Protein AF-A0A7W4EKD0-F1 (afdb_monomer)

Foldseek 3Di:
DPPVVVVVVVVVVVVVVVVVVVVVVCVVVVCVVVVVVVLQVVLQVVLVVLVVVLVVLQVCQVVLPDDQDDDDVQQEAEQCDDPRDDDDQENAVSVQCLQQDPSHAEYEAEFAEGEYEAHENLRGENHEYEYQFDRAEYEYPLVHPAANYDHDQNGEAENYEYAFYEYADPDAAQDDAYENHYAELHEQYEYAQAEYHQAQFEPEEWAYDDALITYENYRAELAEYYQWNSSQAQRTEPYEGEANHEAHEHALYEQENTHHHEHYEWYYDPRAGHEAYEAELYEFEYDDGPRFYENEAYAARHDQYEHENYEYPAGRAEHEEPNYEQYEAELYEYENYCAEPYEANYEQYENEQYEQEAYNVVCVVVVDDLAGENYEYALYANYEHALYEHEDHSHAANYEDHDDHPALYAEENYHYDDPHYNYPDDGDPNYHYYPRGRHNPDHHDDPVSSVSRSPSGHTDDDDDPPDDDPPDDDDDDDDDDDDDDDDDDDDDDDDDDDDDDDDDDDDDDDDDDDDCVVVVVVVVVVVVVVVVVVVVVVVVVVVVVVVVD

pLDDT: mean 81.16, std 23.46, range [25.09, 98.94]

Radius of gyration: 32.1 Å; Cα contacts (8 Å, |Δi|>4): 1444; chains: 1; bounding box: 133×98×76 Å

Solvent-accessible surface area (backbone atoms only — not comparable to full-atom values): 26864 Å² total; per-residue (Å²): 120,82,70,64,58,55,60,51,53,53,54,51,51,53,52,49,51,54,48,51,50,50,49,50,49,52,51,50,53,46,48,66,49,50,51,58,52,50,52,47,54,50,24,36,51,51,30,52,51,50,54,48,51,51,52,51,52,53,50,57,49,65,73,60,58,80,75,82,76,81,84,50,93,74,22,62,42,47,45,68,41,82,100,34,56,71,66,93,56,45,44,41,71,51,54,43,49,50,43,58,38,89,66,34,36,36,36,40,46,49,76,45,75,30,39,27,55,67,36,74,30,34,67,23,52,59,31,37,43,34,36,53,13,65,46,11,36,41,33,42,49,64,84,54,95,62,34,49,32,32,23,46,64,89,25,56,23,30,41,36,36,42,30,19,24,31,40,38,37,70,39,59,70,65,72,49,86,41,34,39,31,36,31,21,33,23,34,44,39,32,39,33,23,20,31,39,31,32,15,17,11,16,38,34,35,32,22,40,52,61,91,76,19,17,18,32,42,31,36,38,33,25,22,27,32,38,34,11,2,35,36,44,35,74,71,5,12,29,35,34,36,20,12,32,13,29,46,30,31,42,31,31,18,28,27,30,50,13,15,6,16,24,26,39,30,28,38,37,51,100,47,28,32,21,27,48,29,38,41,33,28,24,30,28,20,42,38,90,39,90,48,43,30,24,28,32,33,27,33,54,58,20,24,50,23,40,40,28,41,30,41,28,49,37,13,51,20,27,21,33,37,34,39,13,34,47,26,41,36,33,36,27,37,27,31,48,7,22,29,23,22,28,36,33,40,16,39,46,25,36,44,34,11,26,41,28,33,37,17,5,45,44,27,68,77,69,71,45,88,59,74,26,14,38,28,34,33,41,49,20,29,45,28,32,43,22,46,25,36,36,38,68,59,48,35,47,20,52,40,27,70,38,77,69,73,70,30,47,26,32,40,16,65,54,48,65,74,73,95,62,52,56,52,77,57,85,78,50,93,62,36,35,58,39,86,76,18,69,54,36,84,54,75,61,69,53,71,66,64,55,65,54,37,23,66,78,34,18,30,53,80,68,84,61,94,87,65,79,77,85,82,74,74,83,76,90,76,73,92,74,89,81,80,89,79,89,84,88,87,89,77,88,86,84,86,88,80,86,88,85,82,84,92,85,87,88,86,83,87,85,90,82,84,87,69,72,67,62,58,54,54,52,52,51,52,52,53,52,51,52,54,53,50,52,52,51,53,51,51,51,51,52,57,56,54,70,72,76,113

Secondary structure (DSSP, 8-state):
-HHHHHHHHHHHHHHHHHHHHHHHHHHHHHHHHHHHHHHHHHHHHHHHHHHHHHHHHHHHHHTTSPPPPP--TT-EEETTSGGG---TTB-HHHHHHHHH-SS--EEEPPSEEEEE--EE-TT-EEEEEE--GGGEEEEE-TT-SS-SEEE-TT---EEEEEES-EEE--PPTTS----SEEEES-EEEEEES-EEEEESS-SEEEE--STT---TT-EEES-EEEEE-TT-STT--SEEEESS-TT-EEES-EEEEEESS-SEEEE-BTTB---S-EEES-EEEEE--SS---SEEE-TT--S-EEES-EE--BSS-SEEE-SSS-EEES-EEESBSS-SEEE-SSS-EEES-EEEEE-HHHHHHT--S--EEEEEES-BS-EEES-EEEEES-SEEEEEESS--B--EEES-EEE-SS-SBSSPPPTTSEEGGGSPP--PPPPPHHHHHHTTTT-SS--PPPTTPPPS--PPP------------------------------------PPP-THHHHHHHHHHHHHHHHHHHHHHHHHHHHHTT--

Sequence (549 aa):
MKQQTLNMVGNVWQRAQYGCLAVVIIATMGLSLVIPAGQAWASQAEGQAMLQRVASAEQAARGSLMPMPQAEAGAVAKLGSDGWQFSGGNITGVLQRALDDGNVRVIELPVGTFTIGAISLNAAKNKVVRGNGSLTTLVFDASQPQPPFMNTSGGRAEKLLFTEFTLDARWPPGRKTQNAFQLTNARDIQFYKMAIKNVAQSAILAQGLGAGGGTPNLLVLDTVVENAGLADQTTGFGVLVKDNSPHAKVVGSRVVGVKGGMGVGAHATKVGAPVNMTIISNHISMVRSATAFEGIGLTKGAHNAVVARNVIEPSFDNGISLSSNNNLAVQNFVSSAWNHGCSLEGEGNMLVANEVTAVGHQNYALGEHNDYAGVAIENGTRNTVSGNKITGGDMVYAVKFNQAQRGSNKIGHNQFAWNKAEFNKKPLASDVIGDSAPDYHIALLNADQRAAIASNAGPTQVATPGTPDSTYKPDEKKKEDTKKKDDKKKSRSHDDNGVAPQQHQQQSQDQGAFDPSRLIWLAVGIIVLIIAGGSLIALFIYYRMRKRQ

Mean predicted aligned error: 13.58 Å

Structure (mmCIF, N/CA/C/O backbone):
data_AF-A0A7W4EKD0-F1
#
_entry.id   AF-A0A7W4EKD0-F1
#
loop_
_atom_site.group_PDB
_atom_site.id
_atom_site.type_symbol
_atom_site.label_atom_id
_atom_site.label_alt_id
_atom_site.label_comp_id
_atom_site.label_asym_id
_atom_site.label_entity_id
_atom_site.label_seq_id
_atom_site.pdbx_PDB_ins_code
_atom_site.Cartn_x
_atom_site.Cartn_y
_atom_site.Cartn_z
_atom_site.occupancy
_atom_site.B_iso_or_equiv
_atom_site.auth_seq_id
_atom_site.auth_comp_id
_atom_site.auth_asym_id
_atom_site.auth_atom_id
_atom_site.pdbx_PDB_model_num
ATOM 1 N N . MET A 1 1 ? 86.029 11.719 -37.191 1.00 47.88 1 MET A N 1
ATOM 2 C CA . MET A 1 1 ? 85.217 12.029 -35.988 1.00 47.88 1 MET A CA 1
ATOM 3 C C . MET A 1 1 ? 83.790 12.531 -36.259 1.00 47.88 1 MET A C 1
ATOM 5 O O . MET A 1 1 ? 82.918 12.094 -35.531 1.00 47.88 1 MET A O 1
ATOM 9 N N . LYS A 1 2 ? 83.473 13.373 -37.263 1.00 46.50 2 LYS A N 1
ATOM 10 C CA . LYS A 1 2 ? 82.099 13.934 -37.405 1.00 46.50 2 LYS A CA 1
ATOM 11 C C . LYS A 1 2 ? 80.969 12.965 -37.828 1.00 46.50 2 LYS A C 1
ATOM 13 O O . LYS A 1 2 ? 79.808 13.317 -37.665 1.00 46.50 2 LYS A O 1
ATOM 18 N N . GLN A 1 3 ? 81.268 11.772 -38.353 1.00 40.84 3 GLN A N 1
ATOM 19 C CA . GLN A 1 3 ? 80.250 10.902 -38.979 1.00 40.84 3 GLN A CA 1
ATOM 20 C C . GLN A 1 3 ? 79.733 9.761 -38.077 1.00 40.84 3 GLN A C 1
ATOM 22 O O . GLN A 1 3 ? 78.611 9.301 -38.260 1.00 40.84 3 GLN A O 1
ATOM 27 N N . GLN A 1 4 ? 80.489 9.352 -37.050 1.00 41.50 4 GLN A N 1
ATOM 28 C CA . GLN A 1 4 ? 80.016 8.371 -36.056 1.00 41.50 4 GLN A CA 1
ATOM 29 C C . GLN A 1 4 ? 79.016 8.983 -35.060 1.00 41.50 4 GLN A C 1
ATOM 31 O O . GLN A 1 4 ? 78.087 8.304 -34.628 1.00 41.50 4 GLN A O 1
ATOM 36 N N . THR A 1 5 ? 79.144 10.277 -34.746 1.00 41.44 5 THR A N 1
ATOM 37 C CA . THR A 1 5 ? 78.252 10.974 -33.804 1.00 41.44 5 THR A CA 1
ATOM 38 C C . THR A 1 5 ? 76.815 11.082 -34.332 1.00 41.44 5 THR A C 1
ATOM 40 O O . THR A 1 5 ? 75.871 10.885 -33.572 1.00 41.44 5 THR A O 1
ATOM 43 N N . LEU A 1 6 ? 76.629 11.317 -35.637 1.00 42.34 6 LEU A N 1
ATOM 44 C CA . LEU A 1 6 ? 75.299 11.412 -36.262 1.00 42.34 6 LEU A CA 1
ATOM 45 C C . LEU A 1 6 ? 74.536 10.074 -36.239 1.00 42.34 6 LEU A C 1
ATOM 47 O O . LEU A 1 6 ? 73.349 10.052 -35.913 1.00 42.34 6 LEU A O 1
ATOM 51 N N . ASN A 1 7 ? 75.219 8.950 -36.485 1.00 42.69 7 ASN A N 1
ATOM 52 C CA . ASN A 1 7 ? 74.593 7.621 -36.470 1.00 42.69 7 ASN A CA 1
ATOM 53 C C . ASN A 1 7 ? 74.208 7.144 -35.055 1.00 42.69 7 ASN A C 1
ATOM 55 O O . ASN A 1 7 ? 73.258 6.370 -34.906 1.00 42.69 7 ASN A O 1
ATOM 59 N N . MET A 1 8 ? 74.903 7.612 -34.010 1.00 38.88 8 MET A N 1
ATOM 60 C CA . MET A 1 8 ? 74.488 7.373 -32.622 1.00 38.88 8 MET A CA 1
ATOM 61 C C . MET A 1 8 ? 73.252 8.200 -32.248 1.00 38.88 8 MET A C 1
ATOM 63 O O . MET A 1 8 ? 72.318 7.653 -31.666 1.00 38.88 8 MET A O 1
ATOM 67 N N . VAL A 1 9 ? 73.199 9.483 -32.627 1.00 46.25 9 VAL A N 1
ATOM 68 C CA . VAL A 1 9 ? 72.046 10.352 -32.322 1.00 46.25 9 VAL A CA 1
ATOM 69 C C . VAL A 1 9 ? 70.769 9.859 -33.015 1.00 46.25 9 VAL A C 1
ATOM 71 O O . VAL A 1 9 ? 69.727 9.792 -32.366 1.00 46.25 9 VAL A O 1
ATOM 74 N N . GLY A 1 10 ? 70.844 9.421 -34.279 1.00 43.41 10 GLY A N 1
ATOM 75 C CA . GLY A 1 10 ? 69.690 8.858 -34.998 1.00 43.41 10 GLY A CA 1
ATOM 76 C C . GLY A 1 10 ? 69.115 7.585 -34.354 1.00 43.41 10 GLY A C 1
ATOM 77 O O . GLY A 1 10 ? 67.902 7.474 -34.176 1.00 43.41 10 GLY A O 1
ATOM 78 N N . ASN A 1 11 ? 69.979 6.656 -33.924 1.00 46.22 11 ASN A N 1
ATOM 79 C CA . ASN A 1 11 ? 69.553 5.429 -33.237 1.00 46.22 11 ASN A CA 1
ATOM 80 C C . ASN A 1 11 ? 68.950 5.695 -31.847 1.00 46.22 11 ASN A C 1
ATOM 82 O O . ASN A 1 11 ? 68.014 5.005 -31.442 1.00 46.22 11 ASN A O 1
ATOM 86 N N . VAL A 1 12 ? 69.460 6.693 -31.116 1.00 48.84 12 VAL A N 1
ATOM 87 C CA . VAL A 1 12 ? 68.881 7.108 -29.828 1.00 48.84 12 VAL A CA 1
ATOM 88 C C . VAL A 1 12 ? 67.508 7.753 -30.036 1.00 48.84 12 VAL A C 1
ATOM 90 O O . VAL A 1 12 ? 66.579 7.426 -29.301 1.00 48.84 12 VAL A O 1
ATOM 93 N N . TRP A 1 13 ? 67.334 8.585 -31.069 1.00 42.34 13 TRP A N 1
ATOM 94 C CA . TRP A 1 13 ? 66.042 9.211 -31.377 1.00 42.34 13 TRP A CA 1
ATOM 95 C C . TRP A 1 13 ? 64.968 8.202 -31.803 1.00 42.34 13 TRP A C 1
ATOM 97 O O . TRP A 1 13 ? 63.852 8.260 -31.289 1.00 42.34 13 TRP A O 1
ATOM 107 N N . GLN A 1 14 ? 65.294 7.224 -32.659 1.00 47.34 14 GLN A N 1
ATOM 108 C CA . GLN A 1 14 ? 64.343 6.156 -33.000 1.00 47.34 14 GLN A CA 1
ATOM 109 C C . GLN A 1 14 ? 63.974 5.302 -31.779 1.00 47.34 14 GLN A C 1
ATOM 111 O O . GLN A 1 14 ? 62.794 5.037 -31.556 1.00 47.34 14 GLN A O 1
ATOM 116 N N . ARG A 1 15 ? 64.945 4.906 -30.943 1.00 46.31 15 ARG A N 1
ATOM 117 C CA . ARG A 1 15 ? 64.654 4.140 -29.715 1.00 46.31 15 ARG A CA 1
ATOM 118 C C . ARG A 1 15 ? 63.828 4.942 -28.706 1.00 46.31 15 ARG A C 1
ATOM 120 O O . ARG A 1 15 ? 62.952 4.364 -28.070 1.00 46.31 15 ARG A O 1
ATOM 127 N N . ALA A 1 16 ? 64.040 6.255 -28.605 1.00 46.34 16 ALA A N 1
ATOM 128 C CA . ALA A 1 16 ? 63.205 7.140 -27.797 1.00 46.34 16 ALA A CA 1
ATOM 129 C C . ALA A 1 16 ? 61.776 7.258 -28.356 1.00 46.34 16 ALA A C 1
ATOM 131 O O . ALA A 1 16 ? 60.824 7.190 -27.586 1.00 46.34 16 ALA A O 1
ATOM 132 N N . GLN A 1 17 ? 61.597 7.353 -29.680 1.00 45.91 17 GLN A N 1
ATOM 133 C CA . GLN A 1 17 ? 60.265 7.364 -30.297 1.00 45.91 17 GLN A CA 1
ATOM 134 C C . GLN A 1 17 ? 59.509 6.046 -30.079 1.00 45.91 17 GLN A C 1
ATOM 136 O O . GLN A 1 17 ? 58.356 6.089 -29.657 1.00 45.91 17 GLN A O 1
ATOM 141 N N . TYR A 1 18 ? 60.143 4.885 -30.281 1.00 46.16 18 TYR A N 1
ATOM 142 C CA . TYR A 1 18 ? 59.506 3.593 -29.994 1.00 46.16 18 TYR A CA 1
ATOM 143 C C . TYR A 1 18 ? 59.244 3.385 -28.495 1.00 46.16 18 TYR A C 1
ATOM 145 O O . TYR A 1 18 ? 58.198 2.851 -28.138 1.00 46.16 18 TYR A O 1
ATOM 153 N N . GLY A 1 19 ? 60.136 3.855 -27.616 1.00 41.28 19 GLY A N 1
ATOM 154 C CA . GLY A 1 19 ? 59.929 3.841 -26.165 1.00 41.28 19 GLY A CA 1
AT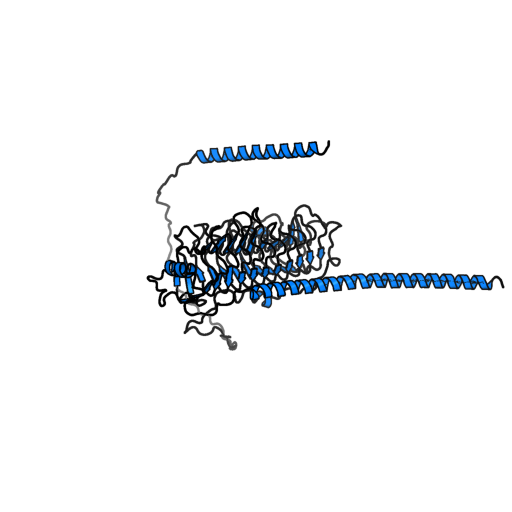OM 155 C C . GLY A 1 19 ? 58.739 4.701 -25.734 1.00 41.28 19 GLY A C 1
ATOM 156 O O . GLY A 1 19 ? 57.856 4.215 -25.035 1.00 41.28 19 GLY A O 1
ATOM 157 N N . CYS A 1 20 ? 58.657 5.947 -26.206 1.00 41.91 20 CYS A N 1
ATOM 158 C CA . CYS A 1 20 ? 57.522 6.829 -25.933 1.00 41.91 20 CYS A CA 1
ATOM 159 C C . CYS A 1 20 ? 56.215 6.296 -26.536 1.00 41.91 20 CYS A C 1
ATOM 161 O O . CYS A 1 20 ? 55.186 6.356 -25.870 1.00 41.91 20 CYS A O 1
ATOM 163 N N . LEU A 1 21 ? 56.236 5.731 -27.748 1.00 39.00 21 LEU A N 1
ATOM 164 C CA . LEU A 1 21 ? 55.047 5.132 -28.359 1.00 39.00 21 LEU A CA 1
ATOM 165 C C . LEU A 1 21 ? 54.574 3.901 -27.570 1.00 39.00 21 LEU A C 1
ATOM 167 O O . LEU A 1 21 ? 53.384 3.780 -27.297 1.00 39.00 21 LEU A O 1
ATOM 171 N N . ALA A 1 22 ? 55.490 3.029 -27.136 1.00 40.91 22 ALA A N 1
ATOM 172 C CA . ALA A 1 22 ? 55.166 1.879 -26.294 1.00 40.91 22 ALA A CA 1
ATOM 173 C C . ALA A 1 22 ? 54.631 2.302 -24.916 1.00 40.91 22 ALA A C 1
ATOM 175 O O . ALA A 1 22 ? 53.649 1.732 -24.451 1.00 40.91 22 ALA A O 1
ATOM 176 N N . VAL A 1 23 ? 55.210 3.330 -24.286 1.00 43.69 23 VAL A N 1
ATOM 177 C CA . VAL A 1 23 ? 54.710 3.882 -23.014 1.00 43.69 23 VAL A CA 1
ATOM 178 C C . VAL A 1 23 ? 53.338 4.532 -23.191 1.00 43.69 23 VAL A C 1
ATOM 180 O O . VAL A 1 23 ? 52.476 4.329 -22.344 1.00 43.69 23 VAL A O 1
ATOM 183 N N . VAL A 1 24 ? 53.080 5.244 -24.292 1.00 45.88 24 VAL A N 1
ATOM 184 C CA . VAL A 1 24 ? 51.749 5.802 -24.590 1.00 45.88 24 VAL A CA 1
ATOM 185 C C . VAL A 1 24 ? 50.732 4.693 -24.866 1.00 45.88 24 VAL A C 1
ATOM 187 O O . VAL A 1 24 ? 49.617 4.774 -24.359 1.00 45.88 24 VAL A O 1
ATOM 190 N N . ILE A 1 25 ? 51.092 3.629 -25.591 1.00 49.16 25 ILE A N 1
ATOM 191 C CA . ILE A 1 25 ? 50.210 2.471 -25.825 1.00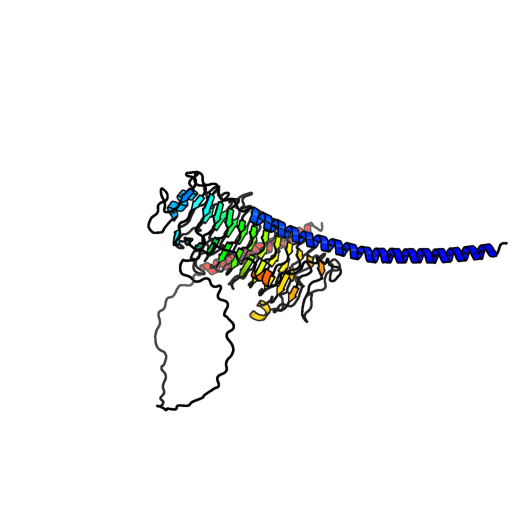 49.16 25 ILE A CA 1
ATOM 192 C C . ILE A 1 25 ? 49.926 1.723 -24.514 1.00 49.16 25 ILE A C 1
ATOM 194 O O . ILE A 1 25 ? 48.771 1.451 -24.212 1.00 49.16 25 ILE A O 1
ATOM 198 N N . ILE A 1 26 ? 50.933 1.460 -23.678 1.00 48.22 26 ILE A N 1
ATOM 199 C CA . ILE A 1 26 ? 50.744 0.802 -22.373 1.00 48.22 26 ILE A CA 1
ATOM 200 C C . ILE A 1 26 ? 49.949 1.697 -21.409 1.00 48.22 26 ILE A C 1
ATOM 202 O O . ILE A 1 26 ? 49.084 1.195 -20.697 1.00 48.22 26 ILE A O 1
ATOM 206 N N . ALA A 1 27 ? 50.169 3.015 -21.407 1.00 42.75 27 ALA A N 1
ATOM 207 C CA . ALA A 1 27 ? 49.405 3.951 -20.583 1.00 42.75 27 ALA A CA 1
ATOM 208 C C . ALA A 1 27 ? 47.953 4.100 -21.061 1.00 42.75 27 ALA A C 1
ATOM 210 O O . ALA A 1 27 ? 47.050 4.165 -20.232 1.00 42.75 27 ALA A O 1
ATOM 211 N N . THR A 1 28 ? 47.706 4.118 -22.376 1.00 43.75 28 THR A N 1
ATOM 212 C CA . THR A 1 28 ? 46.343 4.184 -22.934 1.00 43.75 28 THR A CA 1
ATOM 213 C C . THR A 1 28 ? 45.598 2.867 -22.782 1.00 43.75 28 THR A C 1
ATOM 215 O O . THR A 1 28 ? 44.475 2.899 -22.305 1.00 43.75 28 THR A O 1
ATOM 218 N N . MET A 1 29 ? 46.212 1.712 -23.056 1.00 42.28 29 MET A N 1
ATOM 219 C CA . MET A 1 29 ? 45.602 0.405 -22.770 1.00 42.28 29 MET A CA 1
ATOM 220 C C . MET A 1 29 ? 45.404 0.190 -21.261 1.00 42.28 29 MET A C 1
ATOM 222 O O . MET A 1 29 ? 44.376 -0.338 -20.850 1.00 42.28 29 MET A O 1
ATOM 226 N N . GLY A 1 30 ? 46.338 0.663 -20.429 1.00 39.66 30 GLY A N 1
ATOM 227 C CA . GLY A 1 30 ? 46.215 0.677 -18.972 1.00 39.66 30 GLY A CA 1
ATOM 228 C C . GLY A 1 30 ? 45.028 1.517 -18.498 1.00 39.66 30 GLY A C 1
ATOM 229 O O . GLY A 1 30 ? 44.179 1.004 -17.776 1.00 39.66 30 GLY A O 1
ATOM 230 N N . LEU A 1 31 ? 44.896 2.769 -18.957 1.00 36.91 31 LEU A N 1
ATOM 231 C CA . LEU A 1 31 ? 43.711 3.596 -18.683 1.00 36.91 31 LEU A CA 1
ATOM 232 C C . LEU A 1 31 ? 42.427 2.943 -19.215 1.00 36.91 31 LEU A C 1
ATOM 234 O O . LEU A 1 31 ? 41.437 2.875 -18.494 1.00 36.91 31 LEU A O 1
ATOM 238 N N . SER A 1 32 ? 42.441 2.426 -20.444 1.00 43.59 32 SER A N 1
ATOM 239 C CA . SER A 1 32 ? 41.285 1.787 -21.084 1.00 43.59 32 SER A CA 1
ATOM 240 C C . SER A 1 32 ? 40.859 0.467 -20.439 1.00 43.59 32 SER A C 1
ATOM 242 O O . SER A 1 32 ? 39.749 0.025 -20.708 1.00 43.59 32 SER A O 1
ATOM 244 N N . LEU A 1 33 ? 41.683 -0.147 -19.583 1.00 43.31 33 LEU A N 1
ATOM 245 C CA . LEU A 1 33 ? 41.311 -1.304 -18.757 1.00 43.31 33 LEU A CA 1
ATOM 246 C C . LEU A 1 33 ? 40.946 -0.896 -17.320 1.00 43.31 33 LEU A C 1
ATOM 248 O O . LEU A 1 33 ? 39.995 -1.429 -16.752 1.00 43.31 33 LEU A O 1
ATOM 252 N N . VAL A 1 34 ? 41.645 0.087 -16.744 1.00 44.56 34 VAL A N 1
ATOM 253 C CA . VAL A 1 34 ? 41.385 0.593 -15.384 1.00 44.56 34 VAL A CA 1
ATOM 254 C C . VAL A 1 34 ? 40.067 1.370 -15.298 1.00 44.56 34 VAL A C 1
ATOM 256 O O . VAL A 1 34 ? 39.366 1.254 -14.295 1.00 44.56 34 VAL A O 1
ATOM 259 N N . ILE A 1 35 ? 39.683 2.121 -16.336 1.00 50.56 35 ILE A N 1
ATOM 260 C CA . ILE A 1 35 ? 38.418 2.875 -16.366 1.00 50.56 35 ILE A CA 1
ATOM 261 C C . ILE A 1 35 ? 37.187 1.944 -16.338 1.00 50.56 35 ILE A C 1
ATOM 263 O O . ILE A 1 35 ? 36.370 2.118 -15.430 1.00 50.56 35 ILE A O 1
ATOM 267 N N . PRO A 1 36 ? 37.026 0.944 -17.233 1.00 54.41 36 PRO A N 1
ATOM 268 C CA . PRO A 1 36 ? 35.886 0.029 -17.160 1.00 54.41 36 PRO A CA 1
ATOM 269 C C . PRO A 1 36 ? 35.912 -0.856 -15.907 1.00 54.41 36 PRO A C 1
ATOM 271 O O . PRO A 1 36 ? 34.858 -1.066 -15.312 1.00 54.41 36 PRO A O 1
ATOM 274 N N . ALA A 1 37 ? 37.083 -1.303 -15.432 1.00 55.03 37 ALA A N 1
ATOM 275 C CA . ALA A 1 37 ? 37.176 -2.032 -14.161 1.00 55.03 37 ALA A CA 1
ATOM 276 C C . ALA A 1 37 ? 36.710 -1.173 -12.967 1.00 55.03 37 ALA A C 1
ATOM 278 O O . ALA A 1 37 ? 35.925 -1.632 -12.138 1.00 55.03 37 ALA A O 1
ATOM 279 N N . GLY A 1 38 ? 37.123 0.098 -12.913 1.00 55.16 38 GLY A N 1
ATOM 280 C CA . GLY A 1 38 ? 36.685 1.047 -11.888 1.00 55.16 38 GLY A CA 1
ATOM 281 C C . GLY A 1 38 ? 35.189 1.369 -11.956 1.00 55.16 38 GLY A C 1
ATOM 282 O O . GLY A 1 38 ? 34.539 1.463 -10.916 1.00 55.16 38 GLY A O 1
ATOM 283 N N . GLN A 1 39 ? 34.617 1.487 -13.159 1.00 60.09 39 GLN A N 1
ATOM 284 C CA . GLN A 1 39 ? 33.175 1.698 -13.349 1.00 60.09 39 GLN A CA 1
ATOM 285 C C . GLN A 1 39 ? 32.343 0.465 -12.970 1.00 60.09 39 GLN A C 1
ATOM 287 O O . GLN A 1 39 ? 31.291 0.617 -12.345 1.00 60.09 39 GLN A O 1
ATOM 292 N N . ALA A 1 40 ? 32.821 -0.745 -13.276 1.00 61.88 40 ALA A N 1
ATOM 293 C CA . ALA A 1 40 ? 32.181 -1.989 -12.855 1.00 61.88 40 ALA A CA 1
ATOM 294 C C . ALA A 1 40 ? 32.184 -2.127 -11.322 1.00 61.88 40 ALA A C 1
ATOM 296 O O . ALA A 1 40 ? 31.133 -2.333 -10.719 1.00 61.88 40 ALA A O 1
ATOM 297 N N . TRP A 1 41 ? 33.332 -1.910 -10.666 1.00 61.34 41 TRP A N 1
ATOM 298 C CA . TRP A 1 41 ? 33.428 -1.949 -9.200 1.00 61.34 41 TRP A CA 1
ATOM 299 C C . TRP A 1 41 ? 32.575 -0.873 -8.514 1.00 61.34 41 TRP A C 1
ATOM 301 O O . TRP A 1 41 ? 31.942 -1.155 -7.496 1.00 61.34 41 TRP A O 1
ATOM 311 N N . ALA A 1 42 ? 32.501 0.339 -9.075 1.00 73.69 42 ALA A N 1
ATOM 312 C CA . ALA A 1 42 ? 31.620 1.390 -8.565 1.00 73.69 42 ALA A CA 1
ATOM 313 C C . ALA A 1 42 ? 30.136 0.995 -8.674 1.00 73.69 42 ALA A C 1
ATOM 315 O O . ALA A 1 42 ? 29.393 1.127 -7.702 1.00 73.69 42 ALA A O 1
ATOM 316 N N . SER A 1 43 ? 29.717 0.444 -9.817 1.00 82.56 43 SER A N 1
ATOM 317 C CA . SER A 1 43 ? 28.330 0.010 -10.047 1.00 82.56 43 SER A CA 1
ATOM 318 C C . SER A 1 43 ? 27.946 -1.174 -9.145 1.00 82.56 43 SER A C 1
ATOM 320 O O . SER A 1 43 ? 26.865 -1.183 -8.553 1.00 82.56 43 SER A O 1
ATOM 322 N N . GLN A 1 44 ? 28.866 -2.118 -8.921 1.00 86.62 44 GLN A N 1
ATOM 323 C CA . GLN A 1 44 ? 28.694 -3.207 -7.956 1.00 86.62 44 GLN A CA 1
ATOM 324 C C . GLN A 1 44 ? 28.531 -2.689 -6.516 1.00 86.62 44 GLN A C 1
ATOM 326 O O . GLN A 1 44 ? 27.673 -3.172 -5.773 1.00 86.62 44 GLN A O 1
ATOM 331 N N . ALA A 1 45 ? 29.328 -1.692 -6.113 1.00 90.69 45 ALA A N 1
ATOM 332 C CA . ALA A 1 45 ? 29.226 -1.065 -4.796 1.00 90.69 45 ALA A CA 1
ATOM 333 C C . ALA A 1 45 ? 27.901 -0.297 -4.622 1.00 90.69 45 ALA A C 1
ATOM 335 O O . ALA A 1 45 ? 27.261 -0.421 -3.576 1.00 90.69 45 ALA A O 1
ATOM 336 N N . GLU A 1 46 ? 27.438 0.423 -5.653 1.00 94.50 46 GLU A N 1
ATOM 337 C CA . GLU A 1 46 ? 26.097 1.028 -5.681 1.00 94.50 46 GLU A CA 1
ATOM 338 C C . GLU A 1 46 ? 24.996 -0.037 -5.525 1.00 94.50 46 GLU A C 1
ATOM 340 O O . GLU A 1 46 ? 24.052 0.160 -4.757 1.00 94.50 46 GLU A O 1
ATOM 345 N N . GLY A 1 47 ? 25.133 -1.195 -6.180 1.00 95.88 47 GLY A N 1
ATOM 346 C CA . GLY A 1 47 ? 24.197 -2.316 -6.055 1.00 95.88 47 GLY A CA 1
ATOM 347 C C . GLY A 1 47 ? 24.112 -2.878 -4.630 1.00 95.88 47 GLY A C 1
ATOM 348 O O . GLY A 1 47 ? 23.017 -3.071 -4.094 1.00 95.88 47 GLY A O 1
ATOM 349 N N . GLN A 1 48 ? 25.255 -3.060 -3.961 1.00 95.31 48 GLN A N 1
ATOM 350 C CA . GLN A 1 48 ? 25.283 -3.458 -2.547 1.00 95.31 48 GLN A CA 1
ATOM 351 C C . GLN A 1 48 ? 24.676 -2.384 -1.632 1.00 95.31 48 GLN A C 1
ATOM 353 O O . GLN A 1 48 ? 23.903 -2.715 -0.731 1.00 95.31 48 GLN A O 1
ATOM 358 N N . ALA A 1 49 ? 24.931 -1.098 -1.897 1.00 96.44 49 ALA A N 1
ATOM 359 C CA . ALA A 1 49 ? 24.324 0.003 -1.150 1.00 96.44 49 ALA A CA 1
ATOM 360 C C . ALA A 1 49 ? 22.789 0.053 -1.312 1.00 96.44 49 ALA A C 1
ATOM 362 O O . ALA A 1 49 ? 22.079 0.349 -0.347 1.00 96.44 49 ALA A O 1
ATOM 363 N N . MET A 1 50 ? 22.245 -0.296 -2.487 1.00 98.00 50 MET A N 1
ATOM 364 C CA . MET A 1 50 ? 20.795 -0.450 -2.680 1.00 98.00 50 MET A CA 1
ATOM 365 C C . MET A 1 50 ? 20.225 -1.594 -1.837 1.00 98.00 50 MET A C 1
ATOM 367 O O . MET A 1 50 ? 19.218 -1.401 -1.154 1.00 98.00 50 MET A O 1
ATOM 371 N N . LEU A 1 51 ? 20.868 -2.766 -1.838 1.00 98.00 51 LEU A N 1
ATOM 372 C CA . LEU A 1 51 ? 20.429 -3.908 -1.028 1.00 98.00 51 LEU A CA 1
ATOM 373 C C . LEU A 1 51 ? 20.522 -3.617 0.476 1.00 98.00 51 LEU A C 1
ATOM 375 O O . LEU A 1 51 ? 19.607 -3.973 1.221 1.00 98.00 51 LEU A O 1
ATOM 379 N N . GLN A 1 52 ? 21.562 -2.905 0.914 1.00 97.81 52 GLN A N 1
ATOM 380 C CA . GLN A 1 52 ? 21.681 -2.422 2.288 1.00 97.81 52 GLN A CA 1
ATOM 381 C C . GLN A 1 52 ? 20.564 -1.425 2.628 1.00 97.81 52 GLN A C 1
ATOM 383 O O . GLN A 1 52 ? 19.914 -1.584 3.658 1.00 97.81 52 GLN A O 1
ATOM 388 N N . ARG A 1 53 ? 20.261 -0.455 1.750 1.00 97.56 53 ARG A N 1
ATOM 389 C CA . ARG A 1 53 ? 19.138 0.487 1.930 1.00 97.56 53 ARG A CA 1
ATOM 390 C C . ARG A 1 53 ? 17.800 -0.244 2.075 1.00 97.56 53 ARG A C 1
ATOM 392 O O . ARG A 1 53 ? 17.013 0.128 2.942 1.00 97.56 53 ARG A O 1
ATOM 399 N N . VAL A 1 54 ? 17.548 -1.281 1.273 1.00 98.50 54 VAL A N 1
ATOM 400 C CA . VAL A 1 54 ? 16.344 -2.129 1.375 1.00 98.50 54 VAL A CA 1
ATOM 401 C C . VAL A 1 54 ? 16.301 -2.866 2.714 1.00 98.50 54 VAL A C 1
ATOM 403 O O . VAL A 1 54 ? 15.295 -2.787 3.417 1.00 98.50 54 VAL A O 1
ATOM 406 N N . ALA A 1 55 ? 17.392 -3.534 3.101 1.00 97.88 55 ALA A N 1
ATOM 407 C CA . ALA A 1 55 ? 17.468 -4.281 4.356 1.00 97.88 55 ALA A CA 1
ATOM 408 C C . ALA A 1 55 ? 17.294 -3.372 5.586 1.00 97.88 55 ALA A C 1
ATOM 410 O O . ALA A 1 55 ? 16.499 -3.680 6.472 1.00 97.88 55 ALA A O 1
ATOM 411 N N . SER A 1 56 ? 17.967 -2.217 5.616 1.00 97.94 56 SER A N 1
ATOM 412 C CA . SER A 1 56 ? 17.820 -1.226 6.684 1.00 97.94 56 SER A CA 1
ATOM 413 C C . SER A 1 56 ? 16.421 -0.606 6.721 1.00 97.94 56 SER A C 1
ATOM 415 O O . SER A 1 56 ? 15.909 -0.366 7.811 1.00 97.94 56 SER A O 1
ATOM 417 N N . ALA A 1 57 ? 15.768 -0.382 5.574 1.00 98.12 57 ALA A N 1
ATOM 418 C CA . ALA A 1 57 ? 14.393 0.118 5.530 1.00 98.12 57 ALA A CA 1
ATOM 419 C C . ALA A 1 57 ? 13.380 -0.912 6.065 1.00 98.12 57 ALA A C 1
ATOM 421 O O . ALA A 1 57 ? 12.502 -0.548 6.848 1.00 98.12 57 ALA A O 1
ATOM 422 N N . GLU A 1 58 ? 13.522 -2.197 5.718 1.00 97.94 58 GLU A N 1
ATOM 423 C CA . GLU A 1 58 ? 12.684 -3.266 6.280 1.00 97.94 58 GLU A CA 1
ATOM 424 C C . GLU A 1 58 ? 12.937 -3.451 7.786 1.00 97.94 58 GLU A C 1
ATOM 426 O O . GLU A 1 58 ? 11.988 -3.485 8.574 1.00 97.94 58 GLU A O 1
ATOM 431 N N . GLN A 1 59 ? 14.203 -3.478 8.218 1.00 97.88 59 GLN A N 1
ATOM 432 C CA . GLN A 1 59 ? 14.570 -3.561 9.634 1.00 97.88 59 GLN A CA 1
ATOM 433 C C . GLN A 1 59 ? 14.023 -2.367 10.434 1.00 97.88 59 GLN A C 1
ATOM 435 O O . GLN A 1 59 ? 13.458 -2.559 11.510 1.00 97.88 59 GLN A O 1
ATOM 440 N N . ALA A 1 60 ? 14.118 -1.144 9.903 1.00 97.44 60 ALA A N 1
ATOM 441 C CA . ALA A 1 60 ? 13.580 0.066 10.528 1.00 97.44 60 ALA A CA 1
ATOM 442 C C . ALA A 1 60 ? 12.045 0.180 10.442 1.00 97.44 60 ALA A C 1
ATOM 444 O O . ALA A 1 60 ? 11.450 0.998 11.147 1.00 97.44 60 ALA A O 1
ATOM 445 N N . ALA A 1 61 ? 11.378 -0.604 9.590 1.00 97.31 61 ALA A N 1
ATOM 446 C CA . ALA A 1 61 ? 9.928 -0.765 9.625 1.00 97.31 61 ALA A CA 1
ATOM 447 C C . ALA A 1 61 ? 9.525 -1.717 10.756 1.00 97.31 61 ALA A C 1
ATOM 449 O O . ALA A 1 61 ? 8.787 -1.312 11.656 1.00 97.31 61 ALA A O 1
ATOM 450 N N . ARG A 1 62 ? 10.088 -2.932 10.767 1.00 97.06 62 ARG A N 1
ATOM 451 C CA . ARG A 1 62 ? 9.819 -3.966 11.781 1.00 97.06 62 ARG A CA 1
ATOM 452 C C . ARG A 1 62 ? 10.186 -3.495 13.193 1.00 97.06 62 ARG A C 1
ATOM 454 O O . ARG A 1 62 ? 9.378 -3.613 14.106 1.00 97.06 62 ARG A O 1
ATOM 461 N N . GLY A 1 63 ? 11.345 -2.856 13.354 1.00 96.50 63 GLY A N 1
ATOM 462 C CA . GLY A 1 63 ? 11.800 -2.263 14.616 1.00 96.50 63 GLY A CA 1
ATOM 463 C C . GLY A 1 63 ? 11.085 -0.971 15.034 1.00 96.50 63 GLY A C 1
ATOM 464 O O . GLY A 1 63 ? 11.362 -0.466 16.115 1.00 96.50 63 GLY A O 1
ATOM 465 N N . SER A 1 64 ? 10.178 -0.426 14.210 1.00 96.06 64 SER A N 1
ATOM 466 C CA . SER A 1 64 ? 9.330 0.720 14.589 1.00 96.06 64 SER A CA 1
ATOM 467 C C . SER A 1 64 ? 7.949 0.328 15.118 1.00 96.06 64 SER A C 1
ATOM 469 O O . SER A 1 64 ? 7.160 1.213 15.452 1.00 96.06 64 SER A O 1
ATOM 471 N N . LEU A 1 65 ? 7.656 -0.975 15.202 1.00 96.38 65 LEU A N 1
ATOM 472 C CA . LEU A 1 65 ? 6.461 -1.481 15.868 1.00 96.38 65 LEU A CA 1
ATOM 473 C C . LEU A 1 65 ? 6.458 -1.033 17.338 1.00 96.38 65 LEU A C 1
ATOM 475 O O . LEU A 1 65 ? 7.457 -1.187 18.042 1.00 96.38 65 LEU A O 1
ATOM 479 N N . MET A 1 66 ? 5.343 -0.470 17.800 1.00 92.56 66 MET A N 1
ATOM 480 C CA . MET A 1 66 ? 5.185 -0.048 19.189 1.00 92.56 66 MET A CA 1
ATOM 481 C C . MET A 1 66 ? 5.381 -1.242 20.135 1.00 92.56 66 MET A C 1
ATOM 483 O O . MET A 1 66 ? 4.771 -2.293 19.916 1.00 92.56 66 MET A O 1
ATOM 487 N N . PRO A 1 67 ? 6.176 -1.100 21.212 1.00 86.44 67 PRO A N 1
ATOM 488 C CA . PRO A 1 67 ? 6.260 -2.133 22.231 1.00 86.44 67 PRO A CA 1
ATOM 489 C C . PRO A 1 67 ? 4.900 -2.294 22.915 1.00 86.44 67 PRO A C 1
ATOM 491 O O . PRO A 1 67 ? 4.177 -1.316 23.127 1.00 86.44 67 PRO A O 1
ATOM 494 N N . MET A 1 68 ? 4.570 -3.523 23.313 1.00 80.31 68 MET A N 1
ATOM 495 C CA . MET A 1 68 ? 3.432 -3.757 24.200 1.00 80.31 68 MET A CA 1
ATOM 496 C C . MET A 1 68 ? 3.678 -3.012 25.525 1.00 80.31 68 MET A C 1
ATOM 498 O O . MET A 1 68 ? 4.729 -3.230 26.135 1.00 80.31 68 MET A O 1
ATOM 502 N N . PRO A 1 69 ? 2.753 -2.148 25.988 1.00 74.06 69 PRO A N 1
ATOM 503 C CA . PRO A 1 69 ? 2.876 -1.493 27.284 1.00 74.06 69 PRO A CA 1
ATOM 504 C C . PRO A 1 69 ? 3.034 -2.522 28.403 1.00 74.06 69 PRO A C 1
ATOM 506 O O . PRO A 1 69 ? 2.346 -3.546 28.407 1.00 74.06 69 PRO A O 1
ATOM 509 N N . GLN A 1 70 ? 3.905 -2.239 29.374 1.00 65.75 70 GLN A N 1
ATOM 510 C CA . GLN A 1 70 ? 3.924 -3.016 30.611 1.00 65.75 70 GLN A CA 1
ATOM 511 C C . GLN A 1 70 ? 2.581 -2.827 31.330 1.00 65.75 70 GLN A C 1
ATOM 513 O O . GLN A 1 70 ? 2.065 -1.713 31.434 1.00 65.75 70 GLN A O 1
ATOM 518 N N . ALA A 1 71 ? 1.982 -3.935 31.765 1.00 58.94 71 ALA A N 1
ATOM 519 C CA . ALA A 1 71 ? 0.647 -3.946 32.345 1.00 58.94 71 ALA A CA 1
ATOM 520 C C . ALA A 1 71 ? 0.680 -3.486 33.811 1.00 58.94 71 ALA A C 1
ATOM 522 O O . ALA A 1 71 ? 0.713 -4.300 34.731 1.00 58.94 71 ALA A O 1
ATOM 523 N N . GLU A 1 72 ? 0.656 -2.172 34.024 1.00 65.94 72 GLU A N 1
ATOM 524 C CA . GLU A 1 72 ? 0.350 -1.590 35.333 1.00 65.94 72 GLU A CA 1
ATOM 525 C C . GLU A 1 72 ? -1.116 -1.871 35.716 1.00 65.94 72 GLU A C 1
ATOM 527 O O . GLU A 1 72 ? -2.008 -1.940 34.860 1.00 65.94 72 GLU A O 1
ATOM 532 N N . ALA A 1 73 ? -1.387 -2.045 37.012 1.00 58.88 73 ALA A N 1
ATOM 533 C CA . ALA A 1 73 ? -2.735 -2.324 37.500 1.00 58.88 73 ALA A CA 1
ATOM 534 C C . ALA A 1 73 ? -3.690 -1.163 37.158 1.00 58.88 73 ALA A C 1
ATOM 536 O O . ALA A 1 73 ? -3.440 -0.015 37.515 1.00 58.88 73 ALA A O 1
ATOM 537 N N . GLY A 1 74 ? -4.783 -1.464 36.449 1.00 65.81 74 GLY A N 1
ATOM 538 C CA . GLY A 1 74 ? -5.735 -0.467 35.938 1.00 65.81 74 GLY A CA 1
ATOM 539 C C . GLY A 1 74 ? -5.444 0.055 34.522 1.00 65.81 74 GLY A C 1
ATOM 540 O O . GLY A 1 74 ? -6.323 0.660 33.915 1.00 65.81 74 GLY A O 1
ATOM 541 N N . ALA A 1 75 ? -4.275 -0.235 33.937 1.00 86.81 75 ALA A N 1
ATOM 542 C CA . ALA A 1 75 ? -3.939 0.177 32.568 1.00 86.81 75 ALA A CA 1
ATOM 543 C C . ALA A 1 75 ? -4.504 -0.755 31.470 1.00 86.81 75 ALA A C 1
ATOM 545 O O . ALA A 1 75 ? -4.339 -0.471 30.279 1.00 86.81 75 ALA A O 1
ATOM 546 N N . VAL A 1 76 ? -5.163 -1.861 31.838 1.00 93.06 76 VAL A N 1
ATOM 547 C CA . VAL A 1 76 ? -5.692 -2.871 30.904 1.00 93.06 76 VAL A CA 1
ATOM 548 C C . VAL A 1 76 ? -7.221 -2.928 30.961 1.00 93.06 76 VAL A C 1
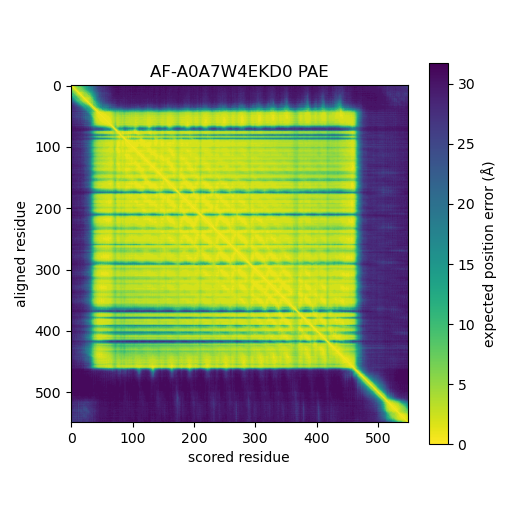ATOM 550 O O . VAL A 1 76 ? -7.802 -3.228 32.003 1.00 93.06 76 VAL A O 1
ATOM 553 N N . ALA A 1 77 ? -7.872 -2.693 29.822 1.00 94.25 77 ALA A N 1
ATOM 554 C CA . ALA A 1 77 ? -9.307 -2.856 29.626 1.00 94.25 77 ALA A CA 1
ATOM 555 C C . ALA A 1 77 ? -9.604 -4.205 28.957 1.00 94.25 77 ALA A C 1
ATOM 557 O O . ALA A 1 77 ? -9.436 -4.354 27.747 1.00 94.25 77 ALA A O 1
ATOM 558 N N . LYS A 1 78 ? -10.040 -5.194 29.744 1.00 94.62 78 LYS A N 1
ATOM 559 C CA . LYS A 1 78 ? -10.404 -6.535 29.259 1.00 94.62 78 LYS A CA 1
ATOM 560 C C . LYS A 1 78 ? -11.890 -6.589 28.930 1.00 94.62 78 LYS A C 1
ATOM 562 O O . LYS A 1 78 ? -12.709 -6.757 29.830 1.00 94.62 78 LYS A O 1
ATOM 567 N N . LEU A 1 79 ? -12.260 -6.386 27.667 1.00 95.81 79 LEU A N 1
ATOM 568 C CA . LEU A 1 79 ? -13.672 -6.222 27.312 1.00 95.81 79 LEU A CA 1
ATOM 569 C C . LEU A 1 79 ? -14.426 -7.548 27.520 1.00 95.81 79 LEU A C 1
ATOM 571 O O . LEU A 1 79 ? -14.042 -8.581 26.978 1.00 95.81 79 LEU A O 1
ATOM 575 N N . GLY A 1 80 ? -15.507 -7.513 28.302 1.00 92.12 80 GLY A N 1
ATOM 576 C CA . GLY A 1 80 ? -16.240 -8.699 28.769 1.00 92.12 80 GLY A CA 1
ATOM 577 C C . GLY A 1 80 ? -15.833 -9.183 30.169 1.00 92.12 80 GLY A C 1
ATOM 578 O O . GLY A 1 80 ? -16.420 -10.132 30.683 1.00 92.12 80 GLY A O 1
ATOM 579 N N . SER A 1 81 ? -14.869 -8.530 30.822 1.00 89.94 81 SER A N 1
ATOM 580 C CA . SER A 1 81 ? -14.472 -8.795 32.213 1.00 89.94 81 SER A CA 1
ATOM 581 C C . SER A 1 81 ? -14.599 -7.538 33.078 1.00 89.94 81 SER A C 1
ATOM 583 O O . SER A 1 81 ? -14.468 -6.414 32.591 1.00 89.94 81 SER A O 1
ATOM 585 N N . ASP A 1 82 ? -14.864 -7.732 34.372 1.00 83.38 82 ASP A N 1
ATOM 586 C CA . ASP A 1 82 ? -14.853 -6.689 35.409 1.00 83.38 82 ASP A CA 1
ATOM 587 C C . ASP A 1 82 ? -15.609 -5.402 35.008 1.00 83.38 82 ASP A C 1
ATOM 589 O O . ASP A 1 82 ? -16.735 -5.474 34.518 1.00 83.38 82 ASP A O 1
ATOM 593 N N . GLY A 1 83 ? -15.018 -4.212 35.178 1.00 85.94 83 GLY A N 1
ATOM 594 C CA . GLY A 1 83 ? -15.632 -2.919 34.820 1.00 85.94 83 GLY A CA 1
ATOM 595 C C . GLY A 1 83 ? -15.909 -2.694 33.319 1.00 85.94 83 GLY A C 1
ATOM 596 O O . GLY A 1 83 ? -16.466 -1.658 32.939 1.00 85.94 83 GLY A O 1
ATOM 597 N N . TRP A 1 84 ? -15.555 -3.656 32.462 1.00 93.88 84 TRP A N 1
ATOM 598 C CA . TRP A 1 84 ? -15.654 -3.595 31.002 1.00 93.88 84 TRP A CA 1
ATOM 599 C C . TRP A 1 84 ? -16.694 -4.579 30.436 1.00 93.88 84 TRP A C 1
ATOM 601 O O . TRP A 1 84 ? -16.556 -5.060 29.309 1.00 93.88 84 TRP A O 1
ATOM 611 N N . GLN A 1 85 ? -17.756 -4.868 31.195 1.00 92.81 85 GLN A N 1
ATOM 612 C CA . GLN A 1 85 ? -18.906 -5.643 30.709 1.00 92.81 85 GLN A CA 1
ATOM 613 C C . GLN A 1 85 ? -19.627 -4.994 29.515 1.00 92.81 85 GLN A C 1
ATOM 615 O O . GLN A 1 85 ? -19.659 -3.769 29.353 1.00 92.81 85 GLN A O 1
ATOM 620 N N . PHE A 1 86 ? -20.267 -5.849 28.716 1.00 92.88 86 PHE A N 1
ATOM 621 C CA . PHE A 1 86 ? -21.199 -5.505 27.642 1.00 92.88 86 PHE A CA 1
ATOM 622 C C . PHE A 1 86 ? -22.254 -6.614 27.487 1.00 92.88 86 PHE A C 1
ATOM 624 O O . PHE A 1 86 ? -22.073 -7.723 27.983 1.00 92.88 86 PHE A O 1
ATOM 631 N N . SER A 1 87 ? -23.353 -6.335 26.784 1.00 84.69 87 SER A N 1
ATOM 632 C CA . SER A 1 87 ? -24.430 -7.301 26.525 1.00 84.69 87 SER A CA 1
ATOM 633 C C . SER A 1 87 ? -24.777 -7.374 25.033 1.00 84.69 87 SER A C 1
ATOM 635 O O . SER A 1 87 ? -24.486 -6.462 24.260 1.00 84.69 87 SER A O 1
ATOM 637 N N . GLY A 1 88 ? -25.372 -8.491 24.599 1.00 78.06 88 GLY A N 1
ATOM 638 C CA . GLY A 1 88 ? -25.914 -8.636 23.239 1.00 78.06 88 GLY A CA 1
ATOM 639 C C . GLY A 1 88 ? -24.887 -8.665 22.096 1.00 78.06 88 GLY A C 1
ATOM 640 O O . GLY A 1 88 ? -25.247 -8.383 20.958 1.00 78.06 88 GLY A O 1
ATOM 641 N N . GLY A 1 89 ? -23.611 -8.963 22.370 1.00 89.19 89 GLY A N 1
ATOM 642 C CA . GLY A 1 89 ? -22.565 -9.112 21.344 1.00 89.19 89 GLY A CA 1
ATOM 643 C C . GLY A 1 89 ? -22.137 -7.819 20.631 1.00 89.19 89 GLY A C 1
ATOM 644 O O . GLY A 1 89 ? -21.251 -7.863 19.778 1.00 89.19 89 GLY A O 1
ATOM 645 N N . ASN A 1 90 ? -22.726 -6.671 20.974 1.00 95.94 90 ASN A N 1
ATOM 646 C CA . ASN A 1 90 ? -22.319 -5.358 20.482 1.00 95.94 90 ASN A CA 1
ATOM 647 C C . ASN A 1 90 ? -21.346 -4.719 21.483 1.00 95.94 90 ASN A C 1
ATOM 649 O O . ASN A 1 90 ? -21.726 -4.419 22.613 1.00 95.94 90 ASN A O 1
ATOM 653 N N . ILE A 1 91 ? -20.097 -4.489 21.065 1.00 98.19 91 ILE A N 1
ATOM 654 C CA . ILE A 1 91 ? -19.049 -3.943 21.946 1.00 98.19 91 ILE A CA 1
ATOM 655 C C . ILE A 1 91 ? -18.782 -2.447 21.734 1.00 98.19 91 ILE A C 1
ATOM 657 O O . ILE A 1 91 ? -17.893 -1.894 22.376 1.00 98.19 91 ILE A O 1
ATOM 661 N N . THR A 1 92 ? -19.547 -1.767 20.869 1.00 98.00 92 THR A N 1
ATOM 662 C CA . THR A 1 92 ? -19.281 -0.375 20.441 1.00 98.00 92 THR A CA 1
ATOM 663 C C . THR A 1 92 ? -19.071 0.571 21.623 1.00 98.00 92 THR A C 1
ATOM 665 O O . THR A 1 92 ? -18.044 1.238 21.714 1.00 98.00 92 THR A O 1
ATOM 668 N N . GLY A 1 93 ? -20.022 0.598 22.564 1.00 97.38 93 GLY A N 1
ATOM 669 C CA . GLY A 1 93 ? -19.983 1.524 23.696 1.00 97.38 93 GLY A CA 1
ATOM 670 C C . GLY A 1 93 ? -18.862 1.228 24.694 1.00 97.38 93 GLY A C 1
ATOM 671 O O . GLY A 1 93 ? -18.303 2.153 25.276 1.00 97.38 93 GLY A O 1
ATOM 672 N N . VAL A 1 94 ? -18.495 -0.043 24.893 1.00 98.00 94 VAL A N 1
ATOM 673 C CA . VAL A 1 94 ? -17.411 -0.399 25.821 1.00 98.00 94 VAL A CA 1
ATOM 674 C C . VAL A 1 94 ? -16.028 -0.203 25.191 1.00 98.00 94 VAL A C 1
ATOM 676 O O . VAL A 1 94 ? -15.127 0.294 25.863 1.00 98.00 94 VAL A O 1
ATOM 679 N N . LEU A 1 95 ? -15.885 -0.474 23.889 1.00 98.44 95 LEU A N 1
ATOM 680 C CA . LEU A 1 95 ? -14.674 -0.179 23.122 1.00 98.44 95 LEU A CA 1
ATOM 681 C C . LEU A 1 95 ? -14.422 1.334 23.034 1.00 98.44 95 LEU A C 1
ATOM 683 O O . LEU A 1 95 ? -13.300 1.771 23.276 1.00 98.44 95 LEU A O 1
ATOM 687 N N . GLN A 1 96 ? -15.460 2.138 22.769 1.00 98.44 96 GLN A N 1
ATOM 688 C CA . GLN A 1 96 ? -15.352 3.601 22.769 1.00 98.44 96 GLN A CA 1
ATOM 689 C C . GLN A 1 96 ? -14.915 4.127 24.146 1.00 98.44 96 GLN A C 1
ATOM 691 O O . GLN A 1 96 ? -13.930 4.855 24.224 1.00 98.44 96 GLN A O 1
ATOM 696 N N . ARG A 1 97 ? -15.549 3.675 25.246 1.00 97.56 97 ARG A N 1
ATOM 697 C CA . ARG A 1 97 ? -15.117 4.038 26.612 1.00 97.56 97 ARG A CA 1
ATOM 698 C C . ARG A 1 97 ? -13.642 3.708 26.865 1.00 97.56 97 ARG A C 1
ATOM 700 O O . ARG A 1 97 ? -12.925 4.547 27.395 1.00 97.56 97 ARG A O 1
ATOM 707 N N . ALA A 1 98 ? -13.173 2.525 26.469 1.00 96.94 98 ALA A N 1
ATOM 708 C CA . ALA A 1 98 ? -11.780 2.118 26.669 1.00 96.94 98 ALA A CA 1
ATOM 709 C C . ALA A 1 98 ? -10.783 2.934 25.814 1.00 96.94 98 ALA A C 1
ATOM 711 O O . ALA A 1 98 ? -9.640 3.163 26.224 1.00 96.94 98 ALA A O 1
ATOM 712 N N . LEU A 1 99 ? -11.207 3.398 24.635 1.00 97.75 99 LEU A N 1
ATOM 713 C CA . LEU A 1 99 ? -10.431 4.292 23.771 1.00 97.75 99 LEU A CA 1
ATOM 714 C C . LEU A 1 99 ? -10.375 5.732 24.296 1.00 97.75 99 LEU A C 1
ATOM 716 O O . LEU A 1 99 ? -9.341 6.375 24.128 1.00 97.75 99 LEU A O 1
ATOM 720 N N . ASP A 1 100 ? -11.424 6.205 24.967 1.00 96.94 100 ASP A N 1
ATOM 721 C CA . ASP A 1 100 ? -11.488 7.558 25.533 1.00 96.94 100 ASP A CA 1
ATOM 722 C C . ASP A 1 100 ? -10.872 7.659 26.946 1.00 96.94 100 ASP A C 1
ATOM 724 O O . ASP A 1 100 ? -10.427 8.733 27.350 1.00 96.94 100 ASP A O 1
ATOM 728 N N . ASP A 1 101 ? -10.796 6.553 27.699 1.00 95.06 101 ASP A N 1
ATOM 729 C CA . ASP A 1 101 ? -10.244 6.525 29.062 1.00 95.06 101 ASP A CA 1
ATOM 730 C C . ASP A 1 101 ? -8.737 6.855 29.089 1.00 95.06 101 ASP A C 1
ATOM 732 O O . ASP A 1 101 ? -7.905 6.133 28.530 1.00 95.06 101 ASP A O 1
ATOM 736 N N . GLY A 1 102 ? -8.364 7.937 29.778 1.00 92.38 102 GLY A N 1
ATOM 737 C CA . GLY A 1 102 ? -6.982 8.413 29.886 1.00 92.38 102 GLY A CA 1
ATOM 738 C C . GLY A 1 102 ? -6.019 7.488 30.645 1.00 92.38 102 GLY A C 1
ATOM 739 O O . GLY A 1 102 ? -4.805 7.631 30.482 1.00 92.38 102 GLY A O 1
ATOM 740 N N . ASN A 1 103 ? -6.514 6.520 31.418 1.00 92.19 103 ASN A N 1
ATOM 741 C CA . ASN A 1 103 ? -5.710 5.565 32.190 1.00 92.19 103 ASN A CA 1
ATOM 742 C C . ASN A 1 103 ? -5.406 4.286 31.395 1.00 92.19 103 ASN A C 1
ATOM 744 O O . ASN A 1 103 ? -4.322 3.719 31.517 1.00 92.19 103 ASN A O 1
ATOM 748 N N . VAL A 1 104 ? -6.321 3.861 30.519 1.00 94.00 104 VAL A N 1
ATOM 749 C CA . VAL A 1 104 ? -6.169 2.631 29.725 1.00 94.00 104 VAL A CA 1
ATOM 750 C C . VAL A 1 104 ? -5.047 2.764 28.685 1.00 94.00 104 VAL A C 1
ATOM 752 O O . VAL A 1 104 ? -5.016 3.716 27.897 1.00 94.00 104 VAL A O 1
ATOM 755 N N . ARG A 1 105 ? -4.148 1.775 28.642 1.00 94.62 105 ARG A N 1
ATOM 756 C CA . ARG A 1 105 ? -3.036 1.617 27.680 1.00 94.62 105 ARG A CA 1
ATOM 757 C C . ARG A 1 105 ? -3.190 0.380 26.796 1.00 94.62 105 ARG A C 1
ATOM 759 O O . ARG A 1 105 ? -2.740 0.394 25.655 1.00 94.62 105 ARG A O 1
ATOM 766 N N . VAL A 1 106 ? -3.833 -0.676 27.291 1.00 95.69 106 VAL A N 1
ATOM 767 C CA . VAL A 1 106 ? -4.099 -1.905 26.527 1.00 95.69 106 VAL A CA 1
ATOM 768 C C . VAL A 1 106 ? -5.591 -2.207 26.567 1.00 95.69 106 VAL A C 1
ATOM 770 O O . VAL A 1 106 ? -6.199 -2.180 27.630 1.00 95.69 106 VAL A O 1
ATOM 773 N N . ILE A 1 107 ? -6.176 -2.495 25.410 1.00 97.25 107 ILE A N 1
ATOM 774 C CA . ILE A 1 107 ? -7.567 -2.914 25.243 1.00 97.25 107 ILE A CA 1
ATOM 775 C C . ILE A 1 107 ? -7.530 -4.341 24.702 1.00 97.25 107 ILE A C 1
ATOM 777 O O . ILE A 1 107 ? -7.133 -4.553 23.556 1.00 97.25 107 ILE A O 1
ATOM 781 N N . GLU A 1 108 ? -7.908 -5.311 25.531 1.00 96.56 108 GLU A N 1
ATOM 782 C CA . GLU A 1 108 ? -7.996 -6.722 25.152 1.00 96.56 108 GLU A CA 1
ATOM 783 C C . GLU A 1 108 ? -9.418 -7.017 24.658 1.00 96.56 108 GLU A C 1
ATOM 785 O O . GLU A 1 108 ? -10.391 -6.940 25.413 1.00 96.56 108 GLU A O 1
ATOM 790 N N . LEU A 1 109 ? -9.536 -7.326 23.367 1.00 97.62 109 LEU A N 1
ATOM 791 C CA . LEU A 1 109 ? -10.770 -7.753 22.720 1.00 97.62 109 LEU A CA 1
ATOM 792 C C . LEU A 1 109 ? -11.003 -9.253 22.993 1.00 97.62 109 LEU A C 1
ATOM 794 O O . LEU A 1 109 ? -10.072 -10.045 22.826 1.00 97.62 109 LEU A O 1
ATOM 798 N N . PRO A 1 110 ? -12.224 -9.675 23.356 1.00 95.75 110 PRO A N 1
ATOM 799 C CA . PRO A 1 110 ? -12.523 -11.070 23.664 1.00 95.75 110 PRO A CA 1
ATOM 800 C C . PRO A 1 110 ? -12.411 -12.003 22.446 1.00 95.75 110 PRO A C 1
ATOM 802 O O . PRO A 1 110 ? -12.414 -11.583 21.285 1.00 95.75 110 PRO A O 1
ATOM 805 N N . VAL A 1 111 ? -12.335 -13.305 22.726 1.00 96.00 111 VAL A N 1
ATOM 806 C CA . VAL A 1 111 ? -12.528 -14.371 21.731 1.00 96.00 111 VAL A CA 1
ATOM 807 C C . VAL A 1 111 ? -13.987 -14.378 21.277 1.00 96.00 111 VAL A C 1
ATOM 809 O O . VAL A 1 111 ? -14.894 -14.320 22.106 1.00 96.00 111 VAL A O 1
ATOM 812 N N . GLY A 1 112 ? -14.215 -14.465 19.967 1.00 96.25 112 GLY A N 1
ATOM 813 C CA . GLY A 1 112 ? -15.541 -14.514 19.358 1.00 96.25 112 GLY A CA 1
ATOM 814 C C . GLY A 1 112 ? -15.738 -13.507 18.225 1.00 96.25 112 GLY A C 1
ATOM 815 O O . GLY A 1 112 ? -14.803 -12.864 17.741 1.00 96.25 112 GLY A O 1
ATOM 816 N N . THR A 1 113 ? -16.993 -13.388 17.794 1.00 97.75 113 THR A N 1
ATOM 817 C CA . THR A 1 113 ? -17.436 -12.451 16.754 1.00 97.75 113 THR A CA 1
ATOM 818 C C . THR A 1 113 ? -18.348 -11.401 17.378 1.00 97.75 113 THR A C 1
ATOM 820 O O . THR A 1 113 ? -19.372 -11.751 17.963 1.00 97.75 113 THR A O 1
ATOM 823 N N . PHE A 1 114 ? -17.991 -10.123 17.250 1.00 98.31 114 PHE A N 1
ATOM 824 C CA . PHE A 1 114 ? -18.659 -9.014 17.938 1.00 98.31 114 PHE A CA 1
ATOM 825 C C . PHE A 1 114 ? -19.049 -7.907 16.969 1.00 98.31 114 PHE A C 1
ATOM 827 O O . PHE A 1 114 ? -18.278 -7.555 16.080 1.00 98.31 114 PHE A O 1
ATOM 834 N N . THR A 1 115 ? -20.231 -7.323 17.155 1.00 98.12 115 THR A N 1
ATOM 835 C CA . THR A 1 115 ? -20.683 -6.196 16.330 1.00 98.12 115 THR A CA 1
ATOM 836 C C . THR A 1 115 ? -20.100 -4.880 16.845 1.00 98.12 115 THR A C 1
ATOM 838 O O . THR A 1 115 ? -20.113 -4.623 18.052 1.00 98.12 115 THR A O 1
ATOM 841 N N . ILE A 1 116 ? -19.646 -4.025 15.927 1.00 98.44 116 ILE A N 1
ATOM 842 C CA . ILE A 1 116 ? -19.309 -2.624 16.197 1.00 98.44 116 ILE A CA 1
ATOM 843 C C . ILE A 1 116 ? -20.071 -1.676 15.261 1.00 98.44 116 ILE A C 1
ATOM 845 O O . ILE A 1 116 ? -20.222 -1.939 14.069 1.00 98.44 116 ILE A O 1
ATOM 849 N N . GLY A 1 117 ? -20.538 -0.557 15.809 1.00 97.38 117 GLY A N 1
ATOM 850 C CA . GLY A 1 117 ? -20.880 0.643 15.055 1.00 97.38 117 GLY A CA 1
ATOM 851 C C . GLY A 1 117 ? -19.629 1.472 14.755 1.00 97.38 117 GLY A C 1
ATOM 852 O O . GLY A 1 117 ? -18.510 0.960 14.770 1.00 97.38 117 GLY A O 1
ATOM 853 N N . ALA A 1 118 ? -19.809 2.764 14.486 1.00 97.00 118 ALA A N 1
ATOM 854 C CA . ALA A 1 118 ? -18.690 3.674 14.250 1.00 97.00 118 ALA A CA 1
ATOM 855 C C . ALA A 1 118 ? -17.952 4.020 15.556 1.00 97.00 118 ALA A C 1
ATOM 857 O O . ALA A 1 118 ? -18.580 4.378 16.552 1.00 97.00 118 ALA A O 1
ATOM 858 N N . ILE A 1 119 ? -16.620 3.954 15.523 1.00 98.62 119 ILE A N 1
ATOM 859 C CA . ILE A 1 119 ? -15.717 4.264 16.634 1.00 98.62 119 ILE A CA 1
ATOM 860 C C . ILE A 1 119 ? -14.922 5.537 16.318 1.00 98.62 119 ILE A C 1
ATOM 862 O O . ILE A 1 119 ? -14.248 5.655 15.289 1.00 98.62 119 ILE A O 1
ATOM 866 N N . SER A 1 120 ? -14.972 6.494 17.241 1.00 98.38 120 SER A N 1
ATOM 867 C CA . SER A 1 120 ? -14.185 7.724 17.207 1.00 98.38 120 SER A CA 1
ATOM 868 C C . SER A 1 120 ? -12.817 7.492 17.843 1.00 98.38 120 SER A C 1
ATOM 870 O O . SER A 1 120 ? -12.713 7.161 19.021 1.00 98.38 120 SER A O 1
ATOM 872 N N . LEU A 1 121 ? -11.754 7.755 17.083 1.00 98.62 121 LEU A N 1
ATOM 873 C CA . LEU A 1 121 ? -10.371 7.751 17.568 1.00 98.62 121 LEU A CA 1
ATOM 874 C C . LEU A 1 121 ? -9.921 9.127 18.093 1.00 98.62 121 LEU A C 1
ATOM 876 O O . LEU A 1 121 ? -8.781 9.269 18.526 1.00 98.62 121 LEU A O 1
ATOM 880 N N . ASN A 1 122 ? -10.795 10.142 18.075 1.00 97.56 122 ASN A N 1
ATOM 881 C CA . ASN A 1 122 ? -10.430 11.545 18.311 1.00 97.56 122 ASN A CA 1
ATOM 882 C C . ASN A 1 122 ? -9.725 11.812 19.658 1.00 97.56 122 ASN A C 1
ATOM 884 O O . ASN A 1 122 ? -8.936 12.755 19.732 1.00 97.56 122 ASN A O 1
ATOM 888 N N . ALA A 1 123 ? -9.991 11.020 20.702 1.00 95.38 123 ALA A N 1
ATOM 889 C CA . ALA A 1 123 ? -9.340 11.128 22.014 1.00 95.38 123 ALA A CA 1
ATOM 890 C C . ALA A 1 123 ? -8.274 10.043 22.276 1.00 95.38 123 ALA A C 1
ATOM 892 O O . ALA A 1 123 ? -7.509 10.153 23.235 1.00 95.38 123 ALA A O 1
ATOM 893 N N . ALA A 1 124 ? -8.192 9.013 21.429 1.00 96.94 124 ALA A N 1
ATOM 894 C CA . ALA A 1 124 ? -7.375 7.833 21.676 1.00 96.94 124 ALA A CA 1
ATOM 895 C C . ALA A 1 124 ? -5.875 8.144 21.537 1.00 96.94 124 ALA A C 1
ATOM 897 O O . ALA A 1 124 ? -5.397 8.519 20.466 1.00 96.94 124 ALA A O 1
ATOM 898 N N . LYS A 1 125 ? -5.111 7.944 22.617 1.00 95.31 125 LYS A N 1
ATOM 899 C CA . LYS A 1 125 ? -3.658 8.164 22.646 1.00 95.31 125 LYS A CA 1
ATOM 900 C C . LYS A 1 125 ? -2.908 7.075 23.398 1.00 95.31 125 LYS A C 1
ATOM 902 O O . LYS A 1 125 ? -3.345 6.697 24.482 1.00 95.31 125 LYS A O 1
ATOM 907 N N . ASN A 1 126 ? -1.741 6.675 22.885 1.00 94.94 126 ASN A N 1
ATOM 908 C CA . ASN A 1 126 ? -0.815 5.727 23.524 1.00 94.94 126 ASN A CA 1
ATOM 909 C C . ASN A 1 126 ? -1.503 4.405 23.921 1.00 94.94 126 ASN A C 1
ATOM 911 O O . ASN A 1 126 ? -1.471 4.005 25.088 1.00 94.94 126 ASN A O 1
ATOM 915 N N . LYS A 1 127 ? -2.177 3.761 22.960 1.00 95.94 127 LYS A N 1
ATOM 916 C CA . LYS A 1 127 ? -3.001 2.564 23.199 1.00 95.94 127 LYS A CA 1
ATOM 917 C C . LYS A 1 127 ? -2.663 1.423 22.251 1.00 95.94 127 LYS A C 1
ATOM 919 O O . LYS A 1 127 ? -2.429 1.640 21.064 1.00 95.94 127 LYS A O 1
ATOM 924 N N . VAL A 1 128 ? -2.740 0.204 22.773 1.00 97.56 128 VAL A N 1
ATOM 925 C CA . VAL A 1 128 ? -2.803 -1.023 21.975 1.00 97.56 128 VAL A CA 1
ATOM 926 C C . VAL A 1 128 ? -4.219 -1.587 22.034 1.00 97.56 128 VAL A C 1
ATOM 928 O O . VAL A 1 128 ? -4.734 -1.826 23.122 1.00 97.56 128 VAL A O 1
ATOM 931 N N . VAL A 1 129 ? -4.833 -1.832 20.879 1.00 98.25 129 VAL A N 1
ATOM 932 C CA . VAL A 1 129 ? -6.077 -2.596 20.728 1.00 98.25 129 VAL A CA 1
ATOM 933 C C . VAL A 1 129 ? -5.702 -3.978 20.209 1.00 98.25 129 VAL A C 1
ATOM 935 O O . VAL A 1 129 ? -5.252 -4.104 19.071 1.00 98.25 129 VAL A O 1
ATOM 938 N N . ARG A 1 130 ? -5.851 -5.005 21.047 1.00 97.31 130 ARG A N 1
ATOM 939 C CA . ARG A 1 130 ? -5.360 -6.361 20.787 1.00 97.31 130 ARG A CA 1
ATOM 940 C C . ARG A 1 130 ? -6.487 -7.386 20.834 1.00 97.31 130 ARG A C 1
ATOM 942 O O . ARG A 1 130 ? -7.222 -7.417 21.814 1.00 97.31 130 ARG A O 1
ATOM 949 N N . GLY A 1 131 ? -6.579 -8.258 19.834 1.00 97.31 131 GLY A N 1
ATOM 950 C CA . GLY A 1 131 ? -7.411 -9.465 19.893 1.00 97.31 131 GLY A CA 1
ATOM 951 C C . GLY A 1 131 ? -6.620 -10.754 20.124 1.00 97.31 131 GLY A C 1
ATOM 952 O O . GLY A 1 131 ? -5.441 -10.740 20.487 1.00 97.31 131 GLY A O 1
ATOM 953 N N . ASN A 1 132 ? -7.299 -11.881 19.908 1.00 96.44 132 ASN A N 1
ATOM 954 C CA . ASN A 1 132 ? -6.786 -13.238 20.103 1.00 96.44 132 ASN A CA 1
ATOM 955 C C . ASN A 1 132 ? -6.459 -13.933 18.765 1.00 96.44 132 ASN A C 1
ATOM 957 O O . ASN A 1 132 ? -6.803 -15.094 18.543 1.00 96.44 132 ASN A O 1
ATOM 961 N N . GLY A 1 133 ? -5.824 -13.203 17.847 1.00 96.31 133 GLY A N 1
ATOM 962 C CA . GLY A 1 133 ? -5.442 -13.697 16.527 1.00 96.31 133 GLY A CA 1
ATOM 963 C C . GLY A 1 133 ? -6.662 -13.999 15.661 1.00 96.31 133 GLY A C 1
ATOM 964 O O . GLY A 1 133 ? -7.603 -13.204 15.588 1.00 96.31 133 GLY A O 1
ATOM 965 N N . SER A 1 134 ? -6.674 -15.164 15.013 1.00 96.12 134 SER A N 1
ATOM 966 C CA . SER A 1 134 ? -7.809 -15.619 14.197 1.00 96.12 134 SER A CA 1
ATOM 967 C C . SER A 1 134 ? -9.113 -15.819 14.987 1.00 96.12 134 SER A C 1
ATOM 969 O O . SER A 1 134 ? -10.177 -15.914 14.377 1.00 96.12 134 SER A O 1
ATOM 971 N N . LEU A 1 135 ? -9.064 -15.841 16.326 1.00 97.38 135 LEU A N 1
ATOM 972 C CA . LEU A 1 135 ? -10.227 -16.064 17.193 1.00 97.38 135 LEU A CA 1
ATOM 973 C C . LEU A 1 135 ? -11.048 -14.802 17.506 1.00 97.38 135 LEU A C 1
ATOM 975 O O . LEU A 1 135 ? -12.116 -14.922 18.107 1.00 97.38 135 LEU A O 1
ATOM 979 N N . THR A 1 136 ? -10.586 -13.604 17.132 1.00 98.31 136 THR A N 1
ATOM 980 C CA . THR A 1 136 ? -11.319 -12.345 17.359 1.00 98.31 136 THR A CA 1
ATOM 981 C C . THR A 1 136 ? -11.713 -11.705 16.030 1.00 98.31 136 THR A C 1
ATOM 983 O O . THR A 1 136 ? -10.856 -11.301 15.242 1.00 98.31 136 THR A O 1
ATOM 986 N N . THR A 1 137 ? -13.021 -11.542 15.810 1.00 98.56 137 THR A N 1
ATOM 987 C CA . THR A 1 137 ? -13.570 -10.806 14.661 1.00 98.56 137 THR A CA 1
ATOM 988 C C . THR A 1 137 ? -14.480 -9.673 15.126 1.00 98.56 137 THR A C 1
ATOM 990 O O . THR A 1 137 ? -15.480 -9.897 15.806 1.00 98.56 137 THR A O 1
ATOM 993 N N . LEU A 1 138 ? -14.152 -8.448 14.723 1.00 98.81 138 LEU A N 1
ATOM 994 C CA . LEU A 1 138 ? -15.029 -7.289 14.804 1.00 98.81 138 LEU A CA 1
ATOM 995 C C . LEU A 1 138 ? -15.788 -7.153 13.488 1.00 98.81 138 LEU A C 1
ATOM 997 O O . LEU A 1 138 ? -15.195 -7.094 12.413 1.00 98.81 138 LEU A O 1
ATOM 1001 N N . VAL A 1 139 ? -17.106 -7.102 13.587 1.00 98.50 139 VAL A N 1
ATOM 1002 C CA . VAL A 1 139 ? -18.026 -7.080 12.459 1.00 98.50 139 VAL A CA 1
ATOM 1003 C C . VAL A 1 139 ? -18.743 -5.742 12.442 1.00 98.50 139 VAL A C 1
ATOM 1005 O O . VAL A 1 139 ? -19.441 -5.390 13.392 1.00 98.50 139 VAL A O 1
ATOM 1008 N N . PHE A 1 140 ? -18.596 -4.986 11.361 1.00 97.50 140 PHE A N 1
ATOM 1009 C CA . PHE A 1 140 ? -19.217 -3.672 11.274 1.00 97.50 140 PHE A CA 1
ATOM 1010 C C . PHE A 1 140 ? -20.730 -3.755 11.027 1.00 97.50 140 PHE A C 1
ATOM 1012 O O . PHE A 1 140 ? -21.238 -4.588 10.260 1.00 97.50 140 PHE A O 1
ATOM 1019 N N . ASP A 1 141 ? -21.459 -2.839 11.653 1.00 94.44 141 ASP A N 1
ATOM 1020 C CA . ASP A 1 141 ? -22.808 -2.462 11.263 1.00 94.44 141 ASP A CA 1
ATOM 1021 C C . ASP A 1 141 ? -22.758 -1.561 10.015 1.00 94.44 141 ASP A C 1
ATOM 1023 O O . ASP A 1 141 ? -22.714 -0.334 10.086 1.00 94.44 141 ASP A O 1
ATOM 1027 N N . ALA A 1 142 ? -22.803 -2.186 8.837 1.00 89.88 142 ALA A N 1
ATOM 1028 C CA . ALA A 1 142 ? -22.778 -1.495 7.549 1.00 89.88 142 ALA A CA 1
ATOM 1029 C C . ALA A 1 142 ? -23.976 -0.544 7.303 1.00 89.88 142 ALA A C 1
ATOM 1031 O O . ALA A 1 142 ? -23.989 0.164 6.287 1.00 89.88 142 ALA A O 1
ATOM 1032 N N . SER A 1 143 ? -24.978 -0.481 8.197 1.00 88.50 143 SER A N 1
ATOM 1033 C CA . SER A 1 143 ? -26.024 0.549 8.137 1.00 88.50 143 SER A CA 1
ATOM 1034 C C . SER A 1 143 ? -25.463 1.951 8.417 1.00 88.50 143 SER A C 1
ATOM 1036 O O . SER A 1 143 ? -25.884 2.912 7.766 1.00 88.50 143 SER A O 1
ATOM 1038 N N . GLN A 1 144 ? -24.431 2.052 9.262 1.00 90.69 144 GLN A N 1
ATOM 1039 C CA . GLN A 1 144 ? -23.877 3.305 9.776 1.00 90.69 144 GLN A CA 1
ATOM 1040 C C . GLN A 1 144 ? -23.396 4.279 8.672 1.00 90.69 144 GLN A C 1
ATOM 1042 O O . GLN A 1 144 ? -22.913 3.861 7.606 1.00 90.69 144 GLN A O 1
ATOM 1047 N N . PRO A 1 145 ? -23.503 5.605 8.898 1.00 89.38 145 PRO A N 1
ATOM 1048 C CA . PRO A 1 145 ? -23.090 6.626 7.932 1.00 89.38 145 PRO A CA 1
ATOM 1049 C C . PRO A 1 145 ? -21.594 6.981 8.002 1.00 89.38 145 PRO A C 1
ATOM 1051 O O . PRO A 1 145 ? -21.090 7.634 7.091 1.00 89.38 145 PRO A O 1
ATOM 1054 N N . GLN A 1 146 ? -20.873 6.536 9.035 1.00 93.75 146 GLN A N 1
ATOM 1055 C CA . GLN A 1 146 ? -19.445 6.814 9.246 1.00 93.75 146 GLN A CA 1
ATOM 1056 C C . GLN A 1 146 ? -18.569 5.566 9.020 1.00 93.75 146 GLN A C 1
ATOM 1058 O O . GLN A 1 146 ? -19.102 4.457 9.021 1.00 93.75 146 GLN A O 1
ATOM 1063 N N . PRO A 1 147 ? -17.241 5.716 8.851 1.00 95.75 147 PRO A N 1
ATOM 1064 C CA . PRO A 1 147 ? -16.281 4.610 8.930 1.00 95.75 147 PRO A CA 1
ATOM 1065 C C . PRO A 1 147 ? -16.348 3.825 10.261 1.00 95.75 147 PRO A C 1
ATOM 1067 O O . PRO A 1 147 ? -16.635 4.433 11.296 1.00 95.75 147 PRO A O 1
ATOM 1070 N N . PRO A 1 148 ? -15.994 2.522 10.271 1.00 97.94 148 PRO A N 1
ATOM 1071 C CA . PRO A 1 148 ? -15.755 1.730 11.478 1.00 97.94 148 PRO A CA 1
ATOM 1072 C C . PRO A 1 148 ? -14.816 2.414 12.467 1.00 97.94 148 PRO A C 1
ATOM 1074 O O . PRO A 1 148 ? -15.130 2.472 13.650 1.00 97.94 148 PRO A O 1
ATOM 1077 N N . PHE A 1 149 ? -13.704 2.977 11.988 1.00 98.69 149 PHE A N 1
ATOM 1078 C CA . PHE A 1 149 ? -12.753 3.723 12.808 1.00 98.69 149 PHE A CA 1
ATOM 1079 C C . PHE A 1 149 ? -12.384 5.049 12.139 1.00 98.69 149 PHE A C 1
ATOM 1081 O O . PHE A 1 149 ? -11.923 5.075 10.994 1.00 98.69 149 PHE A O 1
ATOM 1088 N N . MET A 1 150 ? -12.553 6.162 12.857 1.00 98.31 150 MET A N 1
ATOM 1089 C CA . MET A 1 150 ? -12.297 7.499 12.316 1.00 98.31 150 MET A CA 1
ATOM 1090 C C . MET A 1 150 ? -11.567 8.418 13.304 1.00 98.31 150 MET A C 1
ATOM 1092 O O . MET A 1 150 ? -12.059 8.673 14.402 1.00 98.31 150 MET A O 1
ATOM 1096 N N . ASN A 1 151 ? -10.444 9.002 12.870 1.00 98.31 151 ASN A N 1
ATOM 1097 C CA . ASN A 1 151 ? -9.912 10.248 13.431 1.00 98.31 151 ASN A CA 1
ATOM 1098 C C . ASN A 1 151 ? -10.252 11.403 12.481 1.00 98.31 151 ASN A C 1
ATOM 1100 O O . ASN A 1 151 ? -9.862 11.403 11.309 1.00 98.31 151 ASN A O 1
ATOM 1104 N N . THR A 1 152 ? -10.986 12.384 12.995 1.00 95.94 152 THR A N 1
ATOM 1105 C CA . THR A 1 152 ? -11.328 13.620 12.280 1.00 95.94 152 THR A CA 1
ATOM 1106 C C . THR A 1 152 ? -10.147 14.593 12.291 1.00 95.94 152 THR A C 1
ATOM 1108 O O . THR A 1 152 ? -9.226 14.451 13.087 1.00 95.94 152 THR A O 1
ATOM 1111 N N . SER A 1 153 ? -10.176 15.629 11.451 1.00 92.81 153 SER A N 1
ATOM 1112 C CA . SER A 1 153 ? -9.099 16.629 11.361 1.00 92.81 153 SER A CA 1
ATOM 1113 C C . SER A 1 153 ? -8.831 17.420 12.650 1.00 92.81 153 SER A C 1
ATOM 1115 O O . SER A 1 153 ? -7.721 17.923 12.816 1.00 92.81 153 SER A O 1
ATOM 1117 N N . GLY A 1 154 ? -9.831 17.539 13.535 1.00 90.88 154 GLY A N 1
ATOM 1118 C CA . GLY A 1 154 ? -9.705 18.108 14.884 1.00 90.88 154 GLY A CA 1
ATOM 1119 C C . GLY A 1 154 ? -9.455 17.066 15.983 1.00 90.88 154 GLY A C 1
ATOM 1120 O O . GLY A 1 154 ? -9.265 17.430 17.144 1.00 90.88 154 GLY A O 1
ATOM 1121 N N . GLY A 1 155 ? -9.463 15.778 15.628 1.00 92.25 155 GLY A N 1
ATOM 1122 C CA . GLY A 1 155 ? -9.088 14.677 16.504 1.00 92.25 155 GLY A CA 1
ATOM 1123 C C . GLY A 1 155 ? -7.588 14.660 16.792 1.00 92.25 155 GLY A C 1
ATOM 1124 O O . GLY A 1 155 ? -6.788 15.292 16.105 1.00 92.25 155 GLY A O 1
ATOM 1125 N N . ARG A 1 156 ? -7.202 13.934 17.840 1.00 89.19 156 ARG A N 1
ATOM 1126 C CA . ARG A 1 156 ? -5.835 13.895 18.371 1.00 89.19 156 ARG A CA 1
ATOM 1127 C C . ARG A 1 156 ? -5.266 12.472 18.420 1.00 89.19 156 ARG A C 1
ATOM 1129 O O . ARG A 1 156 ? -4.391 12.232 19.247 1.00 89.19 156 ARG A O 1
ATOM 1136 N N . ALA A 1 157 ? -5.741 11.549 17.577 1.00 97.06 157 ALA A N 1
ATOM 1137 C CA . ALA A 1 157 ? -5.245 10.171 17.549 1.00 97.06 157 ALA A CA 1
ATOM 1138 C C . ALA A 1 157 ? -3.716 10.111 17.384 1.00 97.06 157 ALA A C 1
ATOM 1140 O O . ALA A 1 157 ? -3.167 10.612 16.400 1.00 97.06 157 ALA A O 1
ATOM 1141 N N . GLU A 1 158 ? -3.032 9.494 18.346 1.00 96.69 158 GLU A N 1
ATOM 1142 C CA . GLU A 1 158 ? -1.567 9.440 18.401 1.00 96.69 158 GLU A CA 1
ATOM 1143 C C . GLU A 1 158 ? -1.097 8.126 19.036 1.00 96.69 158 GLU A C 1
ATOM 1145 O O . GLU A 1 158 ? -1.586 7.768 20.110 1.00 96.69 158 GLU A O 1
ATOM 1150 N N . LYS A 1 159 ? -0.116 7.444 18.427 1.00 96.88 159 LYS A N 1
ATOM 1151 C CA . LYS A 1 159 ? 0.506 6.218 18.971 1.00 96.88 159 LYS A CA 1
ATOM 1152 C C . LYS A 1 159 ? -0.547 5.161 19.302 1.00 96.88 159 LYS A C 1
ATOM 1154 O O . LYS A 1 159 ? -0.804 4.841 20.467 1.00 96.88 159 LYS A O 1
ATOM 1159 N N . LEU A 1 160 ? -1.195 4.671 18.250 1.00 98.38 160 LEU A N 1
ATOM 1160 C CA . LEU A 1 160 ? -2.201 3.616 18.328 1.00 98.38 160 LEU A CA 1
ATOM 1161 C C . LEU A 1 160 ? -1.707 2.393 17.570 1.00 98.38 160 LEU A C 1
ATOM 1163 O O . LEU A 1 160 ? -1.399 2.499 16.387 1.00 98.38 160 LEU A O 1
ATOM 1167 N N . LEU A 1 161 ? -1.690 1.241 18.234 1.00 98.62 161 LEU A N 1
ATOM 1168 C CA . LEU A 1 161 ? -1.432 -0.054 17.614 1.00 98.62 161 LEU A CA 1
ATOM 1169 C C . LEU A 1 161 ? -2.715 -0.881 17.624 1.00 98.62 161 LEU A C 1
ATOM 1171 O O . LEU A 1 161 ? -3.228 -1.211 18.690 1.00 98.62 161 LEU A O 1
ATOM 1175 N N . PHE A 1 162 ? -3.208 -1.256 16.452 1.00 98.81 162 PHE A N 1
ATOM 1176 C CA . PHE A 1 162 ? -4.249 -2.268 16.299 1.00 98.81 162 PHE A CA 1
ATOM 1177 C C . PHE A 1 162 ? -3.573 -3.595 15.920 1.00 98.81 162 PHE A C 1
ATOM 1179 O O . PHE A 1 162 ? -2.699 -3.610 15.048 1.00 98.81 162 PHE A O 1
ATOM 1186 N N . THR A 1 163 ? -3.907 -4.694 16.608 1.00 98.56 163 THR A N 1
ATOM 1187 C CA . THR A 1 163 ? -3.174 -5.959 16.450 1.00 98.56 163 THR A CA 1
ATOM 1188 C C . THR A 1 163 ? -3.969 -7.230 16.762 1.00 98.56 163 THR A C 1
ATOM 1190 O O . THR A 1 163 ? -4.796 -7.246 17.671 1.00 98.56 163 THR A O 1
ATOM 1193 N N . GLU A 1 164 ? -3.688 -8.321 16.045 1.00 97.88 164 GLU A N 1
ATOM 1194 C CA . GLU A 1 164 ? -4.206 -9.675 16.320 1.00 97.88 164 GLU A CA 1
ATOM 1195 C C . GLU A 1 164 ? -5.748 -9.798 16.317 1.00 97.88 164 GLU A C 1
ATOM 1197 O O . GLU A 1 164 ? -6.331 -10.445 17.186 1.00 97.88 164 GLU A O 1
ATOM 1202 N N . PHE A 1 165 ? -6.436 -9.179 15.350 1.00 98.69 165 PHE A N 1
ATOM 1203 C CA . PHE A 1 165 ? -7.868 -9.417 15.092 1.00 98.69 165 PHE A CA 1
ATOM 1204 C C . PHE A 1 165 ? -8.260 -9.168 13.627 1.00 98.69 165 PHE A C 1
ATOM 1206 O O . PHE A 1 165 ? -7.531 -8.533 12.859 1.00 98.69 165 PHE A O 1
ATOM 1213 N N . THR A 1 166 ? -9.450 -9.642 13.249 1.00 98.88 166 THR A N 1
ATOM 1214 C CA . THR A 1 166 ? -10.100 -9.315 11.969 1.00 98.88 166 THR A CA 1
ATOM 1215 C C . THR A 1 166 ? -11.114 -8.186 12.147 1.00 98.88 166 THR A C 1
ATOM 1217 O O . THR A 1 166 ? -11.967 -8.268 13.024 1.00 98.88 166 THR A O 1
ATOM 1220 N N . LEU A 1 167 ? -11.074 -7.162 11.295 1.00 98.88 167 LEU A N 1
ATOM 1221 C CA . LEU A 1 167 ? -12.189 -6.251 11.035 1.00 98.88 167 LEU A CA 1
ATOM 1222 C C . LEU A 1 167 ? -12.857 -6.664 9.718 1.00 98.88 167 LEU A C 1
ATOM 1224 O O . LEU A 1 167 ? -12.269 -6.484 8.654 1.00 98.88 167 LEU A O 1
ATOM 1228 N N . ASP A 1 168 ? -14.083 -7.176 9.775 1.00 98.50 168 ASP A N 1
ATOM 1229 C CA . ASP A 1 168 ? -14.924 -7.372 8.592 1.00 98.50 168 ASP A CA 1
ATOM 1230 C C . ASP A 1 168 ? -15.963 -6.254 8.514 1.00 98.50 168 ASP A C 1
ATOM 1232 O O . ASP A 1 168 ? -16.858 -6.140 9.358 1.00 98.50 168 ASP A O 1
ATOM 1236 N N . ALA A 1 169 ? -15.839 -5.410 7.493 1.00 96.00 169 ALA A N 1
ATOM 1237 C CA . ALA A 1 169 ? -16.735 -4.283 7.321 1.00 96.00 169 ALA A CA 1
ATOM 1238 C C . ALA A 1 169 ? -18.055 -4.647 6.605 1.00 96.00 169 ALA A C 1
ATOM 1240 O O . ALA A 1 169 ? -18.994 -3.848 6.611 1.00 96.00 169 ALA A O 1
ATOM 1241 N N . ARG A 1 170 ? -18.150 -5.862 6.035 1.00 92.19 170 ARG A N 1
ATOM 1242 C CA . ARG A 1 170 ? -19.336 -6.445 5.373 1.00 92.19 170 ARG A CA 1
ATOM 1243 C C . ARG A 1 170 ? -20.052 -5.543 4.358 1.00 92.19 170 ARG A C 1
ATOM 1245 O O . ARG A 1 170 ? -21.259 -5.699 4.145 1.00 92.19 170 ARG A O 1
ATOM 1252 N N . TRP A 1 171 ? -19.369 -4.596 3.716 1.00 90.06 171 TRP A N 1
ATOM 1253 C CA . TRP A 1 171 ? -20.030 -3.799 2.684 1.00 90.06 171 TRP A CA 1
ATOM 1254 C C . TRP A 1 171 ? -20.184 -4.620 1.398 1.00 90.06 171 TRP A C 1
ATOM 1256 O O . TRP A 1 171 ? -19.196 -5.152 0.894 1.00 90.06 171 TRP A O 1
ATOM 1266 N N . PRO A 1 172 ? -21.398 -4.716 0.828 1.00 83.62 172 PRO A N 1
ATOM 1267 C CA . PRO A 1 172 ? -21.587 -5.350 -0.468 1.00 83.62 172 PRO A CA 1
ATOM 1268 C C . PRO A 1 172 ? -21.091 -4.432 -1.603 1.00 83.62 172 PRO A C 1
ATOM 1270 O O . PRO A 1 172 ? -21.066 -3.204 -1.433 1.00 83.62 172 PRO A O 1
ATOM 1273 N N . PRO A 1 173 ? -20.759 -4.996 -2.780 1.00 84.88 173 PRO A N 1
ATOM 1274 C CA . PRO A 1 173 ? -20.349 -4.227 -3.951 1.00 84.88 173 PRO A CA 1
ATOM 1275 C C . PRO A 1 173 ? -21.313 -3.097 -4.343 1.00 84.88 173 PRO A C 1
ATOM 1277 O O . PRO A 1 173 ? -22.530 -3.221 -4.209 1.00 84.88 173 PRO A O 1
ATOM 1280 N N . GLY A 1 174 ? -20.754 -1.989 -4.835 1.00 78.88 174 GLY A N 1
ATOM 1281 C CA . GLY A 1 174 ? -21.478 -0.861 -5.437 1.00 78.88 174 GLY A CA 1
ATOM 1282 C C . GLY A 1 174 ? -22.353 -0.006 -4.504 1.00 78.88 174 GLY A C 1
ATOM 1283 O O . GLY A 1 174 ? -23.006 0.915 -4.984 1.00 78.88 174 GLY A O 1
ATOM 1284 N N . ARG A 1 175 ? -22.411 -0.283 -3.190 1.00 68.81 175 ARG A N 1
ATOM 1285 C CA . ARG A 1 175 ? -23.473 0.268 -2.318 1.00 68.81 175 ARG A CA 1
ATOM 1286 C C . ARG A 1 175 ? -23.148 1.573 -1.577 1.00 68.81 175 ARG A C 1
ATOM 1288 O O . ARG A 1 175 ? -24.063 2.346 -1.305 1.00 68.81 175 ARG A O 1
ATOM 1295 N N . LYS A 1 176 ? -21.893 1.805 -1.184 1.00 78.69 176 LYS A N 1
ATOM 1296 C CA . LYS A 1 176 ? -21.439 2.989 -0.419 1.00 78.69 176 LYS A CA 1
ATOM 1297 C C . LYS A 1 176 ? -19.980 3.308 -0.761 1.00 78.69 176 LYS A C 1
ATOM 1299 O O . LYS A 1 176 ? -19.260 2.418 -1.188 1.00 78.69 176 LYS A O 1
ATOM 1304 N N . THR A 1 177 ? -19.529 4.535 -0.503 1.00 87.75 177 THR A N 1
ATOM 1305 C CA . THR A 1 177 ? -18.109 4.941 -0.523 1.00 87.75 177 TH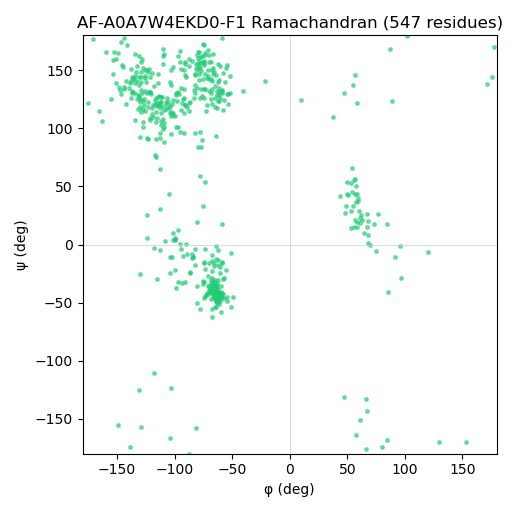R A CA 1
ATOM 1306 C C . THR A 1 177 ? -17.669 5.278 0.901 1.00 87.75 177 THR A C 1
ATOM 1308 O O . THR A 1 177 ? -17.887 6.391 1.380 1.00 87.75 177 THR A O 1
ATOM 1311 N N . GLN A 1 178 ? -17.145 4.285 1.620 1.00 93.12 178 GLN A N 1
ATOM 1312 C CA . GLN A 1 178 ? -16.703 4.419 3.011 1.00 93.12 178 GLN A CA 1
ATOM 1313 C C . GLN A 1 178 ? -15.396 3.652 3.227 1.00 93.12 178 GLN A C 1
ATOM 1315 O O . GLN A 1 178 ? -15.242 2.515 2.776 1.00 93.12 178 GLN A O 1
ATOM 1320 N N . ASN A 1 179 ? -14.449 4.289 3.913 1.00 96.94 179 ASN A N 1
ATOM 1321 C CA . ASN A 1 179 ? -13.179 3.681 4.305 1.00 96.94 179 ASN A CA 1
ATOM 1322 C C . ASN A 1 179 ? -13.367 2.842 5.579 1.00 96.94 179 ASN A C 1
ATOM 1324 O O . ASN A 1 179 ? -14.272 3.138 6.358 1.00 96.94 179 ASN A O 1
ATOM 1328 N N . ALA A 1 180 ? -12.523 1.836 5.831 1.00 98.00 180 ALA A N 1
ATOM 1329 C CA . ALA A 1 180 ? -12.578 1.088 7.095 1.00 98.00 180 ALA A CA 1
ATOM 1330 C C . ALA A 1 180 ? -11.870 1.848 8.234 1.00 98.00 180 ALA A C 1
ATOM 1332 O O . ALA A 1 180 ? -12.473 2.101 9.278 1.00 98.00 180 ALA A O 1
ATOM 1333 N N . PHE A 1 181 ? -10.632 2.290 7.988 1.00 98.75 181 PHE A N 1
ATOM 1334 C CA . PHE A 1 181 ? -9.899 3.229 8.839 1.00 98.75 181 PHE A CA 1
ATOM 1335 C C . PHE A 1 181 ? -9.705 4.562 8.113 1.00 98.75 181 PHE A C 1
ATOM 1337 O O . PHE A 1 181 ? -9.028 4.624 7.086 1.00 98.75 181 PHE A O 1
ATOM 1344 N N . GLN A 1 182 ? -10.273 5.638 8.660 1.00 98.44 182 GLN A N 1
ATOM 1345 C CA . GLN A 1 182 ? -10.104 7.001 8.153 1.00 98.44 182 GLN A CA 1
ATOM 1346 C C . GLN A 1 182 ? -9.295 7.844 9.140 1.00 98.44 182 GLN A C 1
ATOM 1348 O O . GLN A 1 182 ? -9.806 8.300 10.164 1.00 98.44 182 GLN A O 1
ATOM 1353 N N . LEU A 1 183 ? -8.024 8.063 8.821 1.00 98.56 183 LEU A N 1
ATOM 1354 C CA . LEU A 1 183 ? -7.045 8.732 9.668 1.00 98.56 183 LEU A CA 1
ATOM 1355 C C . LEU A 1 183 ? -6.713 10.100 9.063 1.00 98.56 183 LEU A C 1
ATOM 1357 O O . LEU A 1 183 ? -5.944 10.203 8.110 1.00 98.56 183 LEU A O 1
ATOM 1361 N N . THR A 1 184 ? -7.322 11.160 9.595 1.00 98.00 184 THR A N 1
ATOM 1362 C CA . THR A 1 184 ? -7.038 12.545 9.182 1.00 98.00 184 THR A CA 1
ATOM 1363 C C . THR A 1 184 ? -6.261 13.235 10.292 1.00 98.00 184 THR A C 1
ATOM 1365 O O . THR A 1 184 ? -6.765 13.283 11.407 1.00 98.00 184 THR A O 1
ATOM 1368 N N . ASN A 1 185 ? -5.067 13.767 10.018 1.00 96.94 185 ASN A N 1
ATOM 1369 C CA . ASN A 1 185 ? -4.194 14.407 11.024 1.00 96.94 185 ASN A CA 1
ATOM 1370 C C . ASN A 1 185 ? -3.817 13.512 12.236 1.00 96.94 185 ASN A C 1
ATOM 1372 O O . ASN A 1 185 ? -3.463 14.027 13.297 1.00 96.94 185 ASN A O 1
ATOM 1376 N N . ALA A 1 186 ? -3.904 12.183 12.104 1.00 97.31 186 ALA A N 1
ATOM 1377 C CA . ALA A 1 186 ? -3.486 11.243 13.150 1.00 97.31 186 ALA A CA 1
ATOM 1378 C C . ALA A 1 186 ? -1.959 11.044 13.113 1.00 97.31 186 ALA A C 1
ATOM 1380 O O . ALA A 1 186 ? -1.332 11.365 12.113 1.00 97.31 186 ALA A O 1
ATOM 1381 N N . ARG A 1 187 ? -1.311 10.514 14.156 1.00 96.12 187 ARG A N 1
ATOM 1382 C CA . ARG A 1 187 ? 0.158 10.322 14.147 1.00 96.12 187 ARG A CA 1
ATOM 1383 C C . ARG A 1 187 ? 0.567 8.965 14.699 1.00 96.12 187 ARG A C 1
ATOM 1385 O O . ARG A 1 187 ? -0.027 8.496 15.665 1.00 96.12 187 ARG A O 1
ATOM 1392 N N . ASP A 1 188 ? 1.599 8.363 14.108 1.00 97.75 188 ASP A N 1
ATOM 1393 C CA . ASP A 1 188 ? 2.204 7.116 14.599 1.00 97.75 188 ASP A CA 1
ATOM 1394 C C . ASP A 1 188 ? 1.161 5.984 14.767 1.00 97.75 188 ASP A C 1
ATOM 1396 O O . ASP A 1 188 ? 1.094 5.315 15.799 1.00 97.75 188 ASP A O 1
ATOM 1400 N N . ILE A 1 189 ? 0.286 5.817 13.767 1.00 98.69 189 ILE A N 1
ATOM 1401 C CA . ILE A 1 189 ? -0.779 4.802 13.769 1.00 98.69 189 ILE A CA 1
ATOM 1402 C C . ILE A 1 189 ? -0.268 3.521 13.111 1.00 98.69 189 ILE A C 1
ATOM 1404 O O . ILE A 1 189 ? 0.347 3.566 12.043 1.00 98.69 189 ILE A O 1
ATOM 1408 N N . GLN A 1 190 ? -0.524 2.383 13.749 1.00 98.88 190 GLN A N 1
ATOM 1409 C CA . GLN A 1 190 ? 0.081 1.105 13.408 1.00 98.88 190 GLN A CA 1
ATOM 1410 C C . GLN A 1 190 ? -0.950 -0.023 13.324 1.00 98.88 190 GLN A C 1
ATOM 1412 O O . GLN A 1 190 ? -1.858 -0.130 14.149 1.00 98.88 190 GLN A O 1
ATOM 1417 N N . PHE A 1 191 ? -0.757 -0.888 12.335 1.00 98.88 191 PHE A N 1
ATOM 1418 C CA . PHE A 1 191 ? -1.533 -2.090 12.061 1.00 98.88 191 PHE A CA 1
ATOM 1419 C C . PHE A 1 191 ? -0.550 -3.257 11.982 1.00 98.88 191 PHE A C 1
ATOM 1421 O O . PHE A 1 191 ? 0.369 -3.224 11.161 1.00 98.88 191 PHE A O 1
ATOM 1428 N N . TYR A 1 192 ? -0.710 -4.259 12.844 1.00 98.75 192 TYR A N 1
ATOM 1429 C CA . TYR A 1 192 ? 0.187 -5.414 12.909 1.00 98.75 192 TYR A CA 1
ATOM 1430 C C . TYR A 1 192 ? -0.612 -6.705 13.040 1.00 98.75 192 TYR A C 1
ATOM 1432 O O . TYR A 1 192 ? -1.494 -6.771 13.886 1.00 98.75 192 TYR A O 1
ATOM 1440 N N . LYS A 1 193 ? -0.333 -7.738 12.234 1.00 98.25 193 LYS A N 1
ATOM 1441 C CA . LYS A 1 193 ? -1.031 -9.040 12.345 1.00 98.25 193 LYS A CA 1
ATOM 1442 C C . LYS A 1 193 ? -2.561 -8.894 12.390 1.00 98.25 193 LYS A C 1
ATOM 1444 O O . LYS A 1 193 ? -3.254 -9.498 13.203 1.00 98.25 193 LYS A O 1
ATOM 1449 N N . MET A 1 194 ? -3.104 -8.037 11.531 1.00 97.62 194 MET A N 1
ATOM 1450 C CA . MET A 1 194 ? -4.545 -7.809 11.407 1.00 97.62 194 MET A CA 1
ATOM 1451 C C . MET A 1 194 ? -5.087 -8.353 10.096 1.00 97.62 194 MET A C 1
ATOM 1453 O O . MET A 1 194 ? -4.339 -8.527 9.138 1.00 97.62 194 MET A O 1
ATOM 1457 N N . ALA A 1 195 ? -6.402 -8.545 10.022 1.00 98.75 195 ALA A N 1
ATOM 1458 C CA . ALA A 1 195 ? -7.113 -8.627 8.751 1.00 98.75 195 ALA A CA 1
ATOM 1459 C C . ALA A 1 195 ? -8.142 -7.494 8.651 1.00 98.75 195 ALA A C 1
ATOM 1461 O O . ALA A 1 195 ? -8.860 -7.231 9.611 1.00 98.75 195 ALA A O 1
ATOM 1462 N N . ILE A 1 196 ? -8.237 -6.838 7.496 1.00 98.88 196 ILE A N 1
ATOM 1463 C CA . ILE A 1 196 ? -9.269 -5.841 7.185 1.00 98.88 196 ILE A CA 1
ATOM 1464 C C . ILE A 1 196 ? -9.984 -6.305 5.917 1.00 98.88 196 ILE A C 1
ATOM 1466 O O . ILE A 1 196 ? -9.340 -6.462 4.879 1.00 98.88 196 ILE A O 1
ATOM 1470 N N . LYS A 1 197 ? -11.292 -6.560 6.003 1.00 98.38 197 LYS A N 1
ATOM 1471 C CA . LYS A 1 197 ? -12.054 -7.260 4.960 1.00 98.38 197 LYS A CA 1
ATOM 1472 C C . LYS A 1 197 ? -13.280 -6.494 4.470 1.00 98.38 197 LYS A C 1
ATOM 1474 O O . LYS A 1 197 ? -13.926 -5.782 5.240 1.00 98.38 197 LYS A O 1
ATOM 1479 N N . ASN A 1 198 ? -13.619 -6.726 3.201 1.00 96.94 198 ASN A N 1
ATOM 1480 C CA . ASN A 1 198 ? -14.884 -6.351 2.556 1.00 96.94 198 ASN A CA 1
ATOM 1481 C C . ASN A 1 198 ? -15.190 -4.850 2.674 1.00 96.94 198 ASN A C 1
ATOM 1483 O O . ASN A 1 198 ? -16.225 -4.428 3.202 1.00 96.94 198 ASN A O 1
ATOM 1487 N N . VAL A 1 199 ? -14.238 -4.038 2.209 1.00 96.31 199 VAL A N 1
ATOM 1488 C CA . VAL A 1 199 ? -14.247 -2.585 2.370 1.00 96.31 199 VAL A CA 1
ATOM 1489 C C . VAL A 1 199 ? -14.827 -1.894 1.141 1.00 96.31 199 VAL A C 1
ATOM 1491 O O . VAL A 1 199 ? -14.405 -2.131 0.012 1.00 96.31 199 VAL A O 1
ATOM 1494 N N . ALA A 1 200 ? -15.780 -0.991 1.369 1.00 94.31 200 ALA A N 1
ATOM 1495 C CA . ALA A 1 200 ? -16.446 -0.233 0.319 1.00 94.31 200 ALA A CA 1
ATOM 1496 C C . ALA A 1 200 ? -15.473 0.654 -0.483 1.00 94.31 200 ALA A C 1
ATOM 1498 O O . ALA A 1 200 ? -15.482 0.625 -1.710 1.00 94.31 200 ALA A O 1
ATOM 1499 N N . GLN A 1 201 ? -14.626 1.424 0.202 1.00 94.94 201 GLN A N 1
ATOM 1500 C CA . GLN A 1 201 ? -13.644 2.327 -0.402 1.00 94.94 201 GLN A CA 1
ATOM 1501 C C . GLN A 1 201 ? -12.213 1.908 -0.019 1.00 94.94 201 GLN A C 1
ATOM 1503 O O . GLN A 1 201 ? -11.765 0.866 -0.482 1.00 94.94 201 GLN A O 1
ATOM 1508 N N . SER A 1 202 ? -11.479 2.661 0.807 1.00 97.00 202 SER A N 1
ATOM 1509 C CA . SER A 1 202 ? -10.109 2.297 1.201 1.00 97.00 202 SER A CA 1
ATOM 1510 C C . SER A 1 202 ? -10.084 1.527 2.519 1.00 97.00 202 SER A C 1
ATOM 1512 O O . SER A 1 202 ? -10.725 1.953 3.483 1.00 97.00 202 SER A O 1
ATOM 1514 N N . ALA A 1 203 ? -9.326 0.431 2.618 1.00 98.44 203 ALA A N 1
ATOM 1515 C CA . ALA A 1 203 ? -9.174 -0.259 3.905 1.00 98.44 203 ALA A CA 1
ATOM 1516 C C . ALA A 1 203 ? -8.446 0.628 4.925 1.00 98.44 203 ALA A C 1
ATOM 1518 O O . ALA A 1 203 ? -8.928 0.800 6.046 1.00 98.44 203 ALA A O 1
ATOM 1519 N N . ILE A 1 204 ? -7.356 1.278 4.510 1.00 98.88 204 ILE A N 1
ATOM 1520 C CA . ILE A 1 204 ? -6.659 2.290 5.310 1.00 98.88 204 ILE A CA 1
ATOM 1521 C C . ILE A 1 204 ? -6.501 3.567 4.481 1.00 98.88 204 ILE A C 1
ATOM 1523 O O . ILE A 1 204 ? -5.904 3.543 3.407 1.00 98.88 204 ILE A O 1
ATOM 1527 N N . LEU A 1 205 ? -7.005 4.687 5.003 1.00 98.56 205 LEU A N 1
ATOM 1528 C CA . LEU A 1 205 ? -6.767 6.035 4.488 1.00 98.56 205 LEU A CA 1
ATOM 1529 C C . LEU A 1 205 ? -6.005 6.857 5.533 1.00 98.56 205 LEU A C 1
ATOM 1531 O O . LEU A 1 205 ? -6.560 7.185 6.580 1.00 98.56 205 LEU A O 1
ATOM 1535 N N . ALA A 1 206 ? -4.763 7.224 5.221 1.00 98.44 206 ALA A N 1
ATOM 1536 C CA . ALA A 1 206 ? -3.936 8.152 5.988 1.00 98.44 206 ALA A CA 1
ATOM 1537 C C . ALA A 1 206 ? -3.791 9.470 5.216 1.00 98.44 206 ALA A C 1
ATOM 1539 O O . ALA A 1 206 ? -3.246 9.490 4.115 1.00 98.44 206 ALA A O 1
ATOM 1540 N N . GLN A 1 207 ? -4.305 10.568 5.768 1.00 97.31 207 GLN A N 1
ATOM 1541 C CA . GLN A 1 207 ? -4.421 11.844 5.055 1.00 97.31 207 GLN A CA 1
ATOM 1542 C C . GLN A 1 207 ? -4.241 13.064 5.967 1.00 97.31 207 GLN A C 1
ATOM 1544 O O . GLN A 1 207 ? -4.140 12.952 7.195 1.00 97.31 207 GLN A O 1
ATOM 1549 N N . GLY A 1 208 ? -4.216 14.246 5.354 1.00 95.06 208 GLY A N 1
ATOM 1550 C CA . GLY A 1 208 ? -4.056 15.533 6.021 1.00 95.06 208 GLY A CA 1
ATOM 1551 C C . GLY A 1 208 ? -5.185 16.507 5.714 1.00 95.06 208 GLY A C 1
ATOM 1552 O O . GLY A 1 208 ? -5.764 16.493 4.632 1.00 95.06 208 GLY A O 1
ATOM 1553 N N . LEU A 1 209 ? -5.492 17.393 6.661 1.00 93.75 209 LEU A N 1
ATOM 1554 C CA . LEU A 1 209 ? -6.404 18.509 6.425 1.00 93.75 209 LEU A CA 1
ATOM 1555 C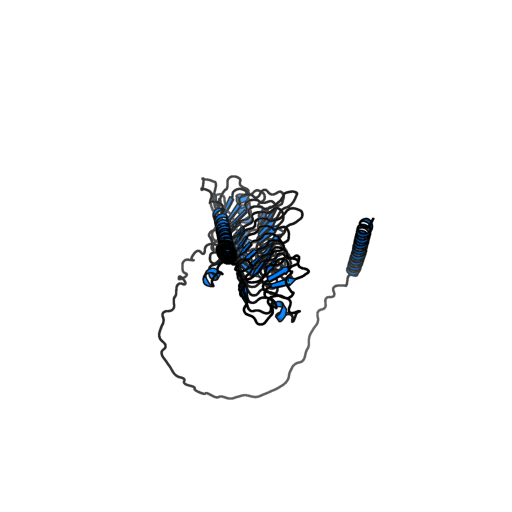 C . LEU A 1 209 ? -5.960 19.759 7.190 1.00 93.75 209 LEU A C 1
ATOM 1557 O O . LEU A 1 209 ? -5.672 19.695 8.385 1.00 93.75 209 LEU A O 1
ATOM 1561 N N . GLY A 1 210 ? -5.969 20.905 6.506 1.00 87.44 210 GLY A N 1
ATOM 1562 C CA . GLY A 1 210 ? -5.447 22.172 7.028 1.00 87.44 210 GLY A CA 1
ATOM 1563 C C . GLY A 1 210 ? -3.945 22.342 6.773 1.00 87.44 210 GLY A C 1
ATOM 1564 O O . GLY A 1 210 ? -3.262 21.410 6.355 1.00 87.44 210 GLY A O 1
ATOM 1565 N N . ALA A 1 211 ? -3.423 23.551 6.983 1.00 77.06 211 ALA A N 1
ATOM 1566 C CA . ALA A 1 211 ? -2.015 23.856 6.723 1.00 77.06 211 ALA A CA 1
ATOM 1567 C C . ALA A 1 211 ? -1.087 23.013 7.621 1.00 77.06 211 ALA A C 1
ATOM 1569 O O . ALA A 1 211 ? -1.213 23.038 8.842 1.00 77.06 211 ALA A O 1
ATOM 1570 N N . GLY A 1 212 ? -0.176 22.250 7.008 1.00 72.94 212 GLY A N 1
ATOM 1571 C CA . GLY A 1 212 ? 0.742 21.339 7.705 1.00 72.94 212 GLY A CA 1
ATOM 1572 C C . GLY A 1 212 ? 0.115 20.034 8.222 1.00 72.94 212 GLY A C 1
ATOM 1573 O O . GLY A 1 212 ? 0.855 19.169 8.693 1.00 72.94 212 GLY A O 1
ATOM 1574 N N . GLY A 1 213 ? -1.208 19.862 8.115 1.00 88.38 213 GLY A N 1
ATOM 1575 C CA . GLY A 1 213 ? -1.917 18.661 8.560 1.00 88.38 213 GLY A CA 1
ATOM 1576 C C . GLY A 1 213 ? -1.570 17.427 7.724 1.00 88.38 213 GLY A C 1
ATOM 1577 O O . GLY A 1 213 ? -1.427 17.512 6.506 1.00 88.38 213 GLY A O 1
ATOM 1578 N N . GLY A 1 214 ? -1.442 16.270 8.371 1.00 93.88 214 GLY A N 1
ATOM 1579 C CA . GLY A 1 214 ? -1.044 15.018 7.732 1.00 93.88 214 GLY A CA 1
ATOM 1580 C C . GLY A 1 214 ? -0.909 13.869 8.722 1.00 93.88 214 GLY A C 1
ATOM 1581 O O . GLY A 1 214 ? -0.960 14.087 9.933 1.00 93.88 214 GLY A O 1
ATOM 1582 N N . THR A 1 215 ? -0.745 12.654 8.198 1.00 97.56 215 THR A N 1
ATOM 1583 C CA . THR A 1 215 ? -0.664 11.409 8.972 1.00 97.56 215 THR A CA 1
ATOM 1584 C C . THR A 1 215 ? 0.714 10.743 8.819 1.00 97.56 215 THR A C 1
ATOM 1586 O O . THR A 1 215 ? 0.860 9.778 8.066 1.00 97.56 215 THR A O 1
ATOM 1589 N N . PRO A 1 216 ? 1.767 11.278 9.472 1.00 97.38 216 PRO A N 1
ATOM 1590 C CA . PRO A 1 216 ? 3.121 10.738 9.384 1.00 97.38 216 PRO A CA 1
ATOM 1591 C C . PRO A 1 216 ? 3.259 9.386 10.094 1.00 97.38 216 PRO A C 1
ATOM 1593 O O . PRO A 1 216 ? 2.533 9.089 11.047 1.00 97.38 216 PRO A O 1
ATOM 1596 N N . ASN A 1 217 ? 4.273 8.621 9.678 1.00 98.19 217 ASN A N 1
ATOM 1597 C CA . ASN A 1 217 ? 4.724 7.386 10.334 1.00 98.19 217 ASN A CA 1
ATOM 1598 C C . ASN A 1 217 ? 3.658 6.272 10.426 1.00 98.19 217 ASN A C 1
ATOM 1600 O O . ASN A 1 217 ? 3.703 5.454 11.347 1.00 98.19 217 ASN A O 1
ATOM 1604 N N . LEU A 1 218 ? 2.711 6.219 9.481 1.00 98.81 218 LEU A N 1
ATOM 1605 C CA . LEU A 1 218 ? 1.814 5.069 9.327 1.00 98.81 218 LEU A CA 1
ATOM 1606 C C . LEU A 1 218 ? 2.642 3.779 9.186 1.00 98.81 218 LEU A C 1
ATOM 1608 O O . LEU A 1 218 ? 3.518 3.714 8.323 1.00 98.81 218 LEU A O 1
ATOM 1612 N N . LEU A 1 219 ? 2.332 2.747 9.970 1.00 98.88 219 LEU A N 1
ATOM 1613 C CA . LEU A 1 219 ? 2.914 1.410 9.824 1.00 98.88 219 LEU A CA 1
ATOM 1614 C C . LEU A 1 219 ? 1.813 0.389 9.529 1.00 98.88 219 LEU A C 1
ATOM 1616 O O . LEU A 1 219 ? 0.914 0.191 10.338 1.00 98.88 219 LEU A O 1
ATOM 1620 N N . VAL A 1 220 ? 1.907 -0.290 8.391 1.00 98.94 220 VAL A N 1
ATOM 1621 C CA . VAL A 1 220 ? 1.112 -1.475 8.056 1.00 98.94 220 VAL A CA 1
ATOM 1622 C C . VAL A 1 220 ? 2.093 -2.633 7.931 1.00 98.94 220 VAL A C 1
ATOM 1624 O O . VAL A 1 220 ? 2.882 -2.675 6.988 1.00 98.94 220 VAL A O 1
ATOM 1627 N N . LEU A 1 221 ? 2.109 -3.518 8.924 1.00 98.81 221 LEU A N 1
ATOM 1628 C CA . LEU A 1 221 ? 3.109 -4.572 9.070 1.00 98.81 221 LEU A CA 1
ATOM 1629 C C . LEU A 1 221 ? 2.440 -5.944 9.159 1.00 98.81 221 LEU A C 1
ATOM 1631 O O . LEU A 1 221 ? 1.518 -6.131 9.951 1.00 98.81 221 LEU A O 1
ATOM 1635 N N . ASP A 1 222 ? 2.909 -6.902 8.359 1.00 98.75 222 ASP A N 1
ATOM 1636 C CA . ASP A 1 222 ? 2.447 -8.298 8.349 1.00 98.75 222 ASP A CA 1
ATOM 1637 C C . ASP A 1 222 ? 0.904 -8.415 8.429 1.00 98.75 222 ASP A C 1
ATOM 1639 O O . ASP A 1 222 ? 0.355 -9.210 9.190 1.00 98.75 222 ASP A O 1
ATOM 1643 N N . THR A 1 223 ? 0.189 -7.557 7.693 1.00 98.88 223 THR A N 1
ATOM 1644 C CA . THR A 1 223 ? -1.268 -7.360 7.783 1.00 98.88 223 THR A CA 1
ATOM 1645 C C . THR A 1 223 ? -1.953 -7.803 6.490 1.00 98.88 223 THR A C 1
ATOM 1647 O O . THR A 1 223 ? -1.391 -7.688 5.402 1.00 98.88 223 THR A O 1
ATOM 1650 N N . VAL A 1 224 ? -3.175 -8.323 6.598 1.00 98.88 224 VAL A N 1
ATOM 1651 C CA . VAL A 1 224 ? -4.031 -8.682 5.462 1.00 98.88 224 VAL A CA 1
ATOM 1652 C C . VAL A 1 224 ? -5.040 -7.566 5.202 1.00 98.88 224 VAL A C 1
ATOM 1654 O O . VAL A 1 224 ? -5.786 -7.167 6.094 1.00 98.88 224 VAL A O 1
ATOM 1657 N N . VAL A 1 225 ? -5.116 -7.115 3.956 1.00 98.81 225 VAL A N 1
ATOM 1658 C CA . VAL A 1 225 ? -6.260 -6.382 3.412 1.00 98.81 225 VAL A CA 1
ATOM 1659 C C . VAL A 1 225 ? -6.884 -7.252 2.330 1.00 98.81 225 VAL A C 1
ATOM 1661 O O . VAL A 1 225 ? -6.186 -7.705 1.425 1.00 98.81 225 VAL A O 1
ATOM 1664 N N . GLU A 1 226 ? -8.187 -7.495 2.428 1.00 98.00 226 GLU A N 1
ATOM 1665 C CA . GLU A 1 226 ? -8.929 -8.369 1.521 1.00 98.00 226 GLU A CA 1
ATOM 1666 C C . GLU A 1 226 ? -10.194 -7.663 1.020 1.00 98.00 226 GLU A C 1
ATOM 1668 O O . GLU A 1 226 ? -10.999 -7.178 1.818 1.00 98.00 226 GLU A O 1
ATOM 1673 N N . ASN A 1 227 ? -10.399 -7.630 -0.299 1.00 96.25 227 ASN A N 1
ATOM 1674 C CA . ASN A 1 227 ? -11.609 -7.091 -0.931 1.00 96.25 227 ASN A CA 1
ATOM 1675 C C . ASN A 1 227 ? -11.881 -5.624 -0.541 1.00 96.25 227 ASN A C 1
ATOM 1677 O O . ASN A 1 227 ? -12.940 -5.296 0.000 1.00 96.25 227 ASN A O 1
ATOM 1681 N N . ALA A 1 228 ? -10.912 -4.737 -0.782 1.00 96.62 228 ALA A N 1
ATOM 1682 C CA . ALA A 1 228 ? -11.101 -3.291 -0.657 1.00 96.62 228 ALA A CA 1
ATOM 1683 C C . ALA A 1 228 ? -11.551 -2.661 -1.986 1.00 96.62 228 ALA A C 1
ATOM 1685 O O . ALA A 1 228 ? -11.271 -3.187 -3.062 1.00 96.62 228 ALA A O 1
ATOM 1686 N N . GLY A 1 229 ? -12.234 -1.519 -1.919 1.00 95.38 229 GLY A N 1
ATOM 1687 C CA . GLY A 1 229 ? -12.716 -0.787 -3.089 1.00 95.38 229 GLY A CA 1
ATOM 1688 C C . GLY A 1 229 ? -13.956 -1.386 -3.756 1.00 95.38 229 GLY A C 1
ATOM 1689 O O . GLY A 1 229 ? -14.194 -1.172 -4.944 1.00 95.38 229 GLY A O 1
ATOM 1690 N N . LEU A 1 230 ? -14.781 -2.119 -3.001 1.00 93.81 230 LEU A N 1
ATOM 1691 C CA . LEU A 1 230 ? -15.992 -2.780 -3.505 1.00 93.81 230 LEU A CA 1
ATOM 1692 C C . LEU A 1 230 ? -17.031 -1.824 -4.128 1.00 93.81 230 LEU A C 1
ATOM 1694 O O . LEU A 1 230 ? -17.897 -2.277 -4.875 1.00 93.81 230 LEU A O 1
ATOM 1698 N N . ALA A 1 231 ? -16.931 -0.514 -3.886 1.00 91.44 231 ALA A N 1
ATOM 1699 C CA . ALA A 1 231 ? -17.683 0.526 -4.593 1.00 91.44 231 ALA A CA 1
ATOM 1700 C C . ALA A 1 231 ? -17.380 0.609 -6.103 1.00 91.44 231 ALA A C 1
ATOM 1702 O O . ALA A 1 231 ? -18.176 1.199 -6.826 1.00 91.44 231 ALA A O 1
ATOM 1703 N N . ASP A 1 232 ? -16.264 0.028 -6.566 1.00 90.50 232 ASP A N 1
ATOM 1704 C CA . ASP A 1 232 ? -15.809 0.029 -7.965 1.00 90.50 232 ASP A CA 1
ATOM 1705 C C . ASP A 1 232 ? -15.616 1.442 -8.547 1.00 90.50 232 ASP A C 1
ATOM 1707 O O . ASP A 1 232 ? -16.136 1.796 -9.603 1.00 90.50 232 ASP A O 1
ATOM 1711 N N . GLN A 1 233 ? -14.884 2.273 -7.802 1.00 88.50 233 GLN A N 1
ATOM 1712 C CA . GLN A 1 233 ? -14.543 3.648 -8.170 1.00 88.50 233 GLN A CA 1
ATOM 1713 C C . GLN A 1 233 ? -13.037 3.878 -8.052 1.00 88.50 233 GLN A C 1
ATOM 1715 O O . GLN A 1 233 ? -12.384 3.231 -7.232 1.00 88.50 233 GLN A O 1
ATOM 1720 N N . THR A 1 234 ? -12.538 4.916 -8.734 1.00 87.75 234 THR A N 1
ATOM 1721 C CA . THR A 1 234 ? -11.151 5.445 -8.698 1.00 87.75 234 THR A CA 1
ATOM 1722 C C . THR A 1 234 ? -10.585 5.722 -7.294 1.00 87.75 234 THR A C 1
ATOM 1724 O O . THR A 1 234 ? -9.421 6.084 -7.137 1.00 87.75 234 THR A O 1
ATOM 1727 N N . THR A 1 235 ? -11.418 5.614 -6.258 1.00 86.31 235 THR A N 1
ATOM 1728 C CA . THR A 1 235 ? -11.128 5.961 -4.868 1.00 86.31 235 THR A CA 1
ATOM 1729 C C . THR A 1 235 ? -10.982 4.750 -3.936 1.00 86.31 235 THR A C 1
ATOM 1731 O O . THR A 1 235 ? -10.818 4.953 -2.732 1.00 86.31 235 THR A O 1
ATOM 1734 N N . GLY A 1 236 ? -11.061 3.514 -4.446 1.00 92.12 236 GLY A N 1
ATOM 1735 C CA . GLY A 1 236 ? -10.935 2.276 -3.665 1.00 92.12 236 GLY A CA 1
ATOM 1736 C C . GLY A 1 236 ? -9.492 1.778 -3.553 1.00 92.12 236 GLY A C 1
ATOM 1737 O O . GLY A 1 236 ? -8.887 1.457 -4.564 1.00 92.12 236 GLY A O 1
ATOM 1738 N N . PHE A 1 237 ? -8.933 1.689 -2.345 1.00 97.12 237 PHE A N 1
ATOM 1739 C CA . PHE A 1 237 ? -7.524 1.312 -2.151 1.00 97.12 237 PHE A CA 1
ATOM 1740 C C . PHE A 1 237 ? -7.336 0.242 -1.079 1.00 97.12 237 PHE A C 1
ATOM 1742 O O . PHE A 1 237 ? -8.089 0.169 -0.107 1.00 97.12 237 PHE A O 1
ATOM 1749 N N . GLY A 1 238 ? -6.256 -0.531 -1.186 1.00 98.31 238 GLY A N 1
ATOM 1750 C CA . GLY A 1 238 ? -5.774 -1.302 -0.043 1.00 98.31 238 GLY A CA 1
ATOM 1751 C C . GLY A 1 238 ? -5.252 -0.362 1.047 1.00 98.31 238 GLY A C 1
ATOM 1752 O O . GLY A 1 238 ? -5.828 -0.255 2.130 1.00 98.31 238 GLY A O 1
ATOM 1753 N N . VAL A 1 239 ? -4.205 0.395 0.719 1.00 98.81 239 VAL A N 1
ATOM 1754 C CA . VAL A 1 239 ? -3.669 1.471 1.565 1.00 98.81 239 VAL A CA 1
ATOM 1755 C C . VAL A 1 239 ? -3.515 2.740 0.732 1.00 98.81 239 VAL A C 1
ATOM 1757 O O . VAL A 1 239 ? -2.797 2.737 -0.265 1.00 98.81 239 VAL A O 1
ATOM 1760 N N . LEU A 1 240 ? -4.159 3.830 1.152 1.00 98.44 240 LEU A N 1
ATOM 1761 C CA . LEU A 1 240 ? -4.031 5.153 0.541 1.00 98.44 240 LEU A CA 1
ATOM 1762 C C . LEU A 1 240 ? -3.362 6.124 1.517 1.00 98.44 240 LEU A C 1
ATOM 1764 O O . LEU A 1 240 ? -3.889 6.397 2.597 1.00 98.44 240 LEU A O 1
ATOM 1768 N N . VAL A 1 241 ? -2.220 6.676 1.111 1.00 98.62 241 VAL A N 1
ATOM 1769 C CA . VAL A 1 241 ? -1.481 7.702 1.857 1.00 98.62 241 VAL A CA 1
ATOM 1770 C C . VAL A 1 241 ? -1.511 9.012 1.071 1.00 98.62 241 VAL A C 1
ATOM 1772 O O . VAL A 1 241 ? -1.183 9.042 -0.115 1.00 98.62 241 VAL A O 1
ATOM 1775 N N . LYS A 1 242 ? -1.920 10.109 1.711 1.00 95.44 242 LYS A N 1
ATOM 1776 C CA . LYS A 1 242 ? -2.121 11.411 1.060 1.00 95.44 242 LYS A CA 1
ATOM 1777 C C . LYS A 1 242 ? -1.532 12.569 1.845 1.00 95.44 242 LYS A C 1
ATOM 1779 O O . LYS A 1 242 ? -1.328 12.460 3.052 1.00 95.44 242 LYS A O 1
ATOM 1784 N N . ASP A 1 243 ? -1.384 13.711 1.178 1.00 96.06 243 ASP A N 1
ATOM 1785 C CA . ASP A 1 243 ? -1.081 14.997 1.819 1.00 96.06 243 ASP A CA 1
ATOM 1786 C C . ASP A 1 243 ? 0.261 14.954 2.578 1.00 96.06 243 ASP A C 1
ATOM 1788 O O . ASP A 1 243 ? 1.160 14.215 2.183 1.00 96.06 243 ASP A O 1
ATOM 1792 N N . ASN A 1 244 ? 0.438 15.737 3.649 1.00 96.25 244 ASN A N 1
ATOM 1793 C CA . ASN A 1 244 ? 1.677 15.796 4.440 1.00 96.25 244 ASN A CA 1
ATOM 1794 C C . ASN A 1 244 ? 1.890 14.553 5.341 1.00 96.25 244 ASN A C 1
ATOM 1796 O O . ASN A 1 244 ? 2.074 14.671 6.553 1.00 96.25 244 ASN A O 1
ATOM 1800 N N . SER A 1 245 ? 1.840 13.353 4.761 1.00 97.81 245 SER A N 1
ATOM 1801 C CA . SER A 1 245 ? 1.915 12.059 5.460 1.00 97.81 245 SER A CA 1
ATOM 1802 C C . SER A 1 245 ? 3.215 11.302 5.121 1.00 97.81 245 SER A C 1
ATOM 1804 O O . SER A 1 245 ? 3.170 10.267 4.453 1.00 97.81 245 SER A O 1
ATOM 1806 N N . PRO A 1 246 ? 4.398 11.821 5.507 1.00 97.94 246 PRO A N 1
ATOM 1807 C CA . PRO A 1 246 ? 5.681 11.211 5.176 1.00 97.94 246 PRO A CA 1
ATOM 1808 C C . PRO A 1 246 ? 5.960 9.939 5.991 1.00 97.94 246 PRO A C 1
ATOM 1810 O O . PRO A 1 246 ? 5.354 9.690 7.036 1.00 97.94 246 PRO A O 1
ATOM 1813 N N . HIS A 1 247 ? 6.948 9.168 5.533 1.00 98.38 247 HIS A N 1
ATOM 1814 C CA . HIS A 1 247 ? 7.492 7.991 6.226 1.00 98.38 247 HIS A CA 1
ATOM 1815 C C . HIS A 1 247 ? 6.483 6.860 6.486 1.00 98.38 247 HIS A C 1
ATOM 1817 O O . HIS A 1 247 ? 6.696 6.038 7.379 1.00 98.38 247 HIS A O 1
ATOM 1823 N N . ALA A 1 248 ? 5.401 6.791 5.706 1.00 98.69 248 ALA A N 1
ATOM 1824 C CA . ALA A 1 248 ? 4.484 5.660 5.733 1.00 98.69 248 ALA A CA 1
ATOM 1825 C C . ALA A 1 248 ? 5.178 4.373 5.244 1.00 98.69 248 ALA A C 1
ATOM 1827 O O . ALA A 1 248 ? 5.917 4.380 4.252 1.00 98.69 248 ALA A O 1
ATOM 1828 N N . LYS A 1 249 ? 4.937 3.265 5.949 1.00 98.81 249 LYS A N 1
ATOM 1829 C CA . LYS A 1 249 ? 5.573 1.964 5.726 1.00 98.81 249 LYS A CA 1
ATOM 1830 C C . LYS A 1 249 ? 4.500 0.890 5.551 1.00 98.81 249 LYS A C 1
ATOM 1832 O O . LYS A 1 249 ? 3.664 0.720 6.433 1.00 98.81 249 LYS A O 1
ATOM 1837 N N . VAL A 1 250 ? 4.547 0.157 4.444 1.00 98.88 250 VAL A N 1
ATOM 1838 C CA . VAL A 1 250 ? 3.714 -1.021 4.167 1.00 98.88 250 VAL A CA 1
ATOM 1839 C C . VAL A 1 250 ? 4.670 -2.185 3.935 1.00 98.88 250 VAL A C 1
ATOM 1841 O O . VAL A 1 250 ? 5.402 -2.200 2.944 1.00 98.88 250 VAL A O 1
ATOM 1844 N N . VAL A 1 251 ? 4.754 -3.102 4.898 1.00 98.88 251 VAL A N 1
ATOM 1845 C CA . VAL A 1 251 ? 5.787 -4.144 4.932 1.00 98.88 251 VAL A CA 1
ATOM 1846 C C . VAL A 1 251 ? 5.197 -5.509 5.262 1.00 98.88 251 VAL A C 1
ATOM 1848 O O . VAL A 1 251 ? 4.329 -5.620 6.129 1.00 98.88 251 VAL A O 1
ATOM 1851 N N . GLY A 1 252 ? 5.666 -6.557 4.581 1.00 98.75 252 GLY A N 1
ATOM 1852 C CA . GLY A 1 252 ? 5.298 -7.945 4.890 1.00 98.75 252 GLY A CA 1
ATOM 1853 C C . GLY A 1 252 ? 3.819 -8.285 4.672 1.00 98.75 252 GLY A C 1
ATOM 1854 O O . GLY A 1 252 ? 3.363 -9.326 5.135 1.00 98.75 252 GLY A O 1
ATOM 1855 N N . SER A 1 253 ? 3.047 -7.397 4.043 1.00 98.88 253 SER A N 1
ATOM 1856 C CA . SER A 1 253 ? 1.583 -7.405 4.076 1.00 98.88 253 SER A CA 1
ATOM 1857 C C . SER A 1 253 ? 0.970 -7.996 2.803 1.00 98.88 253 SER A C 1
ATOM 1859 O O . SER A 1 253 ? 1.557 -7.945 1.722 1.00 98.88 253 SER A O 1
ATOM 1861 N N . ARG A 1 254 ? -0.235 -8.559 2.921 1.00 98.75 254 ARG A N 1
ATOM 1862 C CA . ARG A 1 254 ? -0.990 -9.158 1.812 1.00 98.75 254 ARG A CA 1
ATOM 1863 C C . ARG A 1 254 ? -2.202 -8.280 1.505 1.00 98.75 254 ARG A C 1
ATOM 1865 O O . ARG A 1 254 ? -3.141 -8.241 2.290 1.00 98.75 254 ARG A O 1
ATOM 1872 N N . VAL A 1 255 ? -2.174 -7.570 0.381 1.00 98.69 255 VAL A N 1
ATOM 1873 C CA . VAL A 1 255 ? -3.180 -6.579 -0.030 1.00 98.69 255 VAL A CA 1
ATOM 1874 C C . VAL A 1 255 ? -3.857 -7.068 -1.307 1.00 98.69 255 VAL A C 1
ATOM 1876 O O . VAL A 1 255 ? -3.372 -6.845 -2.411 1.00 98.69 255 VAL A O 1
ATOM 1879 N N . VAL A 1 256 ? -4.946 -7.814 -1.154 1.00 97.62 256 VAL A N 1
ATOM 1880 C CA . VAL A 1 256 ? -5.500 -8.668 -2.213 1.00 97.62 256 VAL A CA 1
ATOM 1881 C C . VAL A 1 256 ? -6.976 -8.404 -2.465 1.00 97.62 256 VAL A C 1
ATOM 1883 O O . VAL A 1 256 ? -7.723 -7.997 -1.574 1.00 97.62 256 VAL A O 1
ATOM 1886 N N . GLY A 1 257 ? -7.417 -8.653 -3.695 1.00 96.00 257 GLY A N 1
ATOM 1887 C CA . GLY A 1 257 ? -8.807 -8.419 -4.076 1.00 96.00 257 GLY A CA 1
ATOM 1888 C C . GLY A 1 257 ? -9.160 -6.934 -4.233 1.00 96.00 257 GLY A C 1
ATOM 1889 O O . GLY A 1 257 ? -10.338 -6.589 -4.160 1.00 96.00 257 GLY A O 1
ATOM 1890 N N . VAL A 1 258 ? -8.172 -6.041 -4.382 1.00 96.62 258 VAL A N 1
ATOM 1891 C CA . VAL A 1 258 ? -8.422 -4.589 -4.424 1.00 96.62 258 VAL A CA 1
ATOM 1892 C C . VAL A 1 258 ? -9.049 -4.191 -5.758 1.00 96.62 258 VAL A C 1
ATOM 1894 O O . VAL A 1 258 ? -8.599 -4.613 -6.823 1.00 96.62 258 VAL A O 1
ATOM 1897 N N . LYS A 1 259 ? -10.098 -3.370 -5.696 1.00 93.00 259 LYS A N 1
ATOM 1898 C CA . LYS A 1 259 ? -10.917 -2.976 -6.840 1.00 93.00 259 LYS A CA 1
ATOM 1899 C C . LYS A 1 259 ? -11.018 -1.450 -6.963 1.00 93.00 259 LYS A C 1
ATOM 1901 O O . LYS A 1 259 ? -11.100 -0.736 -5.969 1.00 93.00 259 LYS A O 1
ATOM 1906 N N . GLY A 1 260 ? -11.066 -0.942 -8.191 1.00 85.88 260 GLY A N 1
ATOM 1907 C CA . GLY A 1 260 ? -11.455 0.437 -8.496 1.00 85.88 260 GLY A CA 1
ATOM 1908 C C . GLY A 1 260 ? -10.335 1.480 -8.422 1.00 85.88 260 GLY A C 1
ATOM 1909 O O . GLY A 1 260 ? -10.286 2.330 -9.306 1.00 85.88 260 GLY A O 1
ATOM 1910 N N . GLY A 1 261 ? -9.450 1.415 -7.426 1.00 90.94 261 GLY A N 1
ATOM 1911 C CA . GLY A 1 261 ? -8.220 2.214 -7.293 1.00 90.94 261 GLY A CA 1
ATOM 1912 C C . GLY A 1 261 ? -7.003 1.315 -7.016 1.00 90.94 261 GLY A C 1
ATOM 1913 O O . GLY A 1 261 ? -7.030 0.141 -7.379 1.00 90.94 261 GLY A O 1
ATOM 1914 N N . MET A 1 262 ? -5.927 1.842 -6.415 1.00 96.25 262 MET A N 1
ATOM 1915 C CA . MET A 1 262 ? -4.630 1.135 -6.331 1.00 96.25 262 MET A CA 1
ATOM 1916 C C . MET A 1 262 ? -4.496 0.211 -5.108 1.00 96.25 262 MET A C 1
ATOM 1918 O O . MET A 1 262 ? -5.044 0.482 -4.037 1.00 96.25 262 MET A O 1
ATOM 1922 N N . GLY A 1 263 ? -3.665 -0.831 -5.212 1.00 98.00 263 GLY A N 1
ATOM 1923 C CA . GLY A 1 263 ? -3.313 -1.695 -4.074 1.00 98.00 263 GLY A CA 1
ATOM 1924 C C . GLY A 1 263 ? -2.650 -0.906 -2.936 1.00 98.00 263 GLY A C 1
ATOM 1925 O O . GLY A 1 263 ? -3.178 -0.838 -1.822 1.00 98.00 263 GLY A O 1
ATOM 1926 N N . VAL A 1 264 ? -1.537 -0.233 -3.239 1.00 98.69 264 VAL A N 1
ATOM 1927 C CA . VAL A 1 264 ? -0.913 0.784 -2.376 1.00 98.69 264 VAL A CA 1
ATOM 1928 C C . VAL A 1 264 ? -0.737 2.080 -3.169 1.00 98.69 264 VAL A C 1
ATOM 1930 O O . VAL A 1 264 ? 0.018 2.126 -4.139 1.00 98.69 264 VAL A O 1
ATOM 1933 N N . GLY A 1 265 ? -1.436 3.138 -2.754 1.00 97.69 265 GLY A N 1
ATOM 1934 C CA . GLY A 1 265 ? -1.440 4.441 -3.418 1.00 97.69 265 GLY A CA 1
ATOM 1935 C C . GLY A 1 265 ? -0.827 5.552 -2.567 1.00 97.69 265 GLY A C 1
ATOM 1936 O O . GLY A 1 265 ? -1.106 5.657 -1.370 1.00 97.69 265 GLY A O 1
ATOM 1937 N N . ALA A 1 266 ? -0.035 6.419 -3.197 1.00 97.38 266 ALA A N 1
ATOM 1938 C CA . ALA A 1 266 ? 0.564 7.596 -2.573 1.00 97.38 266 ALA A CA 1
ATOM 1939 C C . ALA A 1 266 ? 0.259 8.859 -3.392 1.00 97.38 266 ALA A C 1
ATOM 1941 O O . ALA A 1 266 ? 0.690 8.970 -4.541 1.00 97.38 266 ALA A O 1
ATOM 1942 N N . HIS A 1 267 ? -0.469 9.818 -2.808 1.00 94.31 267 HIS A N 1
ATOM 1943 C CA . HIS A 1 267 ? -0.962 10.996 -3.528 1.00 94.31 267 HIS A CA 1
ATOM 1944 C C . HIS A 1 267 ? -0.638 12.331 -2.843 1.00 94.31 267 HIS A C 1
ATOM 1946 O O . HIS A 1 267 ? -1.168 12.656 -1.778 1.00 94.31 267 HIS A O 1
ATOM 1952 N N . ALA A 1 268 ? 0.203 13.145 -3.482 1.00 93.50 268 ALA A N 1
ATOM 1953 C CA . ALA A 1 268 ? 0.460 14.510 -3.034 1.00 93.50 268 ALA A CA 1
ATOM 1954 C C . ALA A 1 268 ? -0.691 15.456 -3.405 1.00 93.50 268 ALA A C 1
ATOM 1956 O O . ALA A 1 268 ? -1.334 15.305 -4.441 1.00 93.50 268 ALA A O 1
ATOM 1957 N N . THR A 1 269 ? -0.910 16.478 -2.581 1.00 92.69 269 THR A N 1
ATOM 1958 C CA . THR A 1 269 ? -1.896 17.537 -2.831 1.00 92.69 269 THR A CA 1
ATOM 1959 C C . THR A 1 269 ? -1.318 18.902 -2.440 1.00 92.69 269 THR A C 1
ATOM 1961 O O . THR A 1 269 ? -0.169 19.016 -2.018 1.00 92.69 269 THR A O 1
ATOM 1964 N N . LYS A 1 270 ? -2.137 19.961 -2.500 1.00 91.44 270 LYS A N 1
ATOM 1965 C CA . LYS A 1 270 ? -1.796 21.284 -1.945 1.00 91.44 270 LYS A CA 1
ATOM 1966 C C . LYS A 1 270 ? -1.494 21.291 -0.434 1.00 91.44 270 LYS A C 1
ATOM 1968 O O . LYS A 1 270 ? -1.003 22.296 0.065 1.00 91.44 270 LYS A O 1
ATOM 1973 N N . VAL A 1 271 ? -1.843 20.229 0.298 1.00 90.94 271 VAL A N 1
ATOM 1974 C CA . VAL A 1 271 ? -1.622 20.109 1.752 1.00 90.94 271 VAL A CA 1
ATOM 1975 C C . VAL A 1 271 ? -0.225 19.552 2.070 1.00 90.94 271 VAL A C 1
ATOM 1977 O O . VAL A 1 271 ? 0.313 19.826 3.139 1.00 90.94 271 VAL A O 1
ATOM 1980 N N . GLY A 1 272 ? 0.384 18.810 1.143 1.00 94.38 272 GLY A N 1
ATOM 1981 C CA . GLY A 1 272 ? 1.708 18.205 1.291 1.00 94.38 272 GLY A CA 1
ATOM 1982 C C . GLY A 1 272 ? 1.858 16.947 0.437 1.00 94.38 272 GLY A C 1
ATOM 1983 O O . GLY A 1 272 ? 0.993 16.648 -0.391 1.00 94.38 272 GLY A O 1
ATOM 1984 N N . ALA A 1 273 ? 2.942 16.199 0.650 1.00 95.31 273 ALA A N 1
ATOM 1985 C CA . ALA A 1 273 ? 3.213 14.969 -0.088 1.00 95.31 273 ALA A CA 1
ATOM 1986 C C . ALA A 1 273 ? 3.686 13.803 0.806 1.00 95.31 273 ALA A C 1
ATOM 1988 O O . ALA A 1 273 ? 4.482 14.023 1.725 1.00 95.31 273 ALA A O 1
ATOM 1989 N N . PRO A 1 274 ? 3.271 12.556 0.506 1.00 96.75 274 PRO A N 1
ATOM 1990 C CA . PRO A 1 274 ? 3.759 11.362 1.188 1.00 96.75 274 PRO A CA 1
ATOM 1991 C C . PRO A 1 274 ? 5.156 10.986 0.673 1.00 96.75 274 PRO A C 1
ATOM 1993 O O . PRO A 1 274 ? 5.318 10.184 -0.245 1.00 96.75 274 PRO A O 1
ATOM 1996 N N . VAL A 1 275 ? 6.183 11.617 1.242 1.00 98.25 275 VAL A N 1
ATOM 1997 C CA . VAL A 1 275 ? 7.594 11.385 0.889 1.00 98.25 275 VAL A CA 1
ATOM 1998 C C . VAL A 1 275 ? 8.246 10.299 1.751 1.00 98.25 275 VAL A C 1
ATOM 2000 O O . VAL A 1 275 ? 7.837 10.052 2.888 1.00 98.25 275 VAL A O 1
ATOM 2003 N N . ASN A 1 276 ? 9.319 9.698 1.231 1.00 98.31 276 ASN A N 1
ATOM 2004 C CA . ASN A 1 276 ? 10.153 8.702 1.912 1.00 98.31 276 ASN A CA 1
ATOM 2005 C C . ASN A 1 276 ? 9.370 7.443 2.351 1.00 98.31 276 ASN A C 1
ATOM 2007 O O . ASN A 1 276 ? 9.578 6.927 3.452 1.00 98.31 276 ASN A O 1
ATOM 2011 N N . MET A 1 277 ? 8.444 6.963 1.514 1.00 98.62 277 MET A N 1
ATOM 2012 C CA . MET A 1 277 ? 7.670 5.748 1.796 1.00 98.62 277 MET A CA 1
ATOM 2013 C C . MET A 1 277 ? 8.514 4.470 1.702 1.00 98.62 277 MET A C 1
ATOM 2015 O O . MET A 1 277 ? 9.461 4.384 0.923 1.00 98.62 277 MET A O 1
ATOM 2019 N N . THR A 1 278 ? 8.140 3.454 2.480 1.00 98.88 278 THR A N 1
ATOM 2020 C CA . THR A 1 278 ? 8.742 2.110 2.445 1.00 98.88 278 THR A CA 1
ATOM 2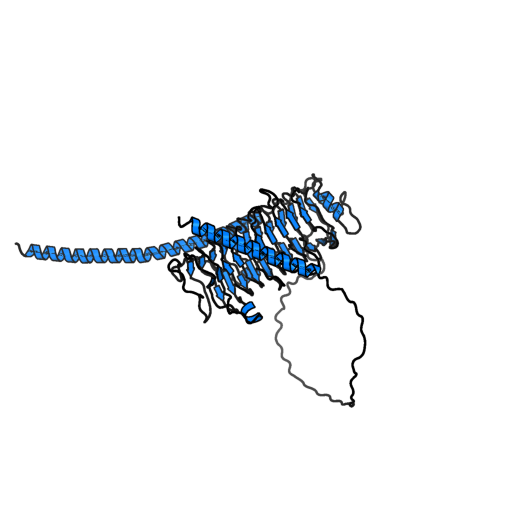021 C C . THR A 1 278 ? 7.667 1.091 2.084 1.00 98.88 278 THR A C 1
ATOM 2023 O O . THR A 1 278 ? 6.756 0.873 2.874 1.00 98.88 278 THR A O 1
ATOM 2026 N N . ILE A 1 279 ? 7.750 0.473 0.908 1.00 98.94 279 ILE A N 1
ATOM 2027 C CA . ILE A 1 279 ? 6.800 -0.537 0.424 1.00 98.94 279 ILE A CA 1
ATOM 2028 C C . ILE A 1 279 ? 7.608 -1.799 0.108 1.00 98.94 279 ILE A C 1
ATOM 2030 O O . ILE A 1 279 ? 8.184 -1.910 -0.976 1.00 98.94 279 ILE A O 1
ATOM 2034 N N . ILE A 1 280 ? 7.750 -2.700 1.089 1.00 98.88 280 ILE A N 1
ATOM 2035 C CA . ILE A 1 280 ? 8.704 -3.821 1.015 1.00 98.88 280 ILE A CA 1
ATOM 2036 C C . ILE A 1 280 ? 8.072 -5.173 1.365 1.00 98.88 280 ILE A C 1
ATOM 2038 O O . ILE A 1 280 ? 7.363 -5.285 2.361 1.00 98.88 280 ILE A O 1
ATOM 2042 N N . SER A 1 281 ? 8.392 -6.229 0.612 1.00 98.75 281 SER A N 1
ATOM 2043 C CA . SER A 1 281 ? 7.996 -7.609 0.948 1.00 98.75 281 SER A CA 1
ATOM 2044 C C . SER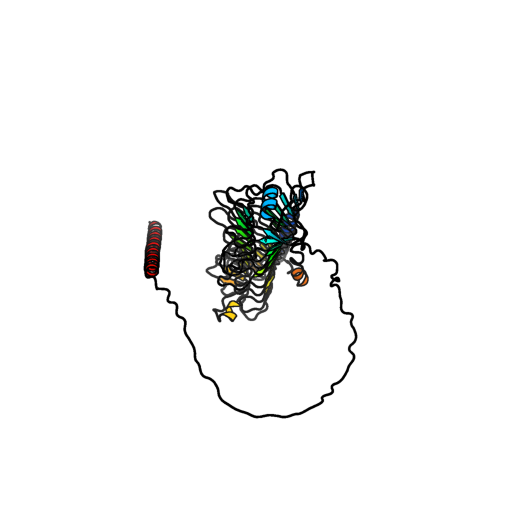 A 1 281 ? 6.472 -7.801 1.053 1.00 98.75 281 SER A C 1
ATOM 2046 O O . SER A 1 281 ? 6.002 -8.536 1.921 1.00 98.75 281 SER A O 1
ATOM 2048 N N . ASN A 1 282 ? 5.687 -7.143 0.190 1.00 98.94 282 ASN A N 1
ATOM 2049 C CA . ASN A 1 282 ? 4.225 -7.286 0.145 1.00 98.94 282 ASN A CA 1
ATOM 2050 C C . ASN A 1 282 ? 3.761 -8.173 -1.018 1.00 98.94 282 ASN A C 1
ATOM 2052 O O . ASN A 1 282 ? 4.372 -8.168 -2.084 1.00 98.94 282 ASN A O 1
ATOM 2056 N N . HIS A 1 283 ? 2.636 -8.865 -0.838 1.00 98.81 283 HIS A N 1
ATOM 2057 C CA . HIS A 1 283 ? 1.901 -9.538 -1.913 1.00 98.81 283 HIS A CA 1
ATOM 2058 C C . HIS A 1 283 ? 0.653 -8.712 -2.239 1.00 98.81 283 HIS A C 1
ATOM 2060 O O . HIS A 1 283 ? -0.212 -8.543 -1.379 1.00 98.81 283 HIS A O 1
ATOM 2066 N N . ILE A 1 284 ? 0.549 -8.200 -3.462 1.00 98.81 284 ILE A N 1
ATOM 2067 C CA . ILE A 1 284 ? -0.517 -7.303 -3.909 1.00 98.81 284 ILE A CA 1
ATOM 2068 C C . ILE A 1 284 ? -1.255 -7.944 -5.086 1.00 98.81 284 ILE A C 1
ATOM 2070 O O . ILE A 1 284 ? -0.622 -8.356 -6.056 1.00 98.81 284 ILE A O 1
ATOM 2074 N N . SER A 1 285 ? -2.588 -8.000 -5.026 1.00 97.44 285 SER A N 1
ATOM 2075 C CA . SER A 1 285 ? -3.404 -8.449 -6.159 1.00 97.44 285 SER A CA 1
ATOM 2076 C C . SER A 1 285 ? -4.638 -7.579 -6.374 1.00 97.44 285 SER A C 1
ATOM 2078 O O . SER A 1 285 ? -5.402 -7.277 -5.448 1.00 97.44 285 SER A O 1
ATOM 2080 N N . MET A 1 286 ? -4.831 -7.189 -7.631 1.00 96.06 286 MET A N 1
ATOM 2081 C CA . MET A 1 286 ? -5.944 -6.357 -8.072 1.00 96.06 286 MET A CA 1
ATOM 2082 C C . MET A 1 286 ? -7.076 -7.220 -8.641 1.00 96.06 286 MET A C 1
ATOM 2084 O O . MET A 1 286 ? -6.878 -8.377 -9.013 1.00 96.06 286 MET A O 1
ATOM 2088 N N . VAL A 1 287 ? -8.275 -6.649 -8.746 1.00 92.50 287 VAL A N 1
ATOM 2089 C CA . VAL A 1 287 ? -9.449 -7.261 -9.386 1.00 92.50 287 VAL A CA 1
ATOM 2090 C C . VAL A 1 287 ? -10.001 -6.323 -10.454 1.00 92.50 287 VAL A C 1
ATOM 2092 O O . VAL A 1 287 ? -10.013 -5.098 -10.291 1.00 92.50 287 VAL A O 1
ATOM 2095 N N . ARG A 1 288 ? -10.485 -6.910 -11.558 1.00 88.56 288 ARG A N 1
ATOM 2096 C CA . ARG A 1 288 ? -11.056 -6.161 -12.678 1.00 88.56 288 ARG A CA 1
ATOM 2097 C C . ARG A 1 288 ? -12.156 -5.227 -12.183 1.00 88.56 288 ARG A C 1
ATOM 2099 O O . ARG A 1 288 ? -13.073 -5.637 -11.470 1.00 88.56 288 ARG A O 1
ATOM 2106 N N . SER A 1 289 ? -12.044 -3.972 -12.579 1.00 85.31 289 SER A N 1
ATOM 2107 C CA . SER A 1 289 ? -12.885 -2.862 -12.143 1.00 85.31 289 SER A CA 1
ATOM 2108 C C . SER A 1 289 ? -13.379 -2.067 -13.342 1.00 85.31 289 SER A C 1
ATOM 2110 O O . SER A 1 289 ? -12.812 -2.168 -14.430 1.00 85.31 289 SER A O 1
ATOM 2112 N N . ALA A 1 290 ? -14.421 -1.264 -13.137 1.00 82.56 290 ALA A N 1
ATOM 2113 C CA . ALA A 1 290 ? -14.870 -0.290 -14.128 1.00 82.56 290 ALA A CA 1
ATOM 2114 C C . ALA A 1 290 ? -13.844 0.840 -14.340 1.00 82.56 290 ALA A C 1
ATOM 2116 O O . ALA A 1 290 ? -13.852 1.481 -15.387 1.00 82.56 290 ALA A O 1
ATOM 2117 N N . THR A 1 291 ? -12.972 1.085 -13.351 1.00 76.94 291 THR A N 1
ATOM 2118 C CA . THR A 1 291 ? -12.043 2.226 -13.336 1.00 76.94 291 THR A CA 1
ATOM 2119 C C . THR A 1 291 ? -10.550 1.883 -13.321 1.00 76.94 291 THR A C 1
ATOM 2121 O O . THR A 1 291 ? -9.784 2.828 -13.384 1.00 76.94 291 THR A O 1
ATOM 2124 N N . ALA A 1 292 ? -10.162 0.599 -13.257 1.00 75.25 292 ALA A N 1
ATOM 2125 C CA . ALA A 1 292 ? -8.825 0.025 -13.528 1.00 75.25 292 ALA A CA 1
ATOM 2126 C C . ALA A 1 292 ? -7.569 0.832 -13.094 1.00 75.25 292 ALA A C 1
ATOM 2128 O O . ALA A 1 292 ? -7.208 1.824 -13.716 1.00 75.25 292 ALA A O 1
ATOM 2129 N N . PHE A 1 293 ? -6.854 0.347 -12.068 1.00 87.94 293 PHE A N 1
ATOM 2130 C CA . PHE A 1 293 ? -5.664 0.994 -11.483 1.00 87.94 293 PHE A CA 1
ATOM 2131 C C . PHE A 1 293 ? -4.565 -0.008 -11.093 1.00 87.94 293 PHE A C 1
ATOM 2133 O O . PHE A 1 293 ? -4.758 -1.228 -11.131 1.00 87.94 293 PHE A O 1
ATOM 2140 N N . GLU A 1 294 ? -3.405 0.534 -10.717 1.00 93.81 294 GLU A N 1
ATOM 2141 C CA . GLU A 1 294 ? -2.160 -0.192 -10.485 1.00 93.81 294 GLU A CA 1
ATOM 2142 C C . GLU A 1 294 ? -2.076 -0.954 -9.154 1.00 93.81 294 GLU A C 1
ATOM 2144 O O . GLU A 1 294 ? -2.736 -0.633 -8.163 1.00 93.81 294 GLU A O 1
ATOM 2149 N N . GLY A 1 295 ? -1.152 -1.918 -9.081 1.00 97.38 295 GLY A N 1
ATOM 2150 C CA . GLY A 1 295 ? -0.774 -2.552 -7.815 1.00 97.38 295 GLY A CA 1
ATOM 2151 C C . GLY A 1 295 ? -0.117 -1.563 -6.845 1.00 97.38 295 GLY A C 1
ATOM 2152 O O . GLY A 1 295 ? -0.521 -1.461 -5.685 1.00 97.38 295 GLY A O 1
ATOM 2153 N N . ILE A 1 296 ? 0.870 -0.798 -7.325 1.00 98.69 296 ILE A N 1
ATOM 2154 C CA . ILE A 1 296 ? 1.518 0.289 -6.574 1.00 98.69 296 ILE A CA 1
ATOM 2155 C C . ILE A 1 296 ? 1.556 1.551 -7.438 1.00 98.69 296 ILE A C 1
ATOM 2157 O O . ILE A 1 296 ? 2.137 1.528 -8.520 1.00 98.69 296 ILE A O 1
ATOM 2161 N N . GLY A 1 297 ? 1.021 2.668 -6.940 1.00 97.62 297 GLY A N 1
ATOM 2162 C CA . GLY A 1 297 ? 1.072 3.958 -7.635 1.00 97.62 297 GLY A CA 1
ATOM 2163 C C . GLY A 1 297 ? 1.576 5.093 -6.745 1.00 97.62 297 GLY A C 1
ATOM 2164 O O . GLY A 1 297 ? 0.959 5.438 -5.736 1.00 97.62 297 GLY A O 1
ATOM 2165 N N . LEU A 1 298 ? 2.701 5.699 -7.134 1.00 97.62 298 LEU A N 1
ATOM 2166 C CA . LEU A 1 298 ? 3.283 6.878 -6.491 1.00 97.62 298 LEU A CA 1
ATOM 2167 C C . LEU A 1 298 ? 3.113 8.094 -7.409 1.00 97.62 298 LEU A C 1
ATOM 2169 O O . LEU A 1 298 ? 3.861 8.269 -8.374 1.00 97.62 298 LEU A O 1
ATOM 2173 N N . THR A 1 299 ? 2.125 8.950 -7.130 1.00 93.56 299 THR A N 1
ATOM 2174 C CA . THR A 1 299 ? 1.882 10.132 -7.971 1.00 93.56 299 THR A CA 1
ATOM 2175 C C . THR A 1 299 ? 2.955 11.202 -7.751 1.00 93.56 299 THR A C 1
ATOM 2177 O O . THR A 1 299 ? 3.632 11.218 -6.721 1.00 93.56 299 THR A O 1
ATOM 2180 N N . LYS A 1 300 ? 3.066 12.165 -8.679 1.00 95.56 300 LYS A N 1
ATOM 2181 C CA . LYS A 1 300 ? 3.927 13.360 -8.543 1.00 95.56 300 LYS A CA 1
ATOM 2182 C C . LYS A 1 300 ? 3.883 13.929 -7.120 1.00 95.56 300 LYS A C 1
ATOM 2184 O O . LYS A 1 300 ? 2.804 14.077 -6.555 1.00 95.56 300 LYS A O 1
ATOM 2189 N N . GLY A 1 301 ? 5.055 14.215 -6.552 1.00 95.81 301 GLY A N 1
ATOM 2190 C CA . GLY A 1 301 ? 5.233 14.649 -5.161 1.00 95.81 301 GLY A CA 1
ATOM 2191 C C . GLY A 1 301 ? 5.598 13.536 -4.165 1.00 95.81 301 GLY A C 1
ATOM 2192 O O . GLY A 1 301 ? 6.303 13.817 -3.199 1.00 95.81 301 GLY A O 1
ATOM 2193 N N . ALA A 1 302 ? 5.195 12.278 -4.385 1.00 97.06 302 ALA A N 1
ATOM 2194 C CA . ALA A 1 302 ? 5.455 11.151 -3.472 1.00 97.06 302 ALA A CA 1
ATOM 2195 C C . ALA A 1 302 ? 6.903 10.608 -3.570 1.00 97.06 302 ALA A C 1
ATOM 2197 O O . ALA A 1 302 ? 7.136 9.475 -3.984 1.00 97.06 302 ALA A O 1
ATOM 2198 N N . HIS A 1 303 ? 7.889 11.468 -3.310 1.00 97.94 303 HIS A N 1
ATOM 2199 C CA . HIS A 1 303 ? 9.307 11.266 -3.635 1.00 97.94 303 HIS A CA 1
ATOM 2200 C C . HIS A 1 303 ? 10.070 10.298 -2.718 1.00 97.94 303 HIS A C 1
ATOM 2202 O O . HIS A 1 303 ? 9.709 10.096 -1.556 1.00 97.94 303 HIS A O 1
ATOM 2208 N N . ASN A 1 304 ? 11.221 9.829 -3.216 1.00 98.44 304 ASN A N 1
ATOM 2209 C CA . ASN A 1 304 ? 12.269 9.117 -2.468 1.00 98.44 304 ASN A CA 1
ATOM 2210 C C . ASN A 1 304 ? 11.849 7.763 -1.859 1.00 98.44 304 ASN A C 1
ATOM 2212 O O . ASN A 1 304 ? 12.489 7.288 -0.912 1.00 98.44 304 ASN A O 1
ATOM 2216 N N . ALA A 1 305 ? 10.787 7.134 -2.362 1.00 98.62 305 ALA A N 1
ATOM 2217 C CA . ALA A 1 305 ? 10.305 5.865 -1.832 1.00 98.62 305 ALA A CA 1
ATOM 2218 C C . ALA A 1 305 ? 11.277 4.700 -2.101 1.00 98.62 305 ALA A C 1
ATOM 2220 O O . ALA A 1 305 ? 12.079 4.724 -3.039 1.00 98.62 305 ALA A O 1
ATOM 2221 N N . VAL A 1 306 ? 11.171 3.653 -1.281 1.00 98.88 306 VAL A N 1
ATOM 2222 C CA . VAL A 1 306 ? 11.759 2.332 -1.534 1.00 98.88 306 VAL A CA 1
ATOM 2223 C C . VAL A 1 306 ? 10.617 1.356 -1.786 1.00 98.88 306 VAL A C 1
ATOM 2225 O O . VAL A 1 306 ? 9.834 1.078 -0.881 1.00 98.88 306 VAL A O 1
ATOM 2228 N N . VAL A 1 307 ? 10.529 0.847 -3.012 1.00 98.94 307 VAL A N 1
ATOM 2229 C CA . VAL A 1 307 ? 9.561 -0.156 -3.465 1.00 98.94 307 VAL A CA 1
ATOM 2230 C C . VAL A 1 307 ? 10.350 -1.423 -3.773 1.00 98.94 307 VAL A C 1
ATOM 2232 O O . VAL A 1 307 ? 10.952 -1.530 -4.837 1.00 98.94 307 VAL A O 1
ATOM 2235 N N . ALA A 1 308 ? 10.439 -2.366 -2.838 1.00 98.88 308 ALA A N 1
ATOM 2236 C CA . ALA A 1 308 ? 11.341 -3.504 -3.010 1.00 98.88 308 ALA A CA 1
ATOM 2237 C C . ALA A 1 308 ? 10.720 -4.849 -2.660 1.00 98.88 308 ALA A C 1
ATOM 2239 O O . ALA A 1 308 ? 9.976 -4.960 -1.693 1.00 98.88 308 ALA A O 1
ATOM 2240 N N . ARG A 1 309 ? 11.090 -5.901 -3.396 1.00 98.75 309 ARG A N 1
ATOM 2241 C CA . ARG A 1 309 ? 10.674 -7.278 -3.074 1.00 98.75 309 ARG A CA 1
ATOM 2242 C C . ARG A 1 309 ? 9.153 -7.444 -2.958 1.00 98.75 309 ARG A C 1
ATOM 2244 O O . ARG A 1 309 ? 8.689 -8.210 -2.128 1.00 98.75 309 ARG A O 1
ATOM 2251 N N . ASN A 1 310 ? 8.360 -6.707 -3.731 1.00 98.88 310 ASN A N 1
ATOM 2252 C CA . ASN A 1 310 ? 6.910 -6.910 -3.769 1.00 98.88 310 ASN A CA 1
ATOM 2253 C C . ASN A 1 310 ? 6.547 -7.918 -4.865 1.00 98.88 310 ASN A C 1
ATOM 2255 O O . ASN A 1 310 ? 7.184 -7.939 -5.916 1.00 98.88 310 ASN A O 1
ATOM 2259 N N . VAL A 1 311 ? 5.511 -8.718 -4.626 1.00 98.81 311 VAL A N 1
ATOM 2260 C CA . VAL A 1 311 ? 4.828 -9.551 -5.623 1.00 98.81 311 VAL A CA 1
ATOM 2261 C C . VAL A 1 311 ? 3.544 -8.827 -6.014 1.00 98.81 311 VAL A C 1
ATOM 2263 O O . VAL A 1 311 ? 2.757 -8.480 -5.136 1.00 98.81 311 VAL A O 1
ATOM 2266 N N . ILE A 1 312 ? 3.348 -8.561 -7.304 1.00 98.56 312 ILE A N 1
ATOM 2267 C CA . ILE A 1 312 ? 2.185 -7.847 -7.843 1.00 98.56 312 ILE A CA 1
ATOM 2268 C C . ILE A 1 312 ? 1.586 -8.697 -8.962 1.00 98.56 312 ILE A C 1
ATOM 2270 O O . ILE A 1 312 ? 2.126 -8.725 -10.069 1.00 98.56 312 ILE A O 1
ATOM 2274 N N . GLU A 1 313 ? 0.499 -9.412 -8.665 1.00 95.50 313 GLU A N 1
ATOM 2275 C CA . GLU A 1 313 ? -0.144 -10.325 -9.616 1.00 95.50 313 GLU A CA 1
ATOM 2276 C C . GLU A 1 313 ? -1.640 -10.565 -9.309 1.00 95.50 313 GLU A C 1
ATOM 2278 O O . GLU A 1 313 ? -1.978 -10.992 -8.205 1.00 95.50 313 GLU A O 1
ATOM 2283 N N . PRO A 1 314 ? -2.572 -10.349 -10.260 1.00 94.88 314 PRO A N 1
ATOM 2284 C CA . PRO A 1 314 ? -2.463 -9.494 -11.446 1.00 94.88 314 PRO A CA 1
ATOM 2285 C C . PRO A 1 314 ? -2.567 -7.996 -11.091 1.00 94.88 314 PRO A C 1
ATOM 2287 O O . PRO A 1 314 ? -2.943 -7.625 -9.974 1.00 94.88 314 PRO A O 1
ATOM 2290 N N . SER A 1 315 ? -2.332 -7.136 -12.086 1.00 93.69 315 SER A N 1
ATOM 2291 C CA . SER A 1 315 ? -2.757 -5.728 -12.072 1.00 93.69 315 SER A CA 1
ATOM 2292 C C . SER A 1 315 ? -3.677 -5.436 -13.260 1.00 93.69 315 SER A C 1
ATOM 2294 O O . SER A 1 315 ? -3.471 -5.980 -14.344 1.00 93.69 315 SER A O 1
ATOM 2296 N N . PHE A 1 316 ? -4.683 -4.578 -13.075 1.00 91.50 316 PHE A N 1
ATOM 2297 C CA . PHE A 1 316 ? -5.641 -4.213 -14.131 1.00 91.50 316 PHE A CA 1
ATOM 2298 C C . PHE A 1 316 ? -5.339 -2.863 -14.803 1.00 91.50 316 PHE A C 1
ATOM 2300 O O . PHE A 1 316 ? -6.068 -2.461 -15.702 1.00 91.50 316 PHE A O 1
ATOM 2307 N N . ASP A 1 317 ? -4.232 -2.226 -14.425 1.00 91.81 317 ASP A N 1
ATOM 2308 C CA . ASP A 1 317 ? -3.539 -1.178 -15.184 1.00 91.81 317 ASP A CA 1
ATOM 2309 C C . ASP A 1 317 ? -2.039 -1.547 -15.220 1.00 91.81 317 ASP A C 1
ATOM 2311 O O . ASP A 1 317 ? -1.701 -2.675 -15.602 1.00 91.81 317 ASP A O 1
ATOM 2315 N N . ASN A 1 318 ? -1.129 -0.665 -14.795 1.00 95.25 318 ASN A N 1
ATOM 2316 C CA . ASN A 1 318 ? 0.293 -0.974 -14.688 1.00 95.25 318 ASN A CA 1
ATOM 2317 C C . ASN A 1 318 ? 0.586 -1.784 -13.414 1.00 95.25 318 ASN A C 1
ATOM 2319 O O . ASN A 1 318 ? -0.171 -1.738 -12.444 1.00 95.25 318 ASN A O 1
ATOM 2323 N N . GLY A 1 319 ? 1.690 -2.528 -13.357 1.00 97.62 319 GLY A N 1
ATOM 2324 C CA . GLY A 1 319 ? 2.122 -3.163 -12.104 1.00 97.62 319 GLY A CA 1
ATOM 2325 C C . GLY A 1 319 ? 2.569 -2.131 -11.062 1.00 97.62 319 GLY A C 1
ATOM 2326 O O . GLY A 1 319 ? 2.036 -2.084 -9.951 1.00 97.62 319 GLY A O 1
ATOM 2327 N N . ILE A 1 320 ? 3.529 -1.286 -11.451 1.00 98.62 320 ILE A N 1
ATOM 2328 C CA . ILE A 1 320 ? 4.093 -0.202 -10.631 1.00 98.62 320 ILE A CA 1
ATOM 2329 C C . ILE A 1 320 ? 4.114 1.107 -11.436 1.00 98.62 320 ILE A C 1
ATOM 2331 O O . ILE A 1 320 ? 4.728 1.151 -12.499 1.00 98.62 320 ILE A O 1
ATOM 2335 N N . SER A 1 321 ? 3.550 2.191 -10.902 1.00 97.69 321 SER A N 1
ATOM 2336 C CA . SER A 1 321 ? 3.664 3.551 -11.459 1.00 97.69 321 SER A CA 1
ATOM 2337 C C . SER A 1 321 ? 4.487 4.468 -10.553 1.00 97.69 321 SER A C 1
ATOM 2339 O O . SER A 1 321 ? 4.144 4.688 -9.390 1.00 97.69 321 SER A O 1
ATOM 2341 N N . LEU A 1 322 ? 5.562 5.044 -11.096 1.00 97.69 322 LEU A N 1
ATOM 2342 C CA . LEU A 1 322 ? 6.470 5.982 -10.428 1.00 97.69 322 LEU A CA 1
ATOM 2343 C C . LEU A 1 322 ? 6.427 7.351 -11.126 1.00 97.69 322 LEU A C 1
ATOM 2345 O O . LEU A 1 322 ? 7.333 7.728 -11.875 1.00 97.69 322 LEU A O 1
ATOM 2349 N N . SER A 1 323 ? 5.366 8.116 -10.865 1.00 95.88 323 SER A N 1
ATOM 2350 C CA . SER A 1 323 ? 5.246 9.508 -11.325 1.00 95.88 323 SER A CA 1
ATOM 2351 C C . SER A 1 323 ? 5.936 10.520 -10.409 1.00 95.88 323 SER A C 1
ATOM 2353 O O . SER A 1 323 ? 6.086 11.687 -10.768 1.00 95.88 323 SER A O 1
ATOM 2355 N N . SER A 1 324 ? 6.375 10.104 -9.223 1.00 96.44 324 SER A N 1
ATOM 2356 C CA . SER A 1 324 ? 7.303 10.866 -8.388 1.00 96.44 324 SER A CA 1
ATOM 2357 C C . SER A 1 324 ? 8.768 10.576 -8.735 1.00 96.44 324 SER A C 1
ATOM 2359 O O . SER A 1 324 ? 9.098 9.564 -9.345 1.00 96.44 324 SER A O 1
ATOM 2361 N N . ASN A 1 325 ? 9.651 11.492 -8.340 1.00 97.50 325 ASN A N 1
ATOM 2362 C CA . ASN A 1 325 ? 11.102 11.421 -8.557 1.00 97.50 325 ASN A CA 1
ATOM 2363 C C . ASN A 1 325 ? 11.845 10.610 -7.477 1.00 97.50 325 ASN A C 1
ATOM 2365 O O . ASN A 1 325 ? 11.411 10.579 -6.319 1.00 97.50 325 ASN A O 1
ATOM 2369 N N . ASN A 1 326 ? 13.039 10.129 -7.837 1.00 97.88 326 ASN A N 1
ATOM 2370 C CA . ASN A 1 326 ? 14.082 9.562 -6.967 1.00 97.88 326 ASN A CA 1
ATOM 2371 C C . ASN A 1 326 ? 13.688 8.293 -6.185 1.00 97.88 326 ASN A C 1
ATOM 2373 O O . ASN A 1 326 ? 14.244 8.010 -5.117 1.00 97.88 326 ASN A O 1
ATOM 2377 N N . ASN A 1 327 ? 12.720 7.523 -6.681 1.00 98.50 327 ASN A N 1
ATOM 2378 C CA . ASN A 1 327 ? 12.317 6.267 -6.056 1.00 98.50 327 ASN A CA 1
ATOM 2379 C C . ASN A 1 327 ? 13.245 5.118 -6.467 1.00 98.50 327 ASN A C 1
ATOM 2381 O O . ASN A 1 327 ? 13.718 5.054 -7.602 1.00 98.50 327 ASN A O 1
ATOM 2385 N N . LEU A 1 328 ? 13.456 4.177 -5.548 1.00 98.75 328 LEU A N 1
ATOM 2386 C CA . LEU A 1 328 ? 14.158 2.922 -5.802 1.00 98.75 328 LEU A CA 1
ATOM 2387 C C . LEU A 1 328 ? 13.137 1.786 -5.905 1.00 98.75 328 LEU A C 1
ATOM 2389 O O . LEU A 1 328 ? 12.516 1.439 -4.902 1.00 98.75 328 LEU A O 1
ATOM 2393 N N . ALA A 1 329 ? 12.996 1.202 -7.093 1.00 98.81 329 ALA A N 1
ATOM 2394 C CA . ALA A 1 329 ? 12.211 0.006 -7.364 1.00 98.81 329 ALA A CA 1
ATOM 2395 C C . ALA A 1 329 ? 13.136 -1.183 -7.675 1.00 98.81 329 ALA A C 1
ATOM 2397 O O . ALA A 1 329 ? 13.731 -1.253 -8.752 1.00 98.81 329 ALA A O 1
ATOM 2398 N N . VAL A 1 330 ? 13.293 -2.109 -6.724 1.00 98.81 330 VAL A N 1
ATOM 2399 C CA . VAL A 1 330 ? 14.316 -3.169 -6.801 1.00 98.81 330 VAL A CA 1
ATOM 2400 C C . VAL A 1 330 ? 13.818 -4.538 -6.339 1.00 98.81 330 VAL A C 1
ATOM 2402 O O . VAL A 1 330 ? 13.115 -4.642 -5.337 1.00 98.81 330 VAL A O 1
ATOM 2405 N N . GLN A 1 331 ? 14.199 -5.612 -7.039 1.00 98.69 331 GLN A N 1
ATOM 2406 C CA . GLN A 1 331 ? 13.810 -6.990 -6.692 1.00 98.69 331 GLN A CA 1
ATOM 2407 C C . GLN A 1 331 ? 12.286 -7.253 -6.652 1.00 98.69 331 GLN A C 1
ATOM 2409 O O . GLN A 1 331 ? 11.856 -8.229 -6.042 1.00 98.69 331 GLN A O 1
ATOM 2414 N N . ASN A 1 332 ? 11.448 -6.420 -7.279 1.00 98.88 332 ASN A N 1
ATOM 2415 C CA . ASN A 1 332 ? 10.008 -6.687 -7.374 1.00 98.88 332 ASN A CA 1
ATOM 2416 C C . ASN A 1 332 ? 9.704 -7.728 -8.461 1.00 98.88 332 ASN A C 1
ATOM 2418 O O . ASN A 1 332 ? 10.454 -7.877 -9.427 1.00 98.88 332 ASN A O 1
ATOM 2422 N N . PHE A 1 333 ? 8.568 -8.402 -8.313 1.00 98.69 333 PHE A N 1
ATOM 2423 C CA . PHE A 1 333 ? 7.976 -9.289 -9.301 1.00 98.69 333 PHE A CA 1
ATOM 2424 C C . PHE A 1 333 ? 6.614 -8.736 -9.726 1.00 98.69 333 PHE A C 1
ATOM 2426 O O . PHE A 1 333 ? 5.725 -8.567 -8.892 1.00 98.69 333 PHE A O 1
ATOM 2433 N N . VAL A 1 334 ? 6.459 -8.457 -11.018 1.00 98.44 334 VAL A N 1
ATOM 2434 C CA . VAL A 1 334 ? 5.205 -8.012 -11.635 1.00 98.44 334 VAL A CA 1
ATOM 2435 C C . VAL A 1 334 ? 4.771 -9.065 -12.644 1.00 98.44 334 VAL A C 1
ATOM 2437 O O . VAL A 1 334 ? 5.527 -9.382 -13.563 1.00 98.44 334 VAL A O 1
ATOM 2440 N N . SER A 1 335 ? 3.550 -9.572 -12.495 1.00 96.00 335 SER A N 1
ATOM 2441 C CA . SER A 1 335 ? 2.952 -10.544 -13.409 1.00 96.00 335 SER A CA 1
ATOM 2442 C C . SER A 1 335 ? 1.526 -10.151 -13.781 1.00 96.00 335 SER A C 1
ATOM 2444 O O . SER A 1 335 ? 0.805 -9.556 -12.976 1.00 96.00 335 SER A O 1
ATOM 2446 N N . SER A 1 336 ? 1.100 -10.496 -14.997 1.00 94.12 336 SER A N 1
ATOM 2447 C CA . SER A 1 336 ? -0.292 -10.355 -15.446 1.00 94.12 336 SER A CA 1
ATOM 2448 C C . SER A 1 336 ? -0.835 -8.920 -15.353 1.00 94.12 336 SER A C 1
ATOM 2450 O O . SER A 1 336 ? -2.000 -8.711 -15.009 1.00 94.12 336 SER A O 1
ATOM 2452 N N . ALA A 1 337 ? 0.010 -7.919 -15.628 1.00 94.19 337 ALA A N 1
ATOM 2453 C CA . ALA A 1 337 ? -0.411 -6.520 -15.717 1.00 94.19 337 ALA A CA 1
ATOM 2454 C C . ALA A 1 337 ? -1.117 -6.255 -17.056 1.00 94.19 337 ALA A C 1
ATOM 2456 O O . ALA A 1 337 ? -0.639 -6.667 -18.117 1.00 94.19 337 ALA A O 1
ATOM 2457 N N . TRP A 1 338 ? -2.257 -5.567 -17.021 1.00 92.12 338 TRP A N 1
ATOM 2458 C CA . TRP A 1 338 ? -3.036 -5.263 -18.224 1.00 92.12 338 TRP A CA 1
ATOM 2459 C C . TRP A 1 338 ? -2.328 -4.282 -19.151 1.00 92.12 338 TRP A C 1
ATOM 2461 O O . TRP A 1 338 ? -2.310 -4.519 -20.360 1.00 92.12 338 TRP A O 1
ATOM 2471 N N . ASN A 1 339 ? -1.691 -3.262 -18.574 1.00 92.56 339 ASN A N 1
ATOM 2472 C CA . ASN A 1 339 ? -0.957 -2.240 -19.309 1.00 92.56 339 ASN A CA 1
ATOM 2473 C C . ASN A 1 339 ? 0.556 -2.494 -19.211 1.00 92.56 339 ASN A C 1
ATOM 2475 O O . ASN A 1 339 ? 1.031 -3.562 -19.604 1.00 92.56 339 ASN A O 1
ATOM 2479 N N . HIS A 1 340 ? 1.343 -1.534 -18.724 1.00 94.38 340 HIS A N 1
ATOM 2480 C CA . HIS A 1 340 ? 2.788 -1.704 -18.579 1.00 94.38 340 HIS A CA 1
ATOM 2481 C C . HIS A 1 340 ? 3.147 -2.522 -17.332 1.00 94.38 340 HIS A C 1
ATOM 2483 O O . HIS A 1 340 ? 2.448 -2.495 -16.323 1.00 94.38 340 HIS A O 1
ATOM 2489 N N . GLY A 1 341 ? 4.288 -3.211 -17.343 1.00 96.44 341 GLY A N 1
ATOM 2490 C CA . GLY A 1 341 ? 4.808 -3.801 -16.104 1.00 96.44 341 GLY A CA 1
ATOM 2491 C C . GLY A 1 341 ? 5.158 -2.717 -15.084 1.00 96.44 341 GLY A C 1
ATOM 2492 O O . GLY A 1 341 ? 4.627 -2.692 -13.973 1.00 96.44 341 GLY A O 1
ATOM 2493 N N . CYS A 1 342 ? 5.983 -1.763 -15.511 1.00 97.88 342 CYS A N 1
ATOM 2494 C CA . CYS A 1 342 ? 6.334 -0.570 -14.748 1.00 97.88 342 CYS A CA 1
ATOM 2495 C C . CYS A 1 342 ? 6.188 0.695 -15.606 1.00 97.88 342 CYS A C 1
ATOM 2497 O O . CYS A 1 342 ? 6.538 0.677 -16.783 1.00 97.88 342 CYS A O 1
ATOM 2499 N N . SER A 1 343 ? 5.754 1.808 -15.016 1.00 96.94 343 SER A N 1
ATOM 2500 C CA . SER A 1 343 ? 5.701 3.132 -15.648 1.00 96.94 343 SER A CA 1
ATOM 2501 C C . SER A 1 343 ? 6.540 4.145 -14.864 1.00 96.94 343 SER A C 1
ATOM 2503 O O . SER A 1 343 ? 6.441 4.227 -13.639 1.00 96.94 343 SER A O 1
ATOM 2505 N N . LEU A 1 344 ? 7.398 4.897 -15.559 1.00 97.25 344 LEU A N 1
ATOM 2506 C CA . LEU A 1 344 ? 8.376 5.832 -14.996 1.00 97.25 344 LEU A CA 1
ATOM 2507 C C . LEU A 1 344 ? 8.174 7.235 -15.591 1.00 97.25 344 LEU A C 1
ATOM 2509 O O . LEU A 1 344 ? 8.763 7.561 -16.623 1.00 97.25 344 LEU A O 1
ATOM 2513 N N . GLU A 1 345 ? 7.361 8.072 -14.941 1.00 94.69 345 GLU A N 1
ATOM 2514 C CA . GLU A 1 345 ? 7.148 9.474 -15.352 1.00 94.69 345 GLU A CA 1
ATOM 2515 C C . GLU A 1 345 ? 8.031 10.458 -14.566 1.00 94.69 345 GLU A C 1
ATOM 2517 O O . GLU A 1 345 ? 8.473 11.480 -15.093 1.00 94.69 345 GLU A O 1
ATOM 2522 N N . GLY A 1 346 ? 8.331 10.152 -13.301 1.00 93.12 346 GLY A N 1
ATOM 2523 C CA . GLY A 1 346 ? 9.234 10.971 -12.496 1.00 93.12 346 GLY A CA 1
ATOM 2524 C C . GLY A 1 346 ? 10.697 10.864 -12.934 1.00 93.12 346 GLY A C 1
ATOM 2525 O O . GLY A 1 346 ? 11.080 9.977 -13.698 1.00 93.12 346 GLY A O 1
ATOM 2526 N N . GLU A 1 347 ? 11.527 11.769 -12.419 1.00 95.50 347 GLU A N 1
ATOM 2527 C CA . GLU A 1 347 ? 12.966 11.845 -12.709 1.00 95.50 347 GLU A CA 1
ATOM 2528 C C . GLU A 1 347 ? 13.808 11.050 -11.707 1.00 95.50 347 GLU A C 1
ATOM 2530 O O . GLU A 1 347 ? 13.469 10.982 -10.526 1.00 95.50 347 GLU A O 1
ATOM 2535 N N . GLY A 1 348 ? 14.956 10.520 -12.136 1.00 96.56 348 GLY A N 1
ATOM 2536 C CA . GLY A 1 348 ? 15.923 9.897 -11.218 1.00 96.56 348 GLY A CA 1
ATOM 2537 C C . GLY A 1 348 ? 15.437 8.602 -10.555 1.00 96.56 348 GLY A C 1
ATOM 2538 O O . GLY A 1 348 ? 16.020 8.165 -9.565 1.00 96.56 348 GLY A O 1
ATOM 2539 N N . ASN A 1 349 ? 14.364 7.994 -11.062 1.00 98.31 349 ASN A N 1
ATOM 2540 C CA . ASN A 1 349 ? 13.872 6.707 -10.588 1.00 98.31 349 ASN A CA 1
ATOM 2541 C C . ASN A 1 349 ? 14.815 5.580 -11.019 1.00 98.31 349 ASN A C 1
ATOM 2543 O O . ASN A 1 349 ? 15.347 5.586 -12.130 1.00 98.31 349 ASN A O 1
ATOM 2547 N N . MET A 1 350 ? 14.992 4.587 -10.153 1.00 98.56 350 MET A N 1
ATOM 2548 C CA . MET A 1 350 ? 15.846 3.428 -10.403 1.00 98.56 350 MET A CA 1
ATOM 2549 C C . MET A 1 350 ? 15.010 2.154 -10.370 1.00 98.56 350 MET A C 1
ATOM 2551 O O . MET A 1 350 ? 14.555 1.751 -9.306 1.00 98.56 350 MET A O 1
ATOM 2555 N N . LEU A 1 351 ? 14.818 1.526 -11.527 1.00 98.44 351 LEU A N 1
ATOM 2556 C CA . LEU A 1 351 ? 14.176 0.229 -11.698 1.00 98.44 351 LEU A CA 1
ATOM 2557 C C . LEU A 1 351 ? 15.270 -0.822 -11.947 1.00 98.44 351 LEU A C 1
ATOM 2559 O O . LEU A 1 351 ? 15.760 -0.967 -13.069 1.00 98.44 351 LEU A O 1
ATOM 2563 N N . VAL A 1 352 ? 15.703 -1.506 -10.885 1.00 98.56 352 VAL A N 1
ATOM 2564 C CA . VAL A 1 352 ? 16.877 -2.396 -10.906 1.00 98.56 352 VAL A CA 1
ATOM 2565 C C . VAL A 1 352 ? 16.518 -3.828 -10.512 1.00 98.56 352 VAL A C 1
ATOM 2567 O O . VAL A 1 352 ? 15.896 -4.040 -9.477 1.00 98.56 352 VAL A O 1
ATOM 2570 N N . ALA A 1 353 ? 16.947 -4.824 -11.291 1.00 98.25 353 ALA A N 1
ATOM 2571 C CA . ALA A 1 353 ? 16.789 -6.246 -10.955 1.00 98.25 353 ALA A CA 1
ATOM 2572 C C . ALA A 1 353 ? 15.354 -6.663 -10.562 1.00 98.25 353 ALA A C 1
ATOM 2574 O O . ALA A 1 353 ? 15.146 -7.409 -9.604 1.00 98.25 353 ALA A O 1
ATOM 2575 N N . ASN A 1 354 ? 14.350 -6.166 -11.285 1.00 98.62 354 ASN A N 1
ATOM 2576 C CA . ASN A 1 354 ? 12.958 -6.604 -11.166 1.00 98.62 354 ASN A CA 1
ATOM 2577 C C . ASN A 1 354 ? 12.664 -7.688 -12.213 1.00 98.62 354 ASN A C 1
ATOM 2579 O O . ASN A 1 354 ? 13.247 -7.685 -13.298 1.00 98.62 354 ASN A O 1
ATOM 2583 N N . GLU A 1 355 ? 11.739 -8.595 -11.912 1.00 97.69 355 GLU A N 1
ATOM 2584 C CA . GLU A 1 355 ? 11.189 -9.538 -12.888 1.00 97.69 355 GLU A CA 1
ATOM 2585 C C . GLU A 1 355 ? 9.785 -9.071 -13.294 1.00 97.69 355 GLU A C 1
ATOM 2587 O O . GLU A 1 355 ? 8.891 -8.938 -12.462 1.00 97.69 355 GLU A O 1
ATOM 2592 N N . VAL A 1 356 ? 9.610 -8.787 -14.581 1.00 96.69 356 VAL A N 1
ATOM 2593 C CA . VAL A 1 356 ? 8.366 -8.322 -15.196 1.00 96.69 356 VAL A CA 1
ATOM 2594 C C . VAL A 1 356 ? 7.966 -9.348 -16.244 1.00 96.69 356 VAL A C 1
ATOM 2596 O O . VAL A 1 356 ? 8.697 -9.577 -17.209 1.00 96.69 356 VAL A O 1
ATOM 2599 N N . THR A 1 357 ? 6.816 -9.988 -16.065 1.00 94.19 357 THR A N 1
ATOM 2600 C CA . THR A 1 357 ? 6.398 -11.091 -16.930 1.00 94.19 357 THR A CA 1
ATOM 2601 C C . THR A 1 357 ? 4.922 -11.026 -17.292 1.00 94.19 357 THR A C 1
ATOM 2603 O O . THR A 1 357 ? 4.120 -10.500 -16.529 1.00 94.19 357 THR A O 1
ATOM 2606 N N . ALA A 1 358 ? 4.560 -11.560 -18.459 1.00 91.25 358 ALA A N 1
ATOM 2607 C CA . ALA A 1 358 ? 3.168 -11.671 -18.904 1.00 91.25 358 ALA A CA 1
ATOM 2608 C C . ALA A 1 358 ? 2.371 -10.351 -18.777 1.00 91.25 358 ALA A C 1
ATOM 2610 O O . ALA A 1 358 ? 1.336 -10.310 -18.125 1.00 91.25 358 ALA A O 1
ATOM 2611 N N . VAL A 1 359 ? 2.865 -9.251 -19.356 1.00 92.06 359 VAL A N 1
ATOM 2612 C CA . VAL A 1 359 ? 2.180 -7.941 -19.295 1.00 92.06 359 VAL A CA 1
ATOM 2613 C C . VAL A 1 359 ? 1.619 -7.516 -20.653 1.00 92.06 359 VAL A C 1
ATOM 2615 O O . VAL A 1 359 ? 1.938 -8.116 -21.683 1.00 92.06 359 VAL A O 1
ATOM 2618 N N . GLY A 1 360 ? 0.784 -6.477 -20.663 1.00 87.44 360 GLY A N 1
ATOM 2619 C CA . GLY A 1 360 ? 0.145 -5.941 -21.863 1.00 87.44 360 GLY A CA 1
ATOM 2620 C C . GLY A 1 360 ? -1.146 -6.652 -22.268 1.00 87.44 360 GLY A C 1
ATOM 2621 O O . GLY A 1 360 ? -1.569 -6.499 -23.412 1.00 87.44 360 GLY A O 1
ATOM 2622 N N . HIS A 1 361 ? -1.774 -7.419 -21.368 1.00 85.56 361 HIS A N 1
ATOM 2623 C CA . HIS A 1 361 ? -2.976 -8.212 -21.661 1.00 85.56 361 HIS A CA 1
ATOM 2624 C C . HIS A 1 361 ? -4.154 -7.413 -22.241 1.00 85.56 361 HIS A C 1
ATOM 2626 O O . HIS A 1 361 ? -4.995 -8.001 -22.923 1.00 85.56 361 HIS A O 1
ATOM 2632 N N . GLN A 1 362 ? -4.219 -6.092 -22.034 1.00 83.12 362 GLN A N 1
ATOM 2633 C CA . GLN A 1 362 ? -5.231 -5.251 -22.676 1.00 83.12 362 GLN A CA 1
ATOM 2634 C C . GLN A 1 362 ? -5.101 -5.247 -24.215 1.00 83.12 362 GLN A C 1
ATOM 2636 O O . GLN A 1 362 ? -6.130 -5.261 -24.893 1.00 83.12 362 GLN A O 1
ATOM 2641 N N . ASN A 1 363 ? -3.883 -5.353 -24.778 1.00 77.00 363 ASN A N 1
ATOM 2642 C CA . ASN A 1 363 ? -3.672 -5.487 -26.231 1.00 77.00 363 ASN A CA 1
ATOM 2643 C C . ASN A 1 363 ? -4.478 -6.669 -26.800 1.00 77.00 363 ASN A C 1
ATOM 2645 O O . ASN A 1 363 ? -5.189 -6.517 -27.790 1.00 77.00 363 ASN A O 1
ATOM 2649 N N . TYR A 1 364 ? -4.393 -7.841 -26.159 1.00 73.19 364 TYR A N 1
ATOM 2650 C CA . TYR A 1 364 ? -5.129 -9.034 -26.582 1.00 73.19 364 TYR A CA 1
ATOM 2651 C C . TYR A 1 364 ? -6.621 -8.939 -26.237 1.00 73.19 364 TYR A C 1
ATOM 2653 O O . TYR A 1 364 ? -7.471 -9.223 -27.078 1.00 73.19 364 TYR A O 1
ATOM 2661 N N . ALA A 1 365 ? -6.953 -8.516 -25.013 1.00 76.06 365 ALA A N 1
ATOM 2662 C CA . ALA A 1 365 ? -8.325 -8.527 -24.507 1.00 76.06 365 ALA A CA 1
ATOM 2663 C C . ALA A 1 365 ? -9.269 -7.543 -25.222 1.00 76.06 365 ALA A C 1
ATOM 2665 O O . ALA A 1 365 ? -10.471 -7.805 -25.267 1.00 76.06 365 ALA A O 1
ATOM 2666 N N . LEU A 1 366 ? -8.747 -6.430 -25.753 1.00 76.38 366 LEU A N 1
ATOM 2667 C CA . LEU A 1 366 ? -9.524 -5.415 -26.476 1.00 76.38 366 LEU A CA 1
ATOM 2668 C C . LEU A 1 366 ? -9.178 -5.322 -27.976 1.00 76.38 366 LEU A C 1
ATOM 2670 O O . LEU A 1 366 ? -9.838 -4.584 -28.702 1.00 76.38 366 LEU A O 1
ATOM 2674 N N . GLY A 1 367 ? -8.177 -6.070 -28.461 1.00 66.88 367 GLY A N 1
ATOM 2675 C CA . GLY A 1 367 ? -7.692 -5.967 -29.846 1.00 66.88 367 GLY A CA 1
ATOM 2676 C C . GLY A 1 367 ? -7.013 -4.625 -30.155 1.00 66.88 367 GLY A C 1
A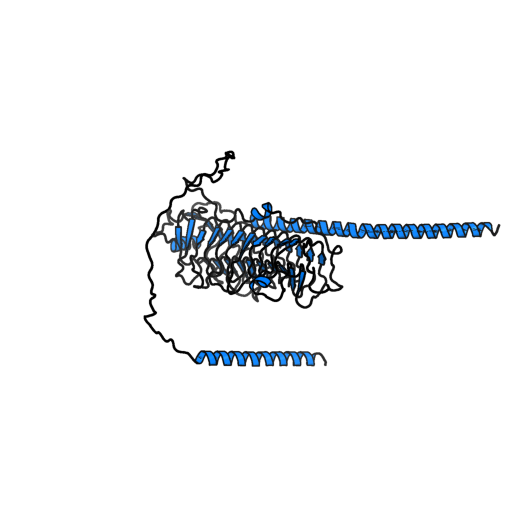TOM 2677 O O . GLY A 1 367 ? -7.038 -4.165 -31.297 1.00 66.88 367 GLY A O 1
ATOM 2678 N N . GLU A 1 368 ? -6.462 -3.975 -29.128 1.00 67.94 368 GLU A N 1
ATOM 2679 C CA . GLU A 1 368 ? -5.975 -2.594 -29.162 1.00 67.94 368 GLU A CA 1
ATOM 2680 C C . GLU A 1 368 ? -4.511 -2.456 -29.632 1.00 67.94 368 GLU A C 1
ATOM 2682 O O . GLU A 1 368 ? -3.836 -3.421 -29.991 1.00 67.94 368 GLU A O 1
ATOM 2687 N N . HIS A 1 369 ? -4.047 -1.202 -29.668 1.00 63.72 369 HIS A N 1
ATOM 2688 C CA . HIS A 1 369 ? -2.952 -0.618 -30.455 1.00 63.72 369 HIS A CA 1
ATOM 2689 C C . HIS A 1 369 ? -1.522 -1.184 -30.322 1.00 63.72 369 HIS A C 1
ATOM 2691 O O . HIS A 1 369 ? -0.585 -0.535 -30.790 1.00 63.72 369 HIS A O 1
ATOM 2697 N N . ASN A 1 370 ? -1.309 -2.391 -29.787 1.00 69.06 370 ASN A N 1
ATOM 2698 C CA . ASN A 1 370 ? 0.031 -2.978 -29.655 1.00 69.06 370 ASN A CA 1
ATOM 2699 C C . ASN A 1 370 ? 0.959 -2.038 -28.845 1.00 69.06 370 ASN A C 1
ATOM 2701 O O . ASN A 1 370 ? 2.107 -1.769 -29.207 1.00 69.06 370 ASN A O 1
ATOM 2705 N N . ASP A 1 371 ? 0.426 -1.489 -27.751 1.00 80.56 371 ASP A N 1
ATOM 2706 C CA . ASP A 1 371 ? 0.959 -0.263 -27.149 1.00 80.56 371 ASP A CA 1
ATOM 2707 C C . ASP A 1 371 ? 1.773 -0.502 -25.868 1.00 80.56 371 ASP A C 1
ATOM 2709 O O . ASP A 1 371 ? 2.632 0.310 -25.512 1.00 80.56 371 ASP A O 1
ATOM 2713 N N . TYR A 1 372 ? 1.530 -1.604 -25.158 1.00 90.00 372 TYR A N 1
ATOM 2714 C CA . TYR A 1 372 ? 2.145 -1.854 -23.852 1.00 90.00 372 TYR A CA 1
ATOM 2715 C C . TYR A 1 372 ? 3.585 -2.377 -23.912 1.00 90.00 372 TYR A C 1
ATOM 2717 O O . TYR A 1 372 ? 4.096 -2.790 -24.954 1.00 90.00 372 TYR A O 1
ATOM 2725 N N . ALA A 1 373 ? 4.267 -2.329 -22.769 1.00 91.75 373 ALA A N 1
ATOM 2726 C CA . ALA A 1 373 ? 5.693 -2.625 -22.640 1.00 91.75 373 ALA A CA 1
ATOM 2727 C C . ALA A 1 373 ? 6.035 -3.124 -21.235 1.00 91.75 373 ALA A C 1
ATOM 2729 O O . ALA A 1 373 ? 5.320 -2.805 -20.284 1.00 91.75 373 ALA A O 1
ATOM 2730 N N . GLY A 1 374 ? 7.159 -3.828 -21.095 1.00 94.31 374 GLY A N 1
ATOM 2731 C CA . GLY A 1 374 ? 7.672 -4.237 -19.785 1.00 94.31 374 GLY A CA 1
ATOM 2732 C C . GLY A 1 374 ? 7.923 -3.025 -18.889 1.00 94.31 374 GLY A C 1
ATOM 2733 O O . GLY A 1 374 ? 7.463 -2.977 -17.750 1.00 94.31 374 GLY A O 1
ATOM 2734 N N . VAL A 1 375 ? 8.565 -2.000 -19.452 1.00 96.06 375 VAL A N 1
ATOM 2735 C CA . VAL A 1 375 ? 8.772 -0.695 -18.817 1.00 96.06 375 VAL A CA 1
ATOM 2736 C C . VAL A 1 375 ? 8.337 0.421 -19.767 1.00 96.06 375 VAL A C 1
ATOM 2738 O O . VAL A 1 375 ? 8.730 0.431 -20.930 1.00 96.06 375 VAL A O 1
ATOM 2741 N N . ALA A 1 376 ? 7.562 1.388 -19.287 1.00 95.62 376 ALA A N 1
ATOM 2742 C CA . ALA A 1 376 ? 7.338 2.668 -19.952 1.00 95.62 376 ALA A CA 1
ATOM 2743 C C . ALA A 1 376 ? 8.156 3.770 -19.270 1.00 95.62 376 ALA A C 1
ATOM 2745 O O . ALA A 1 376 ? 8.205 3.854 -18.045 1.00 95.62 376 ALA A O 1
ATOM 2746 N N . ILE A 1 377 ? 8.783 4.632 -20.069 1.00 95.62 377 ILE A N 1
ATOM 2747 C CA . ILE A 1 377 ? 9.400 5.882 -19.621 1.00 95.62 377 ILE A CA 1
ATOM 2748 C C . ILE A 1 377 ? 8.565 7.023 -20.207 1.00 95.62 377 ILE A C 1
ATOM 2750 O O . ILE A 1 377 ? 8.598 7.283 -21.412 1.00 95.62 377 ILE A O 1
ATOM 2754 N N . GLU A 1 378 ? 7.793 7.678 -19.348 1.00 91.06 378 GLU A N 1
ATOM 2755 C CA . GLU A 1 378 ? 6.775 8.680 -19.675 1.00 91.06 378 GLU A CA 1
ATOM 2756 C C . GLU A 1 378 ? 7.378 10.085 -19.557 1.00 91.06 378 GLU A C 1
ATOM 2758 O O . GLU A 1 378 ? 7.474 10.618 -18.457 1.00 91.06 378 GLU A O 1
ATOM 2763 N N . ASN A 1 379 ? 7.831 10.705 -20.657 1.00 87.31 379 ASN A N 1
ATOM 2764 C CA . ASN A 1 379 ? 8.480 12.037 -20.598 1.00 87.31 379 ASN A CA 1
ATOM 2765 C C . ASN A 1 379 ? 9.670 12.102 -19.594 1.00 87.31 379 ASN A C 1
ATOM 2767 O O . ASN A 1 379 ? 9.977 13.141 -19.002 1.00 87.31 379 ASN A O 1
ATOM 2771 N N . GLY A 1 380 ? 10.337 10.965 -19.372 1.00 78.06 380 GLY A N 1
ATOM 2772 C CA . GLY A 1 380 ? 11.321 10.792 -18.305 1.00 78.06 380 GLY A CA 1
ATOM 2773 C C . GLY A 1 380 ? 12.705 11.373 -18.612 1.00 78.06 380 GLY A C 1
ATOM 2774 O O . GLY A 1 380 ? 13.095 11.594 -19.765 1.00 78.06 380 GLY A O 1
ATOM 2775 N N . THR A 1 381 ? 13.477 11.592 -17.545 1.00 92.00 381 THR A N 1
ATOM 2776 C CA . THR A 1 381 ? 14.917 11.879 -17.603 1.00 92.00 381 THR A CA 1
ATOM 2777 C C . THR A 1 381 ? 15.635 11.254 -16.418 1.00 92.00 381 THR A C 1
ATOM 2779 O O . THR A 1 381 ? 15.057 11.118 -15.336 1.00 92.00 381 THR A O 1
ATOM 2782 N N . ARG A 1 382 ? 16.923 10.937 -16.595 1.00 95.94 382 ARG A N 1
ATOM 2783 C CA . ARG A 1 382 ? 17.805 10.417 -15.531 1.00 95.94 382 ARG A CA 1
ATOM 2784 C C . ARG A 1 382 ? 17.316 9.115 -14.887 1.00 95.94 382 ARG A C 1
ATOM 2786 O O . ARG A 1 382 ? 17.816 8.740 -13.830 1.00 95.94 382 ARG A O 1
ATOM 2793 N N . ASN A 1 383 ? 16.363 8.425 -15.510 1.00 97.88 383 ASN A N 1
ATOM 2794 C CA . ASN A 1 383 ? 15.841 7.165 -15.005 1.00 97.88 383 ASN A CA 1
ATOM 2795 C C . ASN A 1 383 ? 16.808 6.029 -15.338 1.00 97.88 383 ASN A C 1
ATOM 2797 O O . ASN A 1 383 ? 17.415 6.005 -16.408 1.00 97.88 383 ASN A O 1
ATOM 2801 N N . THR A 1 384 ? 16.957 5.090 -14.411 1.00 98.19 384 THR A N 1
ATOM 2802 C CA . THR A 1 384 ? 17.813 3.911 -14.562 1.00 98.19 384 THR A CA 1
ATOM 2803 C C . THR A 1 384 ? 16.937 2.671 -14.675 1.00 98.19 384 THR A C 1
ATOM 2805 O O . THR A 1 384 ? 16.093 2.448 -13.815 1.00 98.19 384 THR A O 1
ATOM 2808 N N . VAL A 1 385 ? 17.135 1.868 -15.719 1.00 97.81 385 VAL A N 1
ATOM 2809 C CA . VAL A 1 385 ? 16.441 0.597 -15.965 1.00 97.81 385 VAL A CA 1
ATOM 2810 C C . VAL A 1 385 ? 17.513 -0.452 -16.256 1.00 97.81 385 VAL A C 1
ATOM 2812 O O . VAL A 1 385 ? 17.971 -0.562 -17.393 1.00 97.81 385 VAL A O 1
ATOM 2815 N N . SER A 1 386 ? 17.975 -1.170 -15.226 1.00 97.25 386 SER A N 1
ATOM 2816 C CA . SER A 1 386 ? 19.129 -2.077 -15.347 1.00 97.25 386 SER A CA 1
ATOM 2817 C C . SER A 1 386 ? 18.947 -3.426 -14.649 1.00 97.25 386 SER A C 1
ATOM 2819 O O . SER A 1 386 ? 18.323 -3.513 -13.592 1.00 97.25 386 SER A O 1
ATOM 2821 N N . GLY A 1 387 ? 19.485 -4.496 -15.238 1.00 96.38 387 GLY A N 1
ATOM 2822 C CA . GLY A 1 387 ? 19.473 -5.843 -14.653 1.00 96.38 387 GLY A CA 1
ATOM 2823 C C . GLY A 1 387 ? 18.091 -6.504 -14.562 1.00 96.38 387 GLY A C 1
ATOM 2824 O O . GLY A 1 387 ? 17.954 -7.537 -13.910 1.00 96.38 387 GLY A O 1
ATOM 2825 N N . ASN A 1 388 ? 17.041 -5.915 -15.147 1.00 97.38 388 ASN A N 1
ATOM 2826 C CA . ASN A 1 388 ? 15.679 -6.449 -15.055 1.00 97.38 388 ASN A CA 1
ATOM 2827 C C . ASN A 1 388 ? 15.490 -7.637 -16.006 1.00 97.38 388 ASN A C 1
ATOM 2829 O O . ASN A 1 388 ? 16.095 -7.682 -17.074 1.00 97.38 388 ASN A O 1
ATOM 2833 N N . LYS A 1 389 ? 14.589 -8.561 -15.670 1.00 95.94 389 LYS A N 1
ATOM 2834 C CA . LYS A 1 389 ? 14.139 -9.634 -16.565 1.00 95.94 389 LYS A CA 1
ATOM 2835 C C . LYS A 1 389 ? 12.731 -9.325 -17.060 1.00 95.94 389 LYS A C 1
ATOM 2837 O O . LYS A 1 389 ? 11.831 -9.153 -16.248 1.00 95.94 389 LYS A O 1
ATOM 2842 N N . ILE A 1 390 ? 12.553 -9.245 -18.376 1.00 93.88 390 ILE A N 1
ATOM 2843 C CA . ILE A 1 390 ? 11.328 -8.786 -19.041 1.00 93.88 390 ILE A CA 1
ATOM 2844 C C . ILE A 1 390 ? 10.899 -9.848 -20.067 1.00 93.88 390 ILE A C 1
ATOM 2846 O O . ILE A 1 390 ? 11.538 -9.997 -21.109 1.00 93.88 390 ILE A O 1
ATOM 2850 N N . THR A 1 391 ? 9.853 -10.632 -19.779 1.00 91.25 391 THR A N 1
ATOM 2851 C CA . THR A 1 391 ? 9.535 -11.849 -20.562 1.00 91.25 391 THR A CA 1
ATOM 2852 C C . THR A 1 391 ? 8.043 -12.108 -20.786 1.00 91.25 391 THR A C 1
ATOM 2854 O O . THR A 1 391 ? 7.243 -12.000 -19.866 1.00 91.25 391 THR A O 1
ATOM 2857 N N . GLY A 1 392 ? 7.675 -12.578 -21.982 1.00 83.75 392 GLY A N 1
ATOM 2858 C CA . GLY A 1 392 ? 6.322 -13.071 -22.287 1.00 83.75 392 GLY A CA 1
ATOM 2859 C C . GLY A 1 392 ? 5.208 -12.011 -22.261 1.00 83.75 392 GLY A C 1
ATOM 2860 O O . GLY A 1 392 ? 5.454 -10.824 -22.066 1.00 83.75 392 GLY A O 1
ATOM 2861 N N . GLY A 1 393 ? 3.964 -12.458 -22.445 1.00 82.62 393 GLY A N 1
ATOM 2862 C CA . GLY A 1 393 ? 2.789 -11.581 -22.526 1.00 82.62 393 GLY A CA 1
ATOM 2863 C C . GLY A 1 393 ? 2.584 -10.919 -23.888 1.00 82.62 393 GLY A C 1
ATOM 2864 O O . GLY A 1 393 ? 3.294 -11.192 -24.858 1.00 82.62 393 GLY A O 1
ATOM 2865 N N . ASP A 1 394 ? 1.593 -10.033 -23.930 1.00 84.94 394 ASP A N 1
ATOM 2866 C CA . ASP A 1 394 ? 1.059 -9.406 -25.145 1.00 84.94 394 ASP A CA 1
ATOM 2867 C C . ASP A 1 394 ? 1.607 -7.989 -25.383 1.00 84.94 394 ASP A C 1
ATOM 2869 O O . ASP A 1 394 ? 1.193 -7.298 -26.316 1.00 84.94 394 ASP A O 1
ATOM 2873 N N . MET A 1 395 ? 2.552 -7.536 -24.552 1.00 86.56 395 MET A N 1
ATOM 2874 C CA . MET A 1 395 ? 3.279 -6.276 -24.726 1.00 86.56 395 MET A CA 1
ATOM 2875 C C . MET A 1 395 ? 4.047 -6.228 -26.074 1.00 86.56 395 MET A C 1
ATOM 2877 O O . MET A 1 395 ? 4.013 -7.164 -26.878 1.00 86.56 395 MET A O 1
ATOM 2881 N N . VAL A 1 396 ? 4.720 -5.122 -26.388 1.00 85.12 396 VAL A N 1
ATOM 2882 C CA . VAL A 1 396 ? 5.359 -4.926 -27.711 1.00 85.12 396 VAL A CA 1
ATOM 2883 C C . VAL A 1 396 ? 6.813 -4.489 -27.629 1.00 85.12 396 VAL A C 1
ATOM 2885 O O . VAL A 1 396 ? 7.586 -4.806 -28.530 1.00 85.12 396 VAL A O 1
ATOM 2888 N N . TYR A 1 397 ? 7.196 -3.848 -26.528 1.00 88.25 397 TYR A N 1
ATOM 2889 C CA . TYR A 1 397 ? 8.552 -3.367 -26.286 1.00 88.25 397 TYR A CA 1
ATOM 2890 C C . TYR A 1 397 ? 9.040 -3.844 -24.919 1.00 88.25 397 TYR A C 1
ATOM 2892 O O . TYR A 1 397 ? 8.250 -3.949 -23.976 1.00 88.25 397 TYR A O 1
ATOM 2900 N N . ALA A 1 398 ? 10.344 -4.080 -24.782 1.00 90.25 398 ALA A N 1
ATOM 2901 C CA . ALA A 1 398 ? 10.939 -4.251 -23.458 1.00 90.25 398 ALA A CA 1
ATOM 2902 C C . ALA A 1 398 ? 10.897 -2.912 -22.700 1.00 90.25 398 ALA A C 1
ATOM 2904 O O . ALA A 1 398 ? 10.422 -2.857 -21.564 1.00 90.25 398 ALA A O 1
ATOM 2905 N N . VAL A 1 399 ? 11.296 -1.823 -23.373 1.00 92.69 399 VAL A N 1
ATOM 2906 C CA . VAL A 1 399 ? 11.260 -0.450 -22.857 1.00 92.69 399 VAL A CA 1
ATOM 2907 C C . VAL A 1 399 ? 10.621 0.500 -23.881 1.00 92.69 399 VAL A C 1
ATOM 2909 O O . VAL A 1 399 ? 11.145 0.726 -24.968 1.00 92.69 399 VAL A O 1
ATOM 2912 N N . LYS A 1 400 ? 9.485 1.111 -23.535 1.00 93.00 400 LYS A N 1
ATOM 2913 C CA . LYS A 1 400 ? 8.789 2.106 -24.366 1.00 93.00 400 LYS A CA 1
ATOM 2914 C C . LYS A 1 400 ? 9.137 3.523 -23.925 1.00 93.00 400 LYS A C 1
ATOM 2916 O O . LYS A 1 400 ? 8.845 3.923 -22.803 1.00 93.00 400 LYS A O 1
ATOM 2921 N N . PHE A 1 401 ? 9.642 4.329 -24.850 1.00 92.19 401 PHE A N 1
ATOM 2922 C CA . PHE A 1 401 ? 9.706 5.778 -24.710 1.00 92.19 401 PHE A CA 1
ATOM 2923 C C . PHE A 1 401 ? 8.355 6.389 -25.084 1.00 92.19 401 PHE A C 1
ATOM 2925 O O . PHE A 1 401 ? 8.052 6.625 -26.266 1.00 92.19 401 PHE A O 1
ATOM 2932 N N . ASN A 1 402 ? 7.521 6.640 -24.080 1.00 86.38 402 ASN A N 1
ATOM 2933 C CA . ASN A 1 402 ? 6.235 7.287 -24.277 1.00 86.38 402 ASN A CA 1
ATOM 2934 C C . ASN A 1 402 ? 6.369 8.813 -24.146 1.00 86.38 402 ASN A C 1
ATOM 2936 O O . ASN A 1 402 ? 7.199 9.324 -23.395 1.00 86.38 402 ASN A O 1
ATOM 2940 N N . GLN A 1 403 ? 5.598 9.552 -24.945 1.00 84.12 403 GLN A N 1
ATOM 2941 C CA . GLN A 1 403 ? 5.759 11.003 -25.132 1.00 84.12 403 GLN A CA 1
ATOM 2942 C C . GLN A 1 403 ? 7.172 11.399 -25.638 1.00 84.12 403 GLN A C 1
ATOM 2944 O O . GLN A 1 403 ? 7.896 10.573 -26.216 1.00 84.12 403 GLN A O 1
ATOM 2949 N N . ALA A 1 404 ? 7.532 12.682 -25.522 1.00 84.06 404 ALA A N 1
ATOM 2950 C CA . ALA A 1 404 ? 8.848 13.210 -25.887 1.00 84.06 404 ALA A CA 1
ATOM 2951 C C . ALA A 1 404 ? 9.839 12.996 -24.734 1.00 84.06 404 ALA A C 1
ATOM 2953 O O . ALA A 1 404 ? 9.572 13.399 -23.609 1.00 84.06 404 ALA A O 1
ATOM 2954 N N . GLN A 1 405 ? 10.976 12.360 -25.007 1.00 85.62 405 GLN A N 1
ATOM 2955 C CA . GLN A 1 405 ? 11.977 12.074 -23.978 1.00 85.62 405 GLN A CA 1
ATOM 2956 C C . GLN A 1 405 ? 12.854 13.289 -23.691 1.00 85.62 405 GLN A C 1
ATOM 2958 O O . GLN A 1 405 ? 13.134 14.095 -24.578 1.00 85.62 405 GLN A O 1
ATOM 2963 N N . ARG A 1 406 ? 13.329 13.381 -22.449 1.00 91.62 406 ARG A N 1
ATOM 2964 C CA . ARG A 1 406 ? 14.255 14.427 -21.991 1.00 91.62 406 ARG A CA 1
ATOM 2965 C C . ARG A 1 406 ? 15.708 13.942 -21.886 1.00 91.62 406 ARG A C 1
ATOM 2967 O O . ARG A 1 406 ? 16.612 14.762 -21.750 1.00 91.62 406 ARG A O 1
ATOM 2974 N N . GLY A 1 407 ? 15.929 12.632 -21.998 1.00 90.62 407 GLY A N 1
ATOM 2975 C CA . GLY A 1 407 ? 17.247 12.009 -22.128 1.00 90.62 407 GLY A CA 1
ATOM 2976 C C . GLY A 1 407 ? 17.970 11.761 -20.801 1.00 90.62 407 GLY A C 1
ATOM 2977 O O . GLY A 1 407 ? 17.388 11.899 -19.720 1.00 90.62 407 GLY A O 1
ATOM 2978 N N . SER A 1 408 ? 19.259 11.420 -20.876 1.00 96.06 408 SER A N 1
ATOM 2979 C CA . SER A 1 408 ? 20.104 11.059 -19.722 1.00 96.06 408 SER A CA 1
ATOM 2980 C C . SER A 1 408 ? 19.642 9.833 -18.932 1.00 96.06 408 SER A C 1
ATOM 2982 O O . SER A 1 408 ? 20.066 9.647 -17.793 1.00 96.06 408 SER A O 1
ATOM 2984 N N . ASN A 1 409 ? 18.792 8.991 -19.516 1.00 96.69 409 ASN A N 1
ATOM 2985 C CA . ASN A 1 409 ? 18.402 7.711 -18.940 1.00 96.69 409 ASN A CA 1
ATOM 2986 C C . ASN A 1 409 ? 19.542 6.688 -19.087 1.00 96.69 409 ASN A C 1
ATOM 2988 O O . ASN A 1 409 ? 20.390 6.813 -19.970 1.00 96.69 409 ASN A O 1
ATOM 2992 N N . LYS A 1 410 ? 19.567 5.673 -18.222 1.00 97.38 410 LYS A N 1
ATOM 2993 C CA . LYS A 1 410 ? 20.562 4.590 -18.214 1.00 97.38 410 LYS A CA 1
ATOM 2994 C C . LYS A 1 410 ? 19.834 3.255 -18.368 1.00 97.38 410 LYS A C 1
ATOM 2996 O O . LYS A 1 410 ? 19.126 2.859 -17.446 1.00 97.38 410 LYS A O 1
ATOM 3001 N N . ILE A 1 411 ? 19.950 2.593 -19.517 1.00 96.31 411 ILE A N 1
ATOM 3002 C CA . ILE A 1 411 ? 19.138 1.414 -19.859 1.00 96.31 411 ILE A CA 1
ATOM 3003 C C . ILE A 1 411 ? 20.033 0.314 -20.437 1.00 96.31 411 ILE A C 1
ATOM 3005 O O . ILE A 1 411 ? 20.481 0.415 -21.572 1.00 96.31 411 ILE A O 1
ATOM 3009 N N . GLY A 1 412 ? 20.294 -0.749 -19.681 1.00 95.00 412 GLY A N 1
ATOM 3010 C CA . GLY A 1 412 ? 21.167 -1.839 -20.130 1.00 95.00 412 GLY A CA 1
ATOM 3011 C C . GLY A 1 412 ? 21.132 -3.036 -19.191 1.00 95.00 412 GLY A C 1
ATOM 3012 O O . GLY A 1 412 ? 20.429 -3.005 -18.187 1.00 95.00 412 GLY A O 1
ATOM 3013 N N . HIS A 1 413 ? 21.841 -4.113 -19.533 1.00 94.38 413 HIS A N 1
ATOM 3014 C CA . HIS A 1 413 ? 21.875 -5.367 -18.753 1.00 94.38 413 HIS A CA 1
ATOM 3015 C C . HIS A 1 413 ? 20.496 -6.001 -18.482 1.00 94.38 413 HIS A C 1
ATOM 3017 O O . HIS A 1 413 ? 20.359 -6.871 -17.625 1.00 94.38 413 HIS A O 1
ATOM 3023 N N . ASN A 1 414 ? 19.451 -5.576 -19.201 1.00 93.19 414 ASN A N 1
ATOM 3024 C CA . ASN A 1 414 ? 18.112 -6.137 -19.071 1.00 93.19 414 ASN A CA 1
ATOM 3025 C C . ASN A 1 414 ? 18.016 -7.419 -19.907 1.00 93.19 414 ASN A C 1
ATOM 3027 O O . ASN A 1 414 ? 18.349 -7.428 -21.089 1.00 93.19 414 ASN A O 1
ATOM 3031 N N . GLN A 1 415 ? 17.527 -8.497 -19.304 1.00 91.50 415 GLN A N 1
ATOM 3032 C CA . GLN A 1 415 ? 17.287 -9.768 -19.975 1.00 91.50 415 GLN A CA 1
ATOM 3033 C C . GLN A 1 415 ? 15.887 -9.759 -20.586 1.00 91.50 415 GLN A C 1
ATOM 3035 O O . GLN A 1 415 ? 14.894 -9.755 -19.858 1.00 91.50 415 GLN A O 1
ATOM 3040 N N . PHE A 1 416 ? 15.789 -9.807 -21.911 1.00 85.00 416 PHE A N 1
ATOM 3041 C CA . PHE A 1 416 ? 14.517 -9.944 -22.617 1.00 85.00 416 PHE A CA 1
ATOM 3042 C C . PHE A 1 416 ? 14.575 -11.088 -23.629 1.00 85.00 416 PHE A C 1
ATOM 3044 O O . PHE A 1 416 ? 15.504 -11.197 -24.424 1.00 85.00 416 PHE A O 1
ATOM 3051 N N . ALA A 1 417 ? 13.573 -11.966 -23.584 1.00 66.81 417 ALA A N 1
ATOM 3052 C CA . ALA A 1 417 ? 13.483 -13.143 -24.444 1.00 66.81 417 ALA A CA 1
ATOM 3053 C C . ALA A 1 417 ? 12.356 -12.947 -25.467 1.00 66.81 417 ALA A C 1
ATOM 3055 O O . ALA A 1 417 ? 11.207 -13.304 -25.198 1.00 66.81 417 ALA A O 1
ATOM 3056 N N . TRP A 1 418 ? 12.667 -12.334 -26.617 1.00 63.56 418 TRP A N 1
ATOM 3057 C CA . TRP A 1 418 ? 11.672 -12.061 -27.660 1.00 63.56 418 TRP A CA 1
ATOM 3058 C C . TRP A 1 418 ? 12.246 -11.815 -29.060 1.00 63.56 418 TRP A C 1
ATOM 3060 O O . TRP A 1 418 ? 13.426 -11.531 -29.227 1.00 63.56 418 TRP A O 1
ATOM 3070 N N . ASN A 1 419 ? 11.358 -11.857 -30.057 1.00 64.75 419 ASN A N 1
ATOM 3071 C CA . ASN A 1 419 ? 11.565 -11.473 -31.450 1.00 64.75 419 ASN A CA 1
ATOM 3072 C C . ASN A 1 419 ? 11.021 -10.063 -31.790 1.00 64.75 419 ASN A C 1
ATOM 3074 O O . ASN A 1 419 ? 11.026 -9.689 -32.961 1.00 64.75 419 ASN A O 1
ATOM 3078 N N . LYS A 1 420 ? 10.534 -9.291 -30.804 1.00 70.31 420 LYS A N 1
ATOM 3079 C CA . LYS A 1 420 ? 10.142 -7.876 -30.969 1.00 70.31 420 LYS A CA 1
ATOM 3080 C C . LYS A 1 420 ? 11.283 -6.926 -30.577 1.00 70.31 420 LYS A C 1
ATOM 3082 O O . LYS A 1 420 ? 12.265 -7.334 -29.963 1.00 70.31 420 LYS A O 1
ATOM 3087 N N . ALA A 1 421 ? 11.147 -5.652 -30.943 1.00 77.75 421 ALA A N 1
ATOM 3088 C CA . ALA A 1 421 ? 12.138 -4.618 -30.661 1.00 77.75 421 ALA A CA 1
ATOM 3089 C C . ALA A 1 421 ? 12.244 -4.294 -29.158 1.00 77.75 421 ALA A C 1
ATOM 3091 O O . ALA A 1 421 ? 11.236 -4.206 -28.458 1.00 77.75 421 ALA A O 1
ATOM 3092 N N . GLU A 1 422 ? 13.463 -4.030 -28.679 1.00 84.38 422 GLU A N 1
ATOM 3093 C CA . GLU A 1 422 ? 13.697 -3.549 -27.310 1.00 84.38 422 GLU A CA 1
ATOM 3094 C C . GLU A 1 422 ? 13.007 -2.194 -27.071 1.00 84.38 422 GLU A C 1
ATOM 3096 O O . GLU A 1 422 ? 12.310 -2.031 -26.069 1.00 84.38 422 GLU A O 1
ATOM 3101 N N . PHE A 1 423 ? 13.136 -1.269 -28.034 1.00 90.19 423 PHE A N 1
ATOM 3102 C CA . PHE A 1 423 ? 12.624 0.103 -27.974 1.00 90.19 423 PHE A CA 1
ATOM 3103 C C . PHE A 1 423 ? 11.610 0.420 -29.081 1.00 90.19 423 PHE A C 1
ATOM 3105 O O . PHE A 1 423 ? 11.747 -0.032 -30.216 1.00 90.19 423 PHE A O 1
ATOM 3112 N N . ASN A 1 424 ? 10.642 1.295 -28.782 1.00 90.75 424 ASN A N 1
ATOM 3113 C CA . ASN A 1 424 ? 9.685 1.833 -29.767 1.00 90.75 424 ASN A CA 1
ATOM 3114 C C . ASN A 1 424 ? 10.221 3.018 -30.591 1.00 90.75 424 ASN A C 1
ATOM 3116 O O . ASN A 1 424 ? 9.635 3.395 -31.603 1.00 90.75 424 ASN A O 1
ATOM 3120 N N . LYS A 1 425 ? 11.293 3.658 -30.120 1.00 89.81 425 LYS A N 1
ATOM 3121 C CA . LYS A 1 425 ? 11.936 4.840 -30.706 1.00 89.81 425 LYS A CA 1
ATOM 3122 C C . LYS A 1 425 ? 13.437 4.730 -30.466 1.00 89.81 425 LYS A C 1
ATOM 3124 O O . LYS A 1 425 ? 13.859 4.116 -29.489 1.00 89.81 425 LYS A O 1
ATOM 3129 N N . LYS A 1 426 ? 14.245 5.372 -31.311 1.00 90.19 426 LYS A N 1
ATOM 3130 C CA . LYS A 1 426 ? 15.686 5.490 -31.057 1.00 90.19 426 LYS A CA 1
ATOM 3131 C C . LYS A 1 426 ? 15.920 6.270 -29.743 1.00 90.19 426 LYS A C 1
ATOM 3133 O O . LYS A 1 426 ? 15.342 7.352 -29.614 1.00 90.19 426 LYS A O 1
ATOM 3138 N N . PRO A 1 427 ? 16.760 5.773 -28.813 1.00 91.75 427 PRO A N 1
ATOM 3139 C CA . PRO A 1 427 ? 17.217 6.539 -27.652 1.00 91.75 427 PRO A CA 1
ATOM 3140 C C . PRO A 1 427 ? 17.860 7.877 -28.049 1.00 91.75 427 PRO A C 1
ATOM 3142 O O . PRO A 1 427 ? 18.389 8.023 -29.159 1.00 91.75 427 PRO A O 1
ATOM 3145 N N . LEU A 1 428 ? 17.839 8.860 -27.149 1.00 93.50 428 LEU A N 1
ATOM 3146 C CA . LEU A 1 428 ? 18.521 10.133 -27.370 1.00 93.50 428 LEU A CA 1
ATOM 3147 C C . LEU A 1 428 ? 20.034 9.964 -27.210 1.00 93.50 428 LEU A C 1
ATOM 3149 O O . LEU A 1 428 ? 20.506 9.112 -26.467 1.00 93.50 428 LEU A O 1
ATOM 3153 N N . ALA A 1 429 ? 20.816 10.829 -27.860 1.00 94.00 429 ALA A N 1
ATOM 3154 C CA . ALA A 1 429 ? 22.281 10.792 -27.776 1.00 94.00 429 ALA A CA 1
ATOM 3155 C C . ALA A 1 429 ? 22.840 11.073 -26.363 1.00 94.00 429 ALA A C 1
ATOM 3157 O O . ALA A 1 429 ? 24.028 10.877 -26.128 1.00 94.00 429 ALA A O 1
ATOM 3158 N N . SER A 1 430 ? 22.003 11.558 -25.440 1.00 95.44 430 SER A N 1
ATOM 3159 C CA . SER A 1 430 ? 22.339 11.734 -24.026 1.00 95.44 430 SER A CA 1
ATOM 3160 C C . SER A 1 430 ? 21.963 10.536 -23.149 1.00 95.44 430 SER A C 1
ATOM 3162 O O . SER A 1 430 ? 22.345 10.534 -21.981 1.00 95.44 430 SER A O 1
ATOM 3164 N N . ASP A 1 431 ? 21.212 9.554 -23.660 1.00 95.88 431 ASP A N 1
ATOM 3165 C CA . ASP A 1 431 ? 20.924 8.300 -22.958 1.00 95.88 431 ASP A CA 1
ATOM 3166 C C . ASP A 1 431 ? 22.128 7.345 -23.046 1.00 95.88 431 ASP A C 1
ATOM 3168 O O . ASP A 1 431 ? 22.845 7.306 -24.047 1.00 95.88 431 ASP A O 1
ATOM 3172 N N . VAL A 1 432 ? 22.337 6.544 -22.001 1.00 96.25 432 VAL A N 1
ATOM 3173 C CA . VAL A 1 432 ? 23.390 5.524 -21.923 1.00 96.25 432 VAL A CA 1
ATOM 3174 C C . VAL A 1 432 ? 22.737 4.150 -22.040 1.00 96.25 432 VAL A C 1
ATOM 3176 O O . VAL A 1 432 ? 21.925 3.786 -21.189 1.00 96.25 432 VAL A O 1
ATOM 3179 N N . ILE A 1 433 ? 23.067 3.406 -23.098 1.00 94.19 433 ILE A N 1
ATOM 3180 C CA . ILE A 1 433 ? 22.342 2.195 -23.508 1.00 94.19 433 ILE A CA 1
ATOM 3181 C C . ILE A 1 433 ? 23.271 0.970 -23.568 1.00 94.19 433 ILE A C 1
ATOM 3183 O O . ILE A 1 433 ? 24.452 1.102 -23.901 1.00 94.19 433 ILE A O 1
ATOM 3187 N N . GLY A 1 434 ? 22.728 -0.216 -23.282 1.00 90.44 434 GLY A N 1
ATOM 3188 C CA . GLY A 1 434 ? 23.430 -1.499 -23.386 1.00 90.44 434 GLY A CA 1
ATOM 3189 C C . GLY A 1 434 ? 24.553 -1.633 -22.358 1.00 90.44 434 GLY A C 1
ATOM 3190 O O . GLY A 1 434 ? 24.431 -1.133 -21.241 1.00 90.44 434 GLY A O 1
ATOM 3191 N N . ASP A 1 435 ? 25.660 -2.265 -22.747 1.00 89.69 435 ASP A N 1
ATOM 3192 C CA . ASP A 1 435 ? 26.790 -2.577 -21.856 1.00 89.69 435 ASP A CA 1
ATOM 3193 C C . ASP A 1 435 ? 27.450 -1.337 -21.222 1.00 89.69 435 ASP A C 1
ATOM 3195 O O . ASP A 1 435 ? 28.111 -1.443 -20.193 1.00 89.69 435 ASP A O 1
ATOM 3199 N N . SER A 1 436 ? 27.245 -0.149 -21.807 1.00 91.31 436 SER A N 1
ATOM 3200 C CA . SER A 1 436 ? 27.712 1.130 -21.247 1.00 91.31 436 SER A CA 1
ATOM 3201 C C . SER A 1 436 ? 26.890 1.609 -20.040 1.00 91.31 436 SER A C 1
ATOM 3203 O O . SER A 1 436 ? 27.312 2.529 -19.337 1.00 91.31 436 SER A O 1
ATOM 3205 N N . ALA A 1 437 ? 25.692 1.059 -19.814 1.00 93.81 437 ALA A N 1
ATOM 3206 C CA . ALA A 1 437 ? 24.894 1.370 -18.632 1.00 93.81 437 ALA A CA 1
ATOM 3207 C C . ALA A 1 437 ? 25.473 0.660 -17.387 1.00 93.81 437 ALA A C 1
ATOM 3209 O O . ALA A 1 437 ? 26.142 -0.363 -17.528 1.00 93.81 437 ALA A O 1
ATOM 3210 N N . PRO A 1 438 ? 25.215 1.149 -16.159 1.00 92.81 438 PRO A N 1
ATOM 3211 C CA . PRO A 1 438 ? 25.704 0.488 -14.948 1.00 92.81 438 PRO A CA 1
ATOM 3212 C C . PRO A 1 438 ? 25.104 -0.913 -14.775 1.00 92.81 438 PRO A C 1
ATOM 3214 O O . PRO A 1 438 ? 23.876 -1.053 -14.781 1.00 92.81 438 PRO A O 1
ATOM 3217 N N . ASP A 1 439 ? 25.950 -1.925 -14.563 1.00 93.62 439 ASP A N 1
ATOM 3218 C CA . ASP A 1 439 ? 25.532 -3.223 -14.021 1.00 93.62 439 ASP A CA 1
ATOM 3219 C C . ASP A 1 439 ? 25.656 -3.190 -12.492 1.00 93.62 439 ASP A C 1
ATOM 3221 O O . ASP A 1 439 ? 26.729 -2.962 -11.934 1.00 93.62 439 ASP A O 1
ATOM 3225 N N . TYR A 1 440 ? 24.535 -3.398 -11.809 1.00 95.75 440 TYR A N 1
ATOM 3226 C CA . TYR A 1 440 ? 24.465 -3.389 -10.349 1.00 95.75 440 TYR A CA 1
ATOM 3227 C C . TYR A 1 440 ? 24.733 -4.762 -9.720 1.00 95.75 440 TYR A C 1
ATOM 3229 O O . TYR A 1 440 ? 24.820 -4.857 -8.495 1.00 95.75 440 TYR A O 1
ATOM 3237 N N . HIS A 1 441 ? 24.831 -5.828 -10.525 1.00 93.75 441 HIS A N 1
ATOM 3238 C CA . HIS A 1 441 ? 25.032 -7.214 -10.089 1.00 93.75 441 HIS A CA 1
ATOM 3239 C C . HIS A 1 441 ? 24.068 -7.673 -8.969 1.00 93.75 441 HIS A C 1
ATOM 3241 O O . HIS A 1 441 ? 24.417 -8.483 -8.107 1.00 93.75 441 HIS A O 1
ATOM 3247 N N . ILE A 1 442 ? 22.831 -7.158 -8.970 1.00 97.44 442 ILE A N 1
ATOM 3248 C CA . ILE A 1 442 ? 21.772 -7.577 -8.044 1.00 97.44 442 ILE A CA 1
ATOM 3249 C C . ILE A 1 442 ? 21.027 -8.769 -8.651 1.00 97.44 442 ILE A C 1
ATOM 3251 O O . ILE A 1 442 ? 20.439 -8.665 -9.724 1.00 97.44 442 ILE A O 1
ATOM 3255 N N . ALA A 1 443 ? 21.003 -9.897 -7.939 1.00 96.06 443 ALA A N 1
ATOM 3256 C CA . ALA A 1 443 ? 20.215 -11.058 -8.339 1.00 96.06 443 ALA A CA 1
ATOM 3257 C C . ALA A 1 443 ? 18.702 -10.811 -8.181 1.00 96.06 443 ALA A C 1
ATOM 3259 O O . ALA A 1 443 ? 18.252 -10.211 -7.197 1.00 96.06 443 ALA A O 1
ATOM 3260 N N . LEU A 1 444 ? 17.917 -11.336 -9.126 1.00 96.94 444 LEU A N 1
ATOM 3261 C CA . LEU A 1 444 ? 16.456 -11.431 -9.027 1.00 96.94 444 LEU A CA 1
ATOM 3262 C C . LEU A 1 444 ? 16.052 -12.328 -7.844 1.00 96.94 444 LEU A C 1
ATOM 3264 O O . LEU A 1 444 ? 16.797 -13.233 -7.465 1.00 96.94 444 LEU A O 1
ATOM 3268 N N . LEU A 1 445 ? 14.844 -12.135 -7.306 1.00 96.38 445 LEU A N 1
ATOM 3269 C CA . LEU A 1 445 ? 14.267 -13.098 -6.362 1.00 96.38 445 LEU A CA 1
ATOM 3270 C C . LEU A 1 445 ? 13.886 -14.389 -7.088 1.00 96.38 445 LEU A C 1
ATOM 3272 O O . LEU A 1 445 ? 13.194 -14.340 -8.105 1.00 96.38 445 LEU A O 1
ATOM 3276 N N . ASN A 1 446 ? 14.269 -15.541 -6.541 1.00 96.25 446 ASN A N 1
ATOM 3277 C CA . ASN A 1 446 ? 13.831 -16.844 -7.044 1.00 96.25 446 ASN A CA 1
ATOM 3278 C C . ASN A 1 446 ? 12.363 -17.148 -6.660 1.00 96.25 446 ASN A C 1
ATOM 3280 O O . ASN A 1 446 ? 11.738 -16.406 -5.901 1.00 96.25 446 ASN A O 1
ATOM 3284 N N . ALA A 1 447 ? 11.795 -18.232 -7.196 1.00 95.25 447 ALA A N 1
ATOM 3285 C CA . ALA A 1 447 ? 10.388 -18.578 -6.974 1.00 95.25 447 ALA A CA 1
ATOM 3286 C C . ALA A 1 447 ? 10.040 -18.797 -5.487 1.00 95.25 447 ALA A C 1
ATOM 3288 O O . ALA A 1 447 ? 9.013 -18.298 -5.034 1.00 95.25 447 ALA A O 1
ATOM 3289 N N . ASP A 1 448 ? 10.908 -19.456 -4.715 1.00 96.81 448 ASP A N 1
ATOM 3290 C CA . ASP A 1 448 ? 10.673 -19.737 -3.291 1.00 96.81 448 ASP A CA 1
ATOM 3291 C C . ASP A 1 448 ? 10.721 -18.458 -2.443 1.00 96.81 448 ASP A C 1
ATOM 3293 O O . ASP A 1 448 ? 9.872 -18.235 -1.580 1.00 96.81 448 ASP A O 1
ATOM 3297 N N . GLN A 1 449 ? 11.670 -17.562 -2.737 1.00 97.44 449 GLN A N 1
ATOM 3298 C CA . GLN A 1 449 ? 11.749 -16.229 -2.133 1.00 97.44 449 GLN A CA 1
ATOM 3299 C C . GLN A 1 449 ? 10.488 -15.406 -2.420 1.00 97.44 449 GLN A C 1
ATOM 3301 O O . GLN A 1 449 ? 10.038 -14.664 -1.548 1.00 97.44 449 GLN A O 1
ATOM 3306 N N . ARG A 1 450 ? 9.894 -15.557 -3.612 1.00 96.81 450 ARG A N 1
ATOM 3307 C CA . ARG A 1 450 ? 8.609 -14.929 -3.953 1.00 96.81 450 ARG A CA 1
ATOM 3308 C C . ARG A 1 450 ? 7.424 -15.573 -3.245 1.00 96.81 450 ARG A C 1
ATOM 3310 O O . ARG A 1 450 ? 6.580 -14.849 -2.733 1.00 96.81 450 ARG A O 1
ATOM 3317 N N . ALA A 1 451 ? 7.380 -16.899 -3.150 1.00 94.62 451 ALA A N 1
ATOM 3318 C CA . ALA A 1 451 ? 6.325 -17.612 -2.432 1.00 94.62 451 ALA A CA 1
ATOM 3319 C C . ALA A 1 451 ? 6.335 -17.311 -0.918 1.00 94.62 451 ALA A C 1
ATOM 3321 O O . ALA A 1 451 ? 5.285 -17.292 -0.278 1.00 94.62 451 ALA A O 1
ATOM 3322 N N . ALA A 1 452 ? 7.509 -17.029 -0.345 1.00 95.88 452 ALA A N 1
ATOM 3323 C CA . ALA A 1 452 ? 7.660 -16.647 1.057 1.00 95.88 452 ALA A CA 1
ATOM 3324 C C . ALA A 1 452 ? 7.178 -15.215 1.378 1.00 95.88 452 ALA A C 1
ATOM 3326 O O . ALA A 1 452 ? 6.886 -14.926 2.545 1.00 95.88 452 ALA A O 1
ATOM 3327 N N . ILE A 1 453 ? 7.076 -14.315 0.391 1.00 97.44 453 ILE A N 1
ATOM 3328 C CA . ILE A 1 453 ? 6.651 -12.920 0.596 1.00 97.44 453 ILE A CA 1
ATOM 3329 C C . ILE A 1 453 ? 5.222 -12.860 1.154 1.00 97.44 453 ILE A C 1
ATOM 3331 O O . ILE A 1 453 ? 4.300 -13.473 0.624 1.00 97.44 453 ILE A O 1
ATOM 3335 N N . ALA A 1 454 ? 5.049 -12.107 2.246 1.00 92.06 454 ALA A N 1
ATOM 3336 C CA . ALA A 1 454 ? 3.789 -11.945 2.981 1.00 92.06 454 ALA A 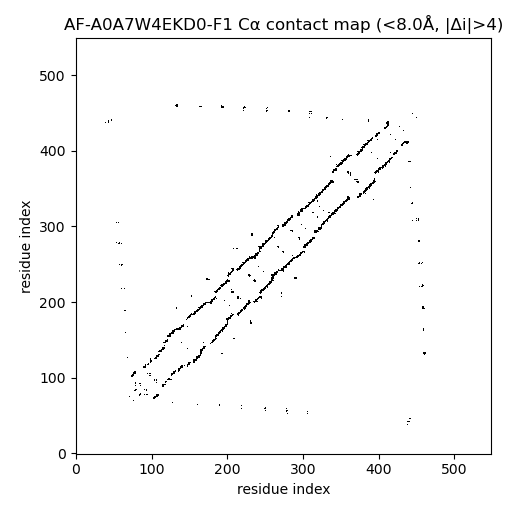CA 1
ATOM 3337 C C . ALA A 1 454 ? 3.085 -13.254 3.422 1.00 92.06 454 ALA A C 1
ATOM 3339 O O . ALA A 1 454 ? 1.935 -13.216 3.858 1.00 92.06 454 ALA A O 1
ATOM 3340 N N . SER A 1 455 ? 3.771 -14.404 3.381 1.00 93.75 455 SER A N 1
ATOM 3341 C CA . SER A 1 455 ? 3.241 -15.720 3.791 1.00 93.75 455 SER A CA 1
ATOM 3342 C C . SER A 1 455 ? 2.755 -15.764 5.247 1.00 93.75 455 SER A C 1
ATOM 3344 O O . SER A 1 455 ? 1.815 -16.482 5.570 1.00 93.75 455 SER A O 1
ATOM 3346 N N . ASN A 1 456 ? 3.365 -14.950 6.113 1.00 92.19 456 ASN A N 1
ATOM 3347 C CA . ASN A 1 456 ? 3.028 -14.815 7.530 1.00 92.19 456 ASN A CA 1
ATOM 3348 C C . ASN A 1 456 ? 2.093 -13.622 7.830 1.00 92.19 456 ASN A C 1
ATOM 3350 O O . ASN A 1 456 ? 1.984 -13.223 8.992 1.00 92.19 456 ASN A O 1
ATOM 3354 N N . ALA A 1 457 ? 1.476 -13.002 6.819 1.00 97.31 457 ALA A N 1
ATOM 3355 C CA . ALA A 1 457 ? 0.594 -11.854 7.012 1.00 97.31 457 ALA A CA 1
ATOM 3356 C C . ALA A 1 457 ? -0.761 -12.251 7.619 1.00 97.31 457 ALA A C 1
ATOM 3358 O O . ALA A 1 457 ? -1.330 -13.293 7.294 1.00 97.31 457 ALA A O 1
ATOM 3359 N N . GLY A 1 458 ? -1.324 -11.358 8.431 1.00 97.75 458 GLY A N 1
ATOM 3360 C CA . GLY A 1 458 ? -2.641 -11.513 9.041 1.00 97.75 458 GLY A CA 1
ATOM 3361 C C . GLY A 1 458 ? -2.591 -11.940 10.509 1.00 97.75 458 GLY A C 1
ATOM 3362 O O . GLY A 1 458 ? -1.504 -12.100 11.066 1.00 97.75 458 GLY A O 1
ATOM 3363 N N . PRO A 1 459 ? -3.759 -12.103 11.154 1.00 97.38 459 PRO A N 1
ATOM 3364 C CA . PRO A 1 459 ? -3.842 -12.540 12.541 1.00 97.38 459 PRO A CA 1
ATOM 3365 C C . PRO A 1 459 ? -3.233 -13.925 12.720 1.00 97.38 459 PRO A C 1
ATOM 3367 O O . PRO A 1 459 ? -3.407 -14.810 11.873 1.00 97.38 459 PRO A O 1
ATOM 3370 N N . THR A 1 460 ? -2.543 -14.116 13.841 1.00 96.56 460 THR A N 1
ATOM 3371 C CA . THR A 1 460 ? -1.927 -15.388 14.208 1.00 96.56 460 THR A CA 1
ATOM 3372 C C . THR A 1 460 ? -2.997 -16.477 14.237 1.00 96.56 460 THR A C 1
ATOM 3374 O O . THR A 1 460 ? -4.018 -16.352 14.917 1.00 96.56 460 THR A O 1
ATOM 3377 N N . GLN A 1 461 ? -2.780 -17.543 13.464 1.00 91.69 461 GLN A N 1
ATOM 3378 C CA . GLN A 1 461 ? -3.709 -18.665 13.397 1.00 91.69 461 GLN A CA 1
ATOM 3379 C C . GLN A 1 461 ? -3.611 -19.478 14.686 1.00 91.69 461 GLN A C 1
ATOM 3381 O O . GLN A 1 461 ? -2.572 -20.073 14.972 1.00 91.69 461 GLN A O 1
ATOM 3386 N N . VAL A 1 462 ? -4.689 -19.505 15.466 1.00 81.75 462 VAL A N 1
ATOM 3387 C CA . VAL A 1 462 ? -4.788 -20.363 16.649 1.00 81.75 462 VAL A CA 1
ATOM 3388 C C . VAL A 1 462 ? -5.430 -21.682 16.238 1.00 81.75 462 VAL A C 1
ATOM 3390 O O . VAL A 1 462 ? -6.516 -21.689 15.659 1.00 81.75 462 VAL A O 1
ATOM 3393 N N . ALA A 1 463 ? -4.767 -22.799 16.536 1.00 68.06 463 ALA A N 1
ATOM 3394 C CA . ALA A 1 463 ? -5.317 -24.123 16.280 1.00 68.06 463 ALA A CA 1
ATOM 3395 C C . ALA A 1 463 ? -6.590 -24.337 17.112 1.00 68.06 463 ALA A C 1
ATOM 3397 O O . ALA A 1 463 ? -6.546 -24.353 18.344 1.00 68.06 463 ALA A O 1
ATOM 3398 N N . THR A 1 464 ? -7.727 -24.526 16.444 1.00 52.44 464 THR A N 1
ATOM 3399 C CA . THR A 1 464 ? -8.955 -24.981 17.097 1.00 52.44 464 THR A CA 1
ATOM 3400 C C . THR A 1 464 ? -8.723 -26.401 17.629 1.00 52.44 464 THR A C 1
ATOM 3402 O O . THR A 1 464 ? -8.316 -27.264 16.843 1.00 52.44 464 THR A O 1
ATOM 3405 N N . PRO A 1 465 ? -8.966 -26.691 18.922 1.00 41.03 465 PRO A N 1
ATOM 3406 C CA . PRO A 1 465 ? -8.806 -28.043 19.448 1.00 41.03 465 PRO A CA 1
ATOM 3407 C C . PRO A 1 465 ? -9.689 -29.031 18.674 1.00 41.03 465 PRO A C 1
ATOM 3409 O O . PRO A 1 465 ? -10.913 -28.917 18.702 1.00 41.03 465 PRO A O 1
ATOM 3412 N N . GLY A 1 466 ? -9.068 -29.984 17.972 1.00 47.38 466 GLY A N 1
ATOM 3413 C CA . GLY A 1 466 ? -9.764 -31.000 17.173 1.00 47.38 466 GLY A CA 1
ATOM 3414 C C . GLY A 1 466 ? -9.448 -31.015 15.673 1.00 47.38 466 GLY A C 1
ATOM 3415 O O . GLY A 1 466 ? -9.870 -31.953 15.002 1.00 47.38 466 GLY A O 1
ATOM 3416 N N . THR A 1 467 ? -8.689 -30.055 15.136 1.00 35.06 467 THR A N 1
ATOM 3417 C CA . THR A 1 467 ? -8.213 -30.116 13.740 1.00 35.06 467 THR A CA 1
ATOM 3418 C C . THR A 1 467 ? -6.849 -30.818 13.675 1.00 35.06 467 THR A C 1
ATOM 3420 O O . THR A 1 467 ? -5.907 -30.315 14.293 1.00 35.06 467 THR A O 1
ATOM 3423 N N . PRO A 1 468 ? -6.689 -31.950 12.958 1.00 38.62 468 PRO A N 1
ATOM 3424 C CA . PRO A 1 468 ? -5.377 -32.556 12.748 1.00 38.62 468 PRO A CA 1
ATOM 3425 C C . PRO A 1 468 ? -4.458 -31.616 11.965 1.00 38.62 468 PRO A C 1
ATOM 3427 O O . PRO A 1 468 ? -4.893 -30.970 11.010 1.00 38.62 468 PRO A O 1
ATOM 3430 N N . ASP A 1 469 ? -3.190 -31.568 12.366 1.00 36.09 469 ASP A N 1
ATOM 3431 C CA . ASP A 1 469 ? -2.156 -30.795 11.683 1.00 36.09 469 ASP A CA 1
ATOM 3432 C C . ASP A 1 469 ? -2.020 -31.255 10.219 1.00 36.09 469 ASP A C 1
ATOM 3434 O O . ASP A 1 469 ? -1.965 -32.454 9.936 1.00 36.09 469 ASP A O 1
ATOM 3438 N N . SER A 1 470 ? -1.987 -30.317 9.267 1.00 40.16 470 SER A N 1
ATOM 3439 C CA . SER A 1 470 ? -2.039 -30.627 7.828 1.00 40.16 470 SER A CA 1
ATOM 3440 C C . SER A 1 470 ? -0.692 -31.071 7.243 1.00 40.16 470 SER A C 1
ATOM 3442 O O . SER A 1 470 ? -0.505 -31.104 6.027 1.00 40.16 470 SER A O 1
ATOM 3444 N N . THR A 1 471 ? 0.233 -31.506 8.099 1.00 36.53 471 THR A N 1
ATOM 3445 C CA . THR A 1 471 ? 1.531 -32.101 7.759 1.00 36.53 471 THR A CA 1
ATOM 3446 C C . THR A 1 471 ? 1.420 -33.553 7.257 1.00 36.53 471 THR A C 1
ATOM 3448 O O . THR A 1 471 ? 2.337 -34.359 7.424 1.00 36.53 471 THR A O 1
ATOM 3451 N N . TYR A 1 472 ? 0.331 -33.897 6.555 1.00 30.47 472 TYR A N 1
ATOM 3452 C CA . TYR A 1 472 ? 0.215 -35.173 5.850 1.00 30.47 472 TYR A CA 1
ATOM 3453 C C . TYR A 1 472 ? 1.002 -35.139 4.534 1.00 30.47 472 TYR A C 1
ATOM 3455 O O . TYR A 1 472 ? 0.511 -34.692 3.495 1.00 30.47 472 TYR A O 1
ATOM 3463 N N . LYS A 1 473 ? 2.230 -35.665 4.565 1.00 33.03 473 LYS A N 1
ATOM 3464 C CA . LYS A 1 473 ? 2.886 -36.167 3.353 1.00 33.03 473 LYS A CA 1
ATOM 3465 C C . LYS A 1 473 ? 2.229 -37.502 2.976 1.00 33.03 473 LYS A C 1
ATOM 3467 O O . LYS A 1 473 ? 2.208 -38.392 3.823 1.00 33.03 473 LYS A O 1
ATOM 3472 N N . PRO A 1 474 ? 1.729 -37.685 1.742 1.00 35.28 474 PRO A N 1
ATOM 3473 C CA . PRO A 1 474 ? 1.304 -39.001 1.287 1.00 35.28 474 PRO A CA 1
ATOM 3474 C C . PRO A 1 474 ? 2.526 -39.914 1.161 1.00 35.28 474 PRO A C 1
ATOM 3476 O O . PRO A 1 474 ? 3.444 -39.608 0.401 1.00 35.28 474 PRO A O 1
ATOM 3479 N N . ASP A 1 475 ? 2.530 -41.032 1.886 1.00 31.55 475 ASP A N 1
ATOM 3480 C CA . ASP A 1 475 ? 3.518 -42.090 1.676 1.00 31.55 475 ASP A CA 1
ATOM 3481 C C . ASP A 1 475 ? 3.393 -42.656 0.254 1.00 31.55 475 ASP A C 1
ATOM 3483 O O . ASP A 1 475 ? 2.294 -42.984 -0.207 1.00 31.55 475 ASP A O 1
ATOM 3487 N N . GLU A 1 476 ? 4.525 -42.841 -0.427 1.00 39.69 476 GLU A N 1
ATOM 3488 C CA . GLU A 1 476 ? 4.580 -43.507 -1.729 1.00 39.69 476 GLU A CA 1
ATOM 3489 C C . GLU A 1 476 ? 4.143 -44.977 -1.617 1.00 39.69 476 GLU A C 1
ATOM 3491 O O . GLU A 1 476 ? 4.946 -45.883 -1.377 1.00 39.69 476 GLU A O 1
ATOM 3496 N N . LYS A 1 477 ? 2.858 -45.254 -1.854 1.00 32.78 477 LYS A N 1
ATOM 3497 C CA . LYS A 1 477 ? 2.374 -46.621 -2.073 1.00 32.78 477 LYS A CA 1
ATOM 3498 C C . LYS A 1 477 ? 2.261 -46.932 -3.560 1.00 32.78 477 LYS A C 1
ATOM 3500 O O . LYS A 1 477 ? 1.320 -46.533 -4.235 1.00 32.78 477 LYS A O 1
ATOM 3505 N N . LYS A 1 478 ? 3.290 -47.659 -4.008 1.00 30.27 478 LYS A N 1
ATOM 3506 C CA . LYS A 1 478 ? 3.389 -48.568 -5.162 1.00 30.27 478 LYS A CA 1
ATOM 3507 C C . LYS A 1 478 ? 2.213 -48.569 -6.147 1.00 30.27 478 LYS A C 1
ATOM 3509 O O . LYS A 1 478 ? 1.098 -48.956 -5.812 1.00 30.27 478 LYS A O 1
ATOM 3514 N N . LYS A 1 479 ? 2.551 -48.328 -7.419 1.00 35.09 479 LYS A N 1
ATOM 3515 C CA . LYS A 1 479 ? 1.789 -48.847 -8.562 1.00 35.09 479 LYS A CA 1
ATOM 3516 C C . LYS A 1 479 ? 1.599 -50.357 -8.405 1.00 35.09 479 LYS A C 1
ATOM 3518 O O . LYS A 1 479 ? 2.588 -51.070 -8.243 1.00 35.09 479 LYS A O 1
ATOM 3523 N N . GLU A 1 480 ? 0.372 -50.825 -8.564 1.00 29.69 480 GLU A N 1
ATOM 3524 C CA . GLU A 1 480 ? 0.089 -52.220 -8.882 1.00 29.69 480 GLU A CA 1
ATOM 3525 C C . GLU A 1 480 ? -1.006 -52.248 -9.954 1.00 29.69 480 GLU A C 1
ATOM 3527 O O . GLU A 1 480 ? -1.990 -51.509 -9.880 1.00 29.69 480 GLU A O 1
ATOM 3532 N N . ASP A 1 481 ? -0.769 -53.009 -11.021 1.00 37.50 481 ASP A N 1
ATOM 3533 C CA . ASP A 1 481 ? -1.618 -53.021 -12.210 1.00 37.50 481 ASP A CA 1
ATOM 3534 C C . ASP A 1 481 ? -2.968 -53.693 -11.943 1.00 37.50 481 ASP A C 1
ATOM 3536 O O . ASP A 1 481 ? -3.041 -54.752 -11.318 1.00 37.50 481 ASP A O 1
ATOM 3540 N N . THR A 1 482 ? -4.042 -53.207 -12.569 1.00 31.16 482 THR A N 1
ATOM 3541 C CA . THR A 1 482 ? -5.114 -54.125 -12.987 1.00 31.16 482 THR A CA 1
ATOM 3542 C C . THR A 1 482 ? -5.822 -53.666 -14.257 1.00 31.16 482 THR A C 1
ATOM 3544 O O . THR A 1 482 ? -6.128 -52.494 -14.462 1.00 31.16 482 THR A O 1
ATOM 3547 N N . LYS A 1 483 ? -6.036 -54.627 -15.161 1.00 31.78 483 LYS A N 1
ATOM 3548 C CA . LYS A 1 483 ? -6.557 -54.414 -16.515 1.00 31.78 483 LYS A CA 1
ATOM 3549 C C . LYS A 1 483 ? -8.076 -54.233 -16.545 1.00 31.78 483 LYS A C 1
ATOM 3551 O O . LYS A 1 483 ? -8.802 -54.807 -15.742 1.00 31.78 483 LYS A O 1
ATOM 3556 N N . LYS A 1 484 ? -8.509 -53.541 -17.605 1.00 32.97 484 LYS A N 1
ATOM 3557 C CA . LYS A 1 484 ? -9.841 -53.578 -18.234 1.00 32.97 484 LYS A CA 1
ATOM 3558 C C . LYS A 1 484 ? -10.666 -54.843 -17.951 1.00 32.97 484 LYS A C 1
ATOM 3560 O O . LYS A 1 484 ? -10.187 -55.954 -18.188 1.00 32.97 484 LYS A O 1
ATOM 3565 N N . LYS A 1 485 ? -11.970 -54.640 -17.754 1.00 29.55 485 LYS A N 1
ATOM 3566 C CA . LYS A 1 485 ? -12.997 -55.425 -18.449 1.00 29.55 485 LYS A CA 1
ATOM 3567 C C . LYS A 1 485 ? -14.181 -54.537 -18.822 1.00 29.55 485 LYS A C 1
ATOM 3569 O O . LYS A 1 485 ? -14.795 -53.925 -17.955 1.00 29.55 485 LYS A O 1
ATOM 3574 N N . ASP A 1 486 ? -14.464 -54.474 -20.117 1.00 35.22 486 ASP A N 1
ATOM 3575 C CA . ASP A 1 486 ? -15.749 -54.022 -20.638 1.00 35.22 486 ASP A CA 1
ATOM 3576 C C . ASP A 1 486 ? -16.842 -55.013 -20.219 1.00 35.22 486 ASP A C 1
ATOM 3578 O O . ASP A 1 486 ? -16.582 -56.217 -20.210 1.00 35.22 486 ASP A O 1
ATOM 3582 N N . ASP A 1 487 ? -18.074 -54.547 -20.001 1.00 32.34 487 ASP A N 1
ATOM 3583 C CA . ASP A 1 487 ? -19.225 -55.372 -20.369 1.00 32.34 487 ASP A CA 1
ATOM 3584 C C . ASP A 1 487 ? -20.471 -54.559 -20.744 1.00 32.34 487 ASP A C 1
ATOM 3586 O O . ASP A 1 487 ? -20.807 -53.534 -20.148 1.00 32.34 487 ASP A O 1
ATOM 3590 N N . LYS A 1 488 ? -21.155 -55.024 -21.793 1.00 32.59 488 LYS A N 1
ATOM 3591 C CA . LYS A 1 488 ? -22.357 -54.398 -22.364 1.00 32.59 488 LYS A CA 1
ATOM 3592 C C . LYS A 1 488 ? -23.603 -54.795 -21.577 1.00 32.59 488 LYS A C 1
ATOM 3594 O O . LYS A 1 488 ? -23.810 -55.980 -21.323 1.00 32.59 488 LYS A O 1
ATOM 3599 N N . LYS A 1 489 ? -24.577 -53.883 -21.457 1.00 30.67 489 LYS A N 1
ATOM 3600 C CA . LYS A 1 489 ? -25.993 -54.294 -21.502 1.00 30.67 489 LYS A CA 1
ATOM 3601 C C . LYS A 1 489 ? -26.898 -53.279 -22.203 1.00 30.67 489 LYS A C 1
ATOM 3603 O O . LYS A 1 489 ? -26.775 -52.077 -22.016 1.00 30.67 489 LYS A O 1
ATOM 3608 N N . LYS A 1 490 ? -27.779 -53.806 -23.061 1.00 30.62 490 LYS A N 1
ATOM 3609 C CA . LYS A 1 490 ? -28.774 -53.088 -23.876 1.00 30.62 490 LYS A CA 1
ATOM 3610 C C . LYS A 1 490 ? -30.176 -53.256 -23.285 1.00 30.62 490 LYS A C 1
ATOM 3612 O O . LYS A 1 490 ? -30.573 -54.390 -23.040 1.00 30.62 490 LYS A O 1
ATOM 3617 N N . SER A 1 491 ? -30.955 -52.178 -23.302 1.00 30.73 491 SER A N 1
ATOM 3618 C CA . SER A 1 491 ? -32.408 -52.144 -23.577 1.00 30.73 491 SER A CA 1
ATOM 3619 C C . SER A 1 491 ? -32.773 -50.670 -23.832 1.00 30.73 491 SER A C 1
ATOM 3621 O O . SER A 1 491 ? -32.439 -49.834 -23.004 1.00 30.73 491 SER A O 1
ATOM 3623 N N . ARG A 1 492 ? -33.211 -50.239 -25.028 1.00 29.09 492 ARG A N 1
ATOM 3624 C CA . ARG A 1 492 ? -34.579 -50.373 -25.592 1.00 29.09 492 ARG A CA 1
ATOM 3625 C C . ARG A 1 492 ? -35.674 -49.976 -24.586 1.00 29.09 492 ARG A C 1
ATOM 3627 O O . ARG A 1 492 ? -35.683 -50.551 -23.508 1.00 29.09 492 ARG A O 1
ATOM 3634 N N . SER A 1 493 ? -36.668 -49.138 -24.886 1.00 30.47 493 SER A N 1
ATOM 3635 C CA . SER A 1 493 ? -36.961 -48.182 -25.989 1.00 30.47 493 SER A CA 1
ATOM 3636 C C . SER A 1 493 ? -38.412 -47.722 -25.782 1.00 30.47 493 SER A C 1
ATOM 3638 O O . SER A 1 493 ? -39.207 -48.622 -25.535 1.00 30.47 493 SER A O 1
ATOM 3640 N N . HIS A 1 494 ? -38.777 -46.443 -25.948 1.00 29.27 494 HIS A N 1
ATOM 3641 C CA . HIS A 1 494 ? -40.148 -46.008 -26.305 1.00 29.27 494 HIS A CA 1
ATOM 3642 C C . HIS A 1 494 ? -40.148 -44.549 -26.817 1.00 29.27 494 HIS A C 1
ATOM 3644 O O . HIS A 1 494 ? -39.912 -43.621 -26.052 1.00 29.27 494 HIS A O 1
ATOM 3650 N N . ASP A 1 495 ? -40.324 -44.440 -28.133 1.00 30.80 495 ASP A N 1
ATOM 3651 C CA . ASP A 1 495 ? -41.254 -43.608 -28.914 1.00 30.80 495 ASP A CA 1
ATOM 3652 C C . ASP A 1 495 ? -41.344 -42.070 -28.776 1.00 30.80 495 ASP A C 1
ATOM 3654 O O . ASP A 1 495 ? -41.387 -41.474 -27.701 1.00 30.80 495 ASP A O 1
ATOM 3658 N N . ASP A 1 496 ? -41.447 -41.452 -29.958 1.00 33.41 496 ASP A N 1
ATOM 3659 C CA . ASP A 1 496 ? -41.664 -40.030 -30.225 1.00 33.41 496 ASP A CA 1
ATOM 3660 C C . ASP A 1 496 ? -43.049 -39.520 -29.783 1.00 33.41 496 ASP A C 1
ATOM 3662 O O . ASP A 1 496 ? -44.053 -40.225 -29.903 1.00 33.41 496 ASP A O 1
ATOM 3666 N N . ASN A 1 497 ? -43.136 -38.226 -29.444 1.00 28.86 497 ASN A N 1
ATOM 3667 C CA . ASN A 1 497 ? -43.819 -37.250 -30.314 1.00 28.86 497 ASN A CA 1
ATOM 3668 C C . ASN A 1 497 ? -43.715 -35.801 -29.796 1.00 28.86 497 ASN A C 1
ATOM 3670 O O . ASN A 1 497 ? -44.189 -35.486 -28.713 1.00 28.86 497 ASN A O 1
ATOM 3674 N N . GLY A 1 498 ? -43.150 -34.931 -30.638 1.00 27.45 498 GLY A N 1
ATOM 3675 C CA . GLY A 1 498 ? -43.799 -33.725 -31.175 1.00 27.45 498 GLY A CA 1
ATOM 3676 C C . GLY A 1 498 ? -44.393 -32.614 -30.282 1.00 27.45 498 GLY A C 1
ATOM 3677 O O . GLY A 1 498 ? -45.120 -32.839 -29.326 1.00 27.45 498 GLY A O 1
ATOM 3678 N N . VAL A 1 499 ? -44.263 -31.396 -30.828 1.00 28.61 499 VAL A N 1
ATOM 3679 C CA . VAL A 1 499 ? -45.031 -30.158 -30.557 1.00 28.61 499 VAL A CA 1
ATOM 3680 C C . VAL A 1 499 ? -44.507 -29.250 -29.431 1.00 28.61 499 VAL A C 1
ATOM 3682 O O . VAL A 1 499 ? -44.363 -29.625 -28.274 1.00 28.61 499 VAL A O 1
ATOM 3685 N N . ALA A 1 500 ? -44.249 -27.996 -29.812 1.00 37.59 500 ALA A N 1
ATOM 3686 C CA . ALA A 1 500 ? -43.824 -26.901 -28.945 1.00 37.59 500 ALA A CA 1
ATOM 3687 C C . ALA A 1 500 ? -45.014 -26.039 -28.469 1.00 37.59 500 ALA A C 1
ATOM 3689 O O . ALA A 1 500 ? -46.004 -25.927 -29.193 1.00 37.59 500 ALA A O 1
ATOM 3690 N N . PRO A 1 501 ? -44.873 -25.313 -27.347 1.00 35.09 501 PRO A N 1
ATOM 3691 C CA . PRO A 1 501 ? -45.597 -24.070 -27.075 1.00 35.09 501 PRO A CA 1
ATOM 3692 C C . PRO A 1 501 ? -44.629 -22.871 -27.196 1.00 35.09 501 PRO A C 1
ATOM 3694 O O . PRO A 1 501 ? -43.541 -22.873 -26.629 1.00 35.09 501 PRO A O 1
ATOM 3697 N N . GLN A 1 502 ? -44.859 -21.907 -28.089 1.00 25.09 502 GLN A N 1
ATOM 3698 C CA . GLN A 1 502 ? -45.801 -20.780 -27.964 1.00 25.09 502 GLN A CA 1
ATOM 3699 C C . GLN A 1 502 ? -45.566 -19.858 -26.755 1.00 25.09 502 GLN A C 1
ATOM 3701 O O . GLN A 1 502 ? -45.610 -20.265 -25.599 1.00 25.09 502 GLN A O 1
ATOM 3706 N N . GLN A 1 503 ? -45.356 -18.577 -27.073 1.00 36.06 503 GLN A N 1
ATOM 3707 C CA . GLN A 1 503 ? -45.218 -17.457 -26.143 1.00 36.06 503 GLN A CA 1
ATOM 3708 C C . GLN A 1 503 ? -46.591 -16.916 -25.721 1.00 36.06 503 GLN A C 1
ATOM 3710 O O . GLN A 1 503 ? -47.408 -16.635 -26.589 1.00 36.06 503 GLN A O 1
ATOM 3715 N N . HIS A 1 504 ? -46.782 -16.697 -24.418 1.00 27.94 504 HIS A N 1
ATOM 3716 C CA . HIS A 1 504 ? -47.752 -15.820 -23.725 1.00 27.94 504 HIS A CA 1
ATOM 3717 C C . HIS A 1 504 ? -47.541 -16.094 -22.215 1.00 27.94 504 HIS A C 1
ATOM 3719 O O . HIS A 1 504 ? -47.218 -17.225 -21.873 1.00 27.94 504 HIS A O 1
ATOM 3725 N N . GLN A 1 505 ? -47.626 -15.202 -21.223 1.00 26.45 505 GLN A N 1
ATOM 3726 C CA . GLN A 1 505 ? -47.963 -13.775 -21.030 1.00 26.45 505 GLN A CA 1
ATOM 3727 C C . GLN A 1 505 ? -47.013 -13.243 -19.901 1.00 26.45 505 GLN A C 1
ATOM 3729 O O . GLN A 1 505 ? -46.227 -14.024 -19.375 1.00 26.45 505 GLN A O 1
ATOM 3734 N N . GLN A 1 506 ? -46.954 -11.981 -19.446 1.00 26.12 506 GLN A N 1
ATOM 3735 C CA . GLN A 1 506 ? -47.735 -10.756 -19.693 1.00 26.12 506 GLN A CA 1
ATOM 3736 C C . GLN A 1 506 ? -46.825 -9.501 -19.541 1.00 26.12 506 GLN A C 1
ATOM 3738 O O . GLN A 1 506 ? -45.612 -9.597 -19.706 1.00 26.12 506 GLN A O 1
ATOM 3743 N N . GLN A 1 507 ? -47.390 -8.329 -19.221 1.00 29.91 507 GLN A N 1
ATOM 3744 C CA . GLN A 1 507 ? -46.679 -7.097 -18.841 1.00 29.91 507 GLN A CA 1
ATOM 3745 C C . GLN A 1 507 ? -46.891 -6.767 -17.354 1.00 29.91 507 GLN A C 1
ATOM 3747 O O . GLN A 1 507 ? -47.971 -7.012 -16.821 1.00 29.91 507 GLN A O 1
ATOM 3752 N N . SER A 1 508 ? -45.955 -6.027 -16.760 1.00 28.34 508 SER A N 1
ATOM 3753 C CA . SER A 1 508 ? -46.307 -4.876 -15.919 1.00 28.34 508 SER A CA 1
ATOM 3754 C C . SER A 1 508 ? -45.423 -3.688 -16.310 1.00 28.34 508 SER A C 1
ATOM 3756 O O . SER A 1 508 ? -44.212 -3.819 -16.482 1.00 28.34 508 SER A O 1
ATOM 3758 N N . GLN A 1 509 ? -46.052 -2.539 -16.553 1.00 31.59 509 GLN A N 1
ATOM 3759 C CA . GLN A 1 509 ? -45.363 -1.282 -16.842 1.00 31.59 509 GLN A CA 1
ATOM 3760 C C . GLN A 1 509 ? -44.911 -0.634 -15.533 1.00 31.59 509 GLN A C 1
ATOM 3762 O O . GLN A 1 509 ? -45.620 -0.735 -14.536 1.00 31.59 509 GLN A O 1
ATOM 3767 N N . ASP A 1 510 ? -43.836 0.150 -15.587 1.00 27.81 510 ASP A N 1
ATOM 3768 C CA . ASP A 1 510 ? -43.810 1.410 -14.847 1.00 27.81 510 ASP A CA 1
ATOM 3769 C C . ASP A 1 510 ? -43.001 2.457 -15.626 1.00 27.81 510 ASP A C 1
ATOM 3771 O O . ASP A 1 510 ? -41.902 2.180 -16.115 1.00 27.81 510 ASP A O 1
ATOM 3775 N N . GLN A 1 511 ? -43.573 3.649 -15.814 1.00 33.03 511 GLN A N 1
ATOM 3776 C CA . GLN A 1 511 ? -42.955 4.748 -16.563 1.00 33.03 511 GLN A CA 1
ATOM 3777 C C . GLN A 1 511 ? -42.410 5.805 -15.595 1.00 33.03 511 GLN A C 1
ATOM 3779 O O . GLN A 1 511 ? -43.173 6.514 -14.946 1.00 33.03 511 GLN A O 1
ATOM 3784 N N . GLY A 1 512 ? -41.085 5.968 -15.553 1.00 30.48 512 GLY A N 1
ATOM 3785 C CA . GLY A 1 512 ? -40.427 7.117 -14.922 1.00 30.48 512 GLY A CA 1
ATOM 3786 C C . GLY A 1 512 ? -40.158 8.221 -15.948 1.00 30.48 512 GLY A C 1
ATOM 3787 O O . GLY A 1 512 ? -39.489 7.975 -16.950 1.00 30.48 512 GLY A O 1
ATOM 3788 N N . ALA A 1 513 ? -40.687 9.425 -15.719 1.00 35.03 513 ALA A N 1
ATOM 3789 C CA . ALA A 1 513 ? -40.670 10.518 -16.695 1.00 35.03 513 ALA A CA 1
ATOM 3790 C C . ALA A 1 513 ? -39.266 11.091 -16.999 1.00 35.03 513 ALA A C 1
ATOM 3792 O O . ALA A 1 513 ? -38.381 11.139 -16.145 1.00 35.03 513 ALA A O 1
ATOM 3793 N N . PHE A 1 514 ? -39.094 11.585 -18.229 1.00 43.62 514 PHE A N 1
ATOM 3794 C CA . PHE A 1 514 ? -37.888 12.273 -18.698 1.00 43.62 514 PHE A CA 1
ATOM 3795 C C . PHE A 1 514 ? -37.852 13.726 -18.193 1.00 43.62 514 PHE A C 1
ATOM 3797 O O . PHE A 1 514 ? -38.789 14.482 -18.433 1.00 43.62 514 PHE A O 1
ATOM 3804 N N . ASP A 1 515 ? -36.764 14.123 -17.525 1.00 41.22 515 ASP A N 1
ATOM 3805 C CA . ASP A 1 515 ? -36.575 15.461 -16.944 1.00 41.22 515 ASP A CA 1
ATOM 3806 C C . ASP A 1 515 ? -35.706 16.361 -17.858 1.00 41.22 515 ASP A C 1
ATOM 3808 O O . ASP A 1 515 ? -34.492 16.136 -17.963 1.00 41.22 515 ASP A O 1
ATOM 3812 N N . PRO A 1 516 ? -36.278 17.407 -18.497 1.00 37.69 516 PRO A N 1
ATOM 3813 C CA . PRO A 1 516 ? -35.541 18.298 -19.398 1.00 37.69 516 PRO A CA 1
ATOM 3814 C C . PRO A 1 516 ? -34.460 19.147 -18.712 1.00 37.69 516 PRO A C 1
ATOM 3816 O O . PRO A 1 516 ? -33.560 19.649 -19.391 1.00 37.69 516 PRO A O 1
ATOM 3819 N N . SER A 1 517 ? -34.507 19.316 -17.384 1.00 37.50 517 SER A N 1
ATOM 3820 C CA . SER A 1 517 ? -33.565 20.181 -16.658 1.00 37.50 517 SER A CA 1
ATOM 3821 C C . SER A 1 517 ? -32.111 19.707 -16.784 1.00 37.50 517 SER A C 1
ATOM 3823 O O . SER A 1 517 ? -31.185 20.520 -16.834 1.00 37.50 517 SER A O 1
ATOM 3825 N N . ARG A 1 518 ? -31.897 18.392 -16.931 1.00 43.59 518 ARG A N 1
ATOM 3826 C CA . ARG A 1 518 ? -30.564 17.785 -17.076 1.00 43.59 518 ARG A CA 1
ATOM 3827 C C . ARG A 1 518 ? -29.859 18.178 -18.376 1.00 43.59 518 ARG A C 1
ATOM 3829 O O . ARG A 1 518 ? -28.639 18.329 -18.373 1.00 43.59 518 ARG A O 1
ATOM 3836 N N . LEU A 1 519 ? -30.604 18.395 -19.462 1.00 42.66 519 LEU A N 1
ATOM 3837 C CA . LEU A 1 519 ? -30.045 18.865 -20.738 1.00 42.66 519 LEU A CA 1
ATOM 3838 C C . LEU A 1 519 ? -29.594 20.329 -20.662 1.00 42.66 519 LEU A C 1
ATOM 3840 O O . LEU A 1 519 ? -28.561 20.679 -21.230 1.00 42.66 519 LEU A O 1
ATOM 3844 N N . ILE A 1 520 ? -30.316 21.165 -19.910 1.00 41.75 520 ILE A N 1
ATOM 3845 C CA . ILE A 1 520 ? -29.963 22.577 -19.706 1.00 41.75 520 ILE A CA 1
ATOM 3846 C C . ILE A 1 520 ? -28.645 22.686 -18.924 1.00 41.75 520 ILE A C 1
ATOM 3848 O O . ILE A 1 520 ? -27.743 23.409 -19.345 1.00 41.75 520 ILE A O 1
ATOM 3852 N N . TRP A 1 521 ? -28.477 21.914 -17.845 1.00 41.41 521 TRP A N 1
ATOM 3853 C CA . TRP A 1 521 ? -27.216 21.886 -17.091 1.00 41.41 521 TRP A CA 1
ATOM 3854 C C . TRP A 1 521 ? -26.032 21.348 -17.904 1.00 41.41 521 TRP A C 1
ATOM 3856 O O . TRP A 1 521 ? -24.925 21.876 -17.781 1.00 41.41 521 TRP A O 1
ATOM 3866 N N . LEU A 1 522 ? -26.255 20.358 -18.776 1.00 40.97 522 LEU A N 1
ATOM 3867 C CA . LEU A 1 522 ? -25.220 19.851 -19.682 1.00 40.97 522 LEU A CA 1
ATOM 3868 C C . LEU A 1 522 ? -24.775 20.927 -20.691 1.00 40.97 522 LEU A C 1
ATOM 3870 O O . LEU A 1 522 ? -23.578 21.151 -20.869 1.00 40.97 522 LEU A O 1
ATOM 3874 N N . ALA A 1 523 ? -25.729 21.638 -21.302 1.00 40.91 523 ALA A N 1
ATOM 3875 C CA . ALA A 1 523 ? -25.450 22.718 -22.248 1.00 40.91 523 ALA A CA 1
ATOM 3876 C C . ALA A 1 523 ? -24.712 23.898 -21.587 1.00 40.91 523 ALA A C 1
ATOM 3878 O O . ALA A 1 523 ? -23.724 24.391 -22.133 1.00 40.91 523 ALA A O 1
ATOM 3879 N N . VAL A 1 524 ? -25.128 24.307 -20.382 1.00 45.78 524 VAL A N 1
ATOM 3880 C CA . VAL A 1 524 ? -24.444 25.352 -19.600 1.00 45.78 524 VAL A CA 1
ATOM 3881 C C . VAL A 1 524 ? -23.013 24.929 -19.245 1.00 45.78 524 VAL A C 1
ATOM 3883 O O . VAL A 1 524 ? -22.090 25.725 -19.411 1.00 45.78 524 VAL A O 1
ATOM 3886 N N . GLY A 1 525 ? -22.795 23.675 -18.834 1.00 41.34 525 GLY A N 1
ATOM 3887 C CA . GLY A 1 525 ? -21.456 23.149 -18.544 1.00 41.34 525 GLY A CA 1
ATOM 3888 C C . GLY A 1 525 ? -20.511 23.189 -19.753 1.00 41.34 525 GLY A C 1
ATOM 3889 O O . GLY A 1 525 ? -19.354 23.593 -19.621 1.00 41.34 525 GLY A O 1
ATOM 3890 N N . ILE A 1 526 ? -21.013 22.846 -20.944 1.00 45.41 526 ILE A N 1
ATOM 3891 C CA . ILE A 1 526 ? -20.246 22.904 -22.199 1.00 45.41 526 ILE A CA 1
ATOM 3892 C C . ILE A 1 526 ? -19.904 24.356 -22.574 1.00 45.41 526 ILE A C 1
ATOM 3894 O O . ILE A 1 526 ? -18.759 24.644 -22.922 1.00 45.41 526 ILE A O 1
ATOM 3898 N N . ILE A 1 527 ? -20.851 25.292 -22.445 1.00 43.53 527 ILE A N 1
ATOM 3899 C CA . ILE A 1 527 ? -20.615 26.719 -22.734 1.00 43.53 527 ILE A CA 1
ATOM 3900 C C . ILE A 1 527 ? -19.562 27.311 -21.781 1.00 43.53 527 ILE A C 1
ATOM 3902 O O . ILE A 1 527 ? -18.656 28.015 -22.229 1.00 43.53 527 ILE A O 1
ATOM 3906 N N . VAL A 1 528 ? -19.616 26.980 -20.486 1.00 46.03 528 VAL A N 1
ATOM 3907 C CA . VAL A 1 528 ? -18.611 27.418 -19.498 1.00 46.03 528 VAL A CA 1
ATOM 3908 C C . VAL A 1 528 ? -17.220 26.860 -19.824 1.00 46.03 528 VAL A C 1
ATOM 3910 O O . VAL A 1 528 ? -16.239 27.602 -19.753 1.00 46.03 528 VAL A O 1
ATOM 3913 N N . LEU A 1 529 ? -17.117 25.595 -20.250 1.00 43.97 529 LEU A N 1
ATOM 3914 C CA . LEU A 1 529 ? -15.850 24.995 -20.694 1.00 43.97 529 LEU A CA 1
ATOM 3915 C C . LEU A 1 529 ? -15.270 25.687 -21.938 1.00 43.97 529 LEU A C 1
ATOM 3917 O O . LEU A 1 529 ? -14.065 25.936 -21.987 1.00 43.97 529 LEU A O 1
ATOM 3921 N N . ILE A 1 530 ? -16.109 26.053 -22.912 1.00 48.41 530 ILE A N 1
ATOM 3922 C CA . ILE A 1 530 ? -15.681 26.776 -24.120 1.00 48.41 530 ILE A CA 1
ATOM 3923 C C . ILE A 1 530 ? -15.171 28.185 -23.769 1.00 48.41 530 ILE A C 1
ATOM 3925 O O . ILE A 1 530 ? -14.110 28.590 -24.246 1.00 48.41 530 ILE A O 1
ATOM 3929 N N . ILE A 1 531 ? -15.866 28.917 -22.890 1.00 46.34 531 ILE A N 1
ATOM 3930 C CA . ILE A 1 531 ? -15.462 30.267 -22.454 1.00 46.34 531 ILE A CA 1
ATOM 3931 C C . ILE A 1 531 ? -14.164 30.225 -21.629 1.00 46.34 531 ILE A C 1
ATOM 3933 O O . ILE A 1 531 ? -13.271 31.055 -21.836 1.00 46.34 531 ILE A O 1
ATOM 3937 N N . ALA A 1 532 ? -14.009 29.235 -20.744 1.00 47.75 532 ALA A N 1
ATOM 3938 C CA . ALA A 1 532 ? -12.785 29.031 -19.968 1.00 47.75 532 ALA A CA 1
ATOM 3939 C C . ALA A 1 532 ? -11.591 28.647 -20.866 1.00 47.75 532 ALA A C 1
ATOM 3941 O O . ALA A 1 532 ? -10.502 29.207 -20.722 1.00 47.75 532 ALA A O 1
ATOM 3942 N N . GLY A 1 533 ? -11.803 27.752 -21.838 1.00 46.19 533 GLY A N 1
ATOM 3943 C CA . GLY A 1 533 ? -10.791 27.364 -22.823 1.00 46.19 533 GLY A CA 1
ATOM 3944 C C . GLY A 1 533 ? -10.352 28.528 -23.716 1.00 46.19 533 GLY A C 1
ATOM 3945 O O . GLY A 1 533 ? -9.154 28.773 -23.866 1.00 46.19 533 GLY A O 1
ATOM 3946 N N . GLY A 1 534 ? -11.304 29.308 -24.240 1.00 42.44 534 GLY A N 1
ATOM 3947 C CA . GLY A 1 534 ? -11.020 30.510 -25.032 1.00 42.44 534 GLY A CA 1
ATOM 3948 C C . GLY A 1 534 ? -10.225 31.562 -24.252 1.00 42.44 534 GLY A C 1
ATOM 3949 O O . GLY A 1 534 ? -9.251 32.114 -24.767 1.00 42.44 534 GLY A O 1
ATOM 3950 N N . SER A 1 535 ? -10.572 31.773 -22.979 1.00 47.59 535 SER A N 1
ATOM 3951 C CA . SER A 1 535 ? -9.854 32.689 -22.080 1.00 47.59 535 SER A CA 1
ATOM 3952 C C . SER A 1 535 ? -8.402 32.260 -21.837 1.00 47.59 535 SER A C 1
ATOM 3954 O O . SER A 1 535 ? -7.502 33.098 -21.860 1.00 47.59 535 SER A O 1
ATOM 3956 N N . LEU A 1 536 ? -8.147 30.959 -21.659 1.00 46.84 536 LEU A N 1
ATOM 3957 C CA . LEU A 1 536 ? -6.794 30.416 -21.485 1.00 46.84 536 LEU A CA 1
ATOM 3958 C C . LEU A 1 536 ? -5.940 30.538 -22.756 1.00 46.84 536 LEU A C 1
ATOM 3960 O O . LEU A 1 536 ? -4.758 30.874 -22.668 1.00 46.84 536 LEU A O 1
ATOM 3964 N N . ILE A 1 537 ? -6.533 30.327 -23.935 1.00 52.12 537 ILE A N 1
ATOM 3965 C CA . ILE A 1 537 ? -5.849 30.506 -25.225 1.00 52.12 537 ILE A CA 1
ATOM 3966 C C . ILE A 1 537 ? -5.492 31.984 -25.443 1.00 52.12 537 ILE A C 1
ATOM 3968 O O . ILE A 1 537 ? -4.358 32.289 -25.818 1.00 52.12 537 ILE A O 1
ATOM 3972 N N . ALA A 1 538 ? -6.406 32.911 -25.136 1.00 45.19 538 ALA A N 1
ATOM 3973 C CA . ALA A 1 538 ? -6.133 34.347 -25.191 1.00 45.19 538 ALA A CA 1
ATOM 3974 C C . ALA A 1 538 ? -5.004 34.760 -24.224 1.00 45.19 538 ALA A C 1
ATOM 3976 O O . ALA A 1 538 ? -4.093 35.491 -24.621 1.00 45.19 538 ALA A O 1
ATOM 3977 N N . LEU A 1 539 ? -5.001 34.232 -22.991 1.00 47.19 539 LEU A N 1
ATOM 3978 C CA . LEU A 1 539 ? -3.927 34.467 -22.019 1.00 47.19 539 LEU A CA 1
ATOM 3979 C C . LEU A 1 539 ? -2.572 33.950 -22.526 1.00 47.19 539 LEU A C 1
ATOM 3981 O O . LEU A 1 539 ? -1.559 34.637 -22.397 1.00 47.19 539 LEU A O 1
ATOM 3985 N N . PHE A 1 540 ? -2.550 32.758 -23.131 1.00 50.00 540 PHE A N 1
ATOM 3986 C CA . PHE A 1 540 ? -1.339 32.151 -23.682 1.00 50.00 540 PHE A CA 1
ATOM 3987 C C . PHE A 1 540 ? -0.781 32.952 -24.867 1.00 50.00 540 PHE A C 1
ATOM 3989 O O . PHE A 1 540 ? 0.425 33.194 -24.928 1.00 50.00 540 PHE A O 1
ATOM 3996 N N . ILE A 1 541 ? -1.644 33.423 -25.774 1.00 53.94 541 ILE A N 1
ATOM 3997 C CA . ILE A 1 541 ? -1.253 34.284 -26.902 1.00 53.94 541 ILE A CA 1
ATOM 3998 C C . ILE A 1 541 ? -0.691 35.617 -26.388 1.00 53.94 541 ILE A C 1
ATOM 4000 O O . ILE A 1 541 ? 0.413 35.999 -26.782 1.00 53.94 541 ILE A O 1
ATOM 4004 N N . TYR A 1 542 ? -1.378 36.275 -25.448 1.00 51.09 542 TYR A N 1
ATOM 4005 C CA . TYR A 1 542 ? -0.914 37.517 -24.820 1.00 51.09 542 TYR A CA 1
ATOM 4006 C C . TYR A 1 542 ? 0.462 37.348 -24.150 1.00 51.09 542 TYR A C 1
ATOM 4008 O O . TYR A 1 542 ? 1.378 38.141 -24.383 1.00 51.09 542 TYR A O 1
ATOM 4016 N N . TYR A 1 543 ? 0.653 36.265 -23.389 1.00 53.06 543 TYR A N 1
ATOM 4017 C CA . TYR A 1 543 ? 1.926 35.962 -22.728 1.00 53.06 543 TYR A CA 1
ATOM 4018 C C . TYR A 1 543 ? 3.056 35.660 -23.728 1.00 53.06 543 TYR A C 1
ATOM 4020 O O . TYR A 1 543 ? 4.215 35.995 -23.479 1.00 53.06 543 TYR A O 1
ATOM 4028 N N . ARG A 1 544 ? 2.738 35.069 -24.889 1.00 53.81 544 ARG A N 1
ATOM 4029 C CA . ARG A 1 544 ? 3.716 34.802 -25.957 1.00 53.81 544 ARG A CA 1
ATOM 4030 C C . ARG A 1 544 ? 4.095 36.060 -26.742 1.00 53.81 544 ARG A C 1
ATOM 4032 O O . ARG A 1 544 ? 5.247 36.178 -27.152 1.00 53.81 544 ARG A O 1
ATOM 4039 N N . MET A 1 545 ? 3.161 36.995 -26.929 1.00 47.72 545 MET A N 1
ATOM 4040 C CA . MET A 1 545 ? 3.419 38.288 -27.579 1.00 47.72 545 MET A CA 1
ATOM 4041 C C . MET A 1 545 ? 4.266 39.208 -26.692 1.00 47.72 545 MET A C 1
ATOM 4043 O O . MET A 1 545 ? 5.242 39.779 -27.172 1.00 47.72 545 MET A O 1
ATOM 4047 N N . ARG A 1 546 ? 3.984 39.264 -25.383 1.00 47.72 546 ARG A N 1
ATOM 4048 C CA . ARG A 1 546 ? 4.750 40.070 -24.411 1.00 47.72 546 ARG A CA 1
ATOM 4049 C C . ARG A 1 546 ? 6.190 39.580 -24.175 1.00 47.72 546 ARG A C 1
ATOM 4051 O O . ARG A 1 546 ? 6.959 40.260 -23.514 1.00 47.72 546 ARG A O 1
ATOM 4058 N N . LYS A 1 547 ? 6.559 38.407 -24.704 1.00 44.28 547 LYS A N 1
ATOM 4059 C CA . LYS A 1 547 ? 7.919 37.836 -24.642 1.00 44.28 547 LYS A CA 1
ATOM 4060 C C . LYS A 1 547 ? 8.720 38.012 -25.946 1.00 44.28 547 LYS A C 1
ATOM 4062 O O . LYS A 1 547 ? 9.748 37.361 -26.121 1.00 44.28 547 LYS A O 1
ATOM 4067 N N . ARG A 1 548 ? 8.196 38.811 -26.886 1.00 45.66 548 ARG A N 1
ATOM 4068 C CA . ARG A 1 548 ? 8.812 39.179 -28.178 1.00 45.66 548 ARG A CA 1
ATOM 4069 C C . ARG A 1 548 ? 8.942 40.700 -28.378 1.00 45.66 548 ARG A C 1
ATOM 4071 O O . ARG A 1 548 ? 9.330 41.128 -29.462 1.00 45.66 548 ARG A O 1
ATOM 4078 N N . GLN A 1 549 ? 8.604 41.471 -27.347 1.00 42.44 549 GLN A N 1
ATOM 4079 C CA . GLN A 1 549 ? 9.052 42.845 -27.119 1.00 42.44 549 GLN A CA 1
ATOM 4080 C C . GLN A 1 549 ? 10.135 42.793 -26.038 1.00 42.44 549 GLN A C 1
ATOM 4082 O O . GLN A 1 549 ? 11.057 43.625 -26.119 1.00 42.44 549 GLN A O 1
#

Nearest PDB structures (foldseek):
  3riq-assembly1_A  TM=4.843E-01  e=3.373E-05  unclassified
  1tsp-assembly1_A  TM=4.459E-01  e=2.829E-04  Lederbergvirus P22
  2xc1-assembly1_A  TM=4.274E-01  e=7.654E-04  Lederbergvirus P22
  1qq1-assembly1_A  TM=4.185E-01  e=3.112E-03  Lederbergvirus P22
  1qrc-assembly1_A  TM=4.141E-01  e=3.903E-03  Lederbergvirus P22